Protein 5ZIH (pdb70)

Secondary structure (DSSP, 8-state):
--EEETTTTEEEEE-SS--B-GGGG-----HHHHHHHHHHHHHHHHHHHHHHHHH---TTHHHHHHHHHHHHHHHHHHHHTTSTTTSEEBTTS-EE-HHHHHHHHHHHHHHHHHHTT-SS---S--HHHHHHHHHHHHHHHHHHHHHH--THHHHHHHHHHHHHHHHHHHHHHHHHHHHHHTS-TTHHHHHHHHHHHHHHHHHHHHHHHHHHSTTTTS-S-HHHHHHHHHHHHHH--HHHHHHHHHHHHHHHHHHHH----EEEEEESSSSEEEEEE-/------EEETTTTEEEEE-SS--B-GGGG-----HHHHHHHHHHHHHHHHHHHHHHHHH-----TTHHHHHHHHHHHHHHHHHHHHTTSTTTSEEBTTS-EE-HHHHHHHHHHHHHHHHHHHT-SSSSS--HHHHHHHHHHHHHHHHHHHHHHH--HHHHHHHHHHHHHHHHHHHHHHHHHHHHHHTTS-TTHHHHHHHHHHHHHHHHHTHHHHHHHHSTTTTS-S-HHHHHHHHHHHHHH--HHHHHHHHHHHHHHHHHHHH----EEEEEESSSSEEEEEE-

Structure (mmCIF, N/CA/C/O backbone):
data_5ZIH
#
_entry.id   5ZIH
#
_cell.length_a   60.990
_cell.length_b   81.440
_cell.length_c   170.140
_cell.angle_alpha   90.000
_cell.angle_beta   90.000
_cell.angle_gamma   90.000
#
_symmetry.space_group_name_H-M   'P 21 21 21'
#
loop_
_entity.id
_entity.type
_entity.pdbx_description
1 polymer 'Sensory opsin A,Chrimson'
2 non-polymer '(2R)-2,3-dihydroxypropyl (9Z)-octadec-9-enoate'
3 water water
#
loop_
_atom_site.group_PDB
_atom_site.id
_atom_site.type_symbol
_atom_site.label_atom_id
_atom_site.label_alt_id
_atom_site.label_comp_id
_atom_site.label_asym_id
_atom_site.label_entity_id
_atom_site.label_seq_id
_atom_site.pdbx_PDB_ins_code
_atom_site.Cartn_x
_atom_site.Cartn_y
_atom_site.Cartn_z
_atom_site.occupancy
_atom_site.B_iso_or_equiv
_atom_site.auth_seq_id
_atom_site.auth_comp_id
_atom_site.auth_asym_id
_atom_site.auth_atom_id
_atom_site.pdbx_PDB_model_num
ATOM 1 N N . SER A 1 55 ? 21.985 -0.114 163.713 1.00 81.80 58 SER A N 1
ATOM 2 C CA . SER A 1 55 ? 22.064 1.107 162.921 1.00 66.42 58 SER A CA 1
ATOM 3 C C . SER A 1 55 ? 21.039 2.129 163.399 1.00 68.32 58 SER A C 1
ATOM 4 O O . SER A 1 55 ? 21.045 3.280 162.967 1.00 83.89 58 SER A O 1
ATOM 7 N N . TYR A 1 56 ? 20.162 1.696 164.299 1.00 73.75 59 TYR A N 1
ATOM 8 C CA . TYR A 1 56 ? 19.096 2.538 164.829 1.00 84.65 59 TYR A CA 1
ATOM 9 C C . TYR A 1 56 ? 18.728 2.022 166.217 1.00 90.61 59 TYR A C 1
ATOM 10 O O . TYR A 1 56 ? 19.457 1.221 166.811 1.00 81.33 59 TYR A O 1
ATOM 19 N N . THR A 1 57 ? 17.591 2.482 166.738 1.00 82.38 60 THR A N 1
ATOM 20 C CA . THR A 1 57 ? 17.152 2.083 168.069 1.00 91.59 60 THR A CA 1
ATOM 21 C C . THR A 1 57 ? 15.643 2.255 168.176 1.00 95.65 60 THR A C 1
ATOM 22 O O . THR A 1 57 ? 15.091 3.251 167.701 1.00 87.25 60 THR A O 1
ATOM 26 N N . LEU A 1 58 ? 14.988 1.278 168.798 1.00 101.35 61 LEU A N 1
ATOM 27 C CA . LEU A 1 58 ? 13.551 1.321 169.013 1.00 94.60 61 LEU A CA 1
ATOM 28 C C . LEU A 1 58 ? 13.208 2.204 170.210 1.00 103.19 61 LEU A C 1
ATOM 29 O O . LEU A 1 58 ? 14.052 2.508 171.057 1.00 111.58 61 LEU A O 1
ATOM 34 N N . GLU A 1 59 ? 11.941 2.611 170.275 1.00 99.96 62 GLU A N 1
ATOM 35 C CA . GLU A 1 59 ? 11.447 3.401 171.393 1.00 106.96 62 GLU A CA 1
ATOM 36 C C . GLU A 1 59 ? 9.983 3.060 171.629 1.00 115.89 62 GLU A C 1
ATOM 37 O O . GLU A 1 59 ? 9.316 2.472 170.773 1.00 121.91 62 GLU A O 1
ATOM 39 N N . ASN A 1 60 ? 9.491 3.449 172.808 1.00 113.70 63 ASN A N 1
ATOM 40 C CA . ASN A 1 60 ? 8.146 3.104 173.259 1.00 104.59 63 ASN A CA 1
ATOM 41 C C . ASN A 1 60 ? 7.939 1.596 173.207 1.00 105.45 63 ASN A C 1
ATOM 42 O O . ASN A 1 60 ? 8.693 0.838 173.825 1.00 117.63 63 ASN A O 1
ATOM 47 N N . ASN A 1 61 ? 6.925 1.152 172.473 1.00 102.00 64 ASN A N 1
ATOM 48 C CA . ASN A 1 61 ? 6.654 -0.264 172.268 1.00 101.96 64 ASN A CA 1
ATOM 49 C C . ASN A 1 61 ? 6.840 -0.634 170.802 1.00 105.22 64 ASN A C 1
ATOM 50 O O . ASN A 1 61 ? 6.084 -1.428 170.239 1.00 114.52 64 ASN A O 1
ATOM 52 N N . GLY A 1 62 ? 7.859 -0.055 170.170 1.00 92.14 65 GLY A N 1
ATOM 53 C CA . GLY A 1 62 ? 8.094 -0.241 168.755 1.00 89.35 65 GLY A CA 1
ATOM 54 C C . GLY A 1 62 ? 7.429 0.782 167.863 1.00 82.25 65 GLY A C 1
ATOM 55 O O . GLY A 1 62 ? 7.523 0.662 166.634 1.00 80.86 65 GLY A O 1
ATOM 56 N N . SER A 1 63 ? 6.763 1.781 168.437 1.00 83.42 66 SER A N 1
ATOM 57 C CA . SER A 1 63 ? 6.068 2.805 167.671 1.00 100.34 66 SER A CA 1
ATOM 58 C C . SER A 1 63 ? 6.940 4.013 167.356 1.00 90.00 66 SER A C 1
ATOM 59 O O . SER A 1 63 ? 6.539 4.852 166.542 1.00 80.33 66 SER A O 1
ATOM 62 N N . VAL A 1 64 ? 8.108 4.128 167.981 1.00 87.92 67 VAL A N 1
ATOM 63 C CA . VAL A 1 64 ? 9.031 5.231 167.744 1.00 84.92 67 VAL A CA 1
ATOM 64 C C . VAL A 1 64 ? 10.412 4.647 167.483 1.00 88.38 67 VAL A C 1
ATOM 65 O O . VAL A 1 64 ? 10.855 3.743 168.199 1.00 90.16 67 VAL A O 1
ATOM 69 N N . ILE A 1 65 ? 11.082 5.153 166.453 1.00 73.32 68 ILE A N 1
ATOM 70 C CA . ILE A 1 65 ? 12.431 4.732 166.103 1.00 74.84 68 ILE A CA 1
ATOM 71 C C . ILE A 1 65 ? 13.325 5.964 166.079 1.0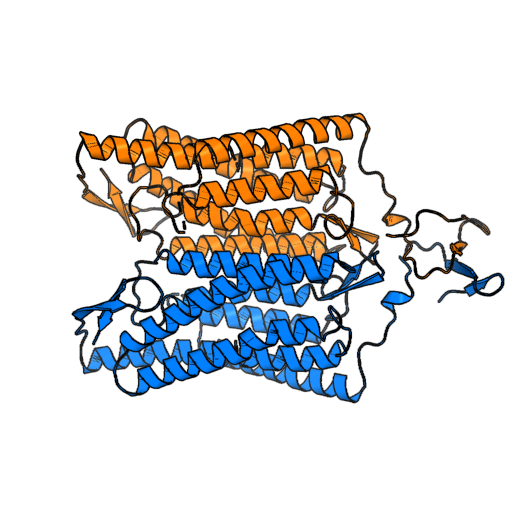0 81.43 68 ILE A C 1
ATOM 72 O O . ILE A 1 65 ? 12.938 7.014 165.553 1.00 61.21 68 ILE A O 1
ATOM 77 N N . CYS A 1 66 ? 14.512 5.840 166.668 1.00 88.90 69 CYS A N 1
ATOM 78 C CA . CYS A 1 66 ? 15.467 6.934 166.768 1.00 76.00 69 CYS A CA 1
ATOM 79 C C . CYS A 1 66 ? 16.726 6.596 165.982 1.00 79.46 69 CYS A C 1
ATOM 80 O O . CYS A 1 66 ? 17.191 5.450 165.993 1.00 83.38 69 CYS A O 1
ATOM 83 N N . ILE A 1 67 ? 17.274 7.603 165.311 1.00 70.03 70 ILE A N 1
ATOM 84 C CA . ILE A 1 67 ? 18.456 7.436 164.466 1.00 71.32 70 ILE A CA 1
ATOM 85 C C . ILE A 1 67 ? 19.393 8.608 164.687 1.00 71.67 70 ILE A C 1
ATOM 86 O O . ILE A 1 67 ? 18.972 9.692 165.121 1.00 65.21 70 ILE A O 1
ATOM 88 N N . PRO A 1 68 ? 20.686 8.423 164.414 1.00 66.59 71 PRO A N 1
ATOM 89 C CA . PRO A 1 68 ? 21.636 9.525 164.600 1.00 65.55 71 PRO A CA 1
ATOM 90 C C . PRO A 1 68 ? 21.391 10.653 163.609 1.00 65.42 71 PRO A C 1
ATOM 91 O O . PRO A 1 68 ? 21.036 10.422 162.451 1.00 85.93 71 PRO A O 1
ATOM 95 N N . ASN A 1 69 ? 21.583 11.884 164.083 1.00 69.60 72 ASN A N 1
ATOM 96 C CA . ASN A 1 69 ? 21.461 13.075 163.241 1.00 58.93 72 ASN A CA 1
ATOM 97 C C . ASN A 1 69 ? 22.809 13.351 162.574 1.00 48.02 72 ASN A C 1
ATOM 98 O O . ASN A 1 69 ? 23.538 14.285 162.913 1.00 66.72 72 ASN A O 1
ATOM 103 N N . ASN A 1 70 ? 23.135 12.500 161.603 1.00 53.90 73 ASN A N 1
ATOM 104 C CA . ASN A 1 70 ? 24.395 12.583 160.879 1.00 53.60 73 ASN A CA 1
ATOM 105 C C . ASN A 1 70 ? 24.223 13.016 159.431 1.00 55.03 73 ASN A C 1
ATOM 106 O O . ASN A 1 70 ? 25.218 13.105 158.703 1.00 62.06 73 ASN A O 1
ATOM 111 N N . GLY A 1 71 ? 22.997 13.282 158.991 1.00 44.13 74 GLY A N 1
ATOM 112 C CA . GLY A 1 71 ? 22.766 13.754 157.643 1.00 48.98 74 GLY A CA 1
ATOM 113 C C . GLY A 1 71 ? 22.575 12.681 156.597 1.00 53.99 74 GLY A C 1
ATOM 114 O O . GLY A 1 71 ? 22.584 12.999 155.402 1.00 56.03 74 GLY A O 1
ATOM 115 N N . GLN A 1 72 ? 22.405 11.425 156.996 1.00 51.43 75 GLN A N 1
ATOM 116 C CA . GLN A 1 72 ? 22.177 10.330 156.064 1.00 54.08 75 GLN A CA 1
ATOM 117 C C . GLN A 1 72 ? 20.706 9.943 156.091 1.00 47.45 75 GLN A C 1
ATOM 118 O O . GLN A 1 72 ? 20.115 9.821 157.169 1.00 43.11 75 GLN A O 1
ATOM 124 N N . CYS A 1 73 ? 20.120 9.764 154.909 1.00 50.75 76 CYS A N 1
ATOM 125 C CA . CYS A 1 73 ? 18.717 9.384 154.823 1.00 33.71 76 CYS A CA 1
ATOM 126 C C . CYS A 1 73 ? 18.511 7.972 155.361 1.00 43.22 76 CYS A C 1
ATOM 127 O O . CYS A 1 73 ? 19.378 7.104 155.237 1.00 36.52 76 CYS A O 1
ATOM 130 N N . PHE A 1 74 ? 17.344 7.739 155.960 1.00 37.34 77 PHE A N 1
ATOM 131 C CA . PHE A 1 74 ? 17.054 6.466 156.606 1.00 25.80 77 PHE A CA 1
ATOM 132 C C . PHE A 1 74 ? 15.734 5.893 156.113 1.00 40.98 77 PHE A C 1
ATOM 133 O O . PHE A 1 74 ? 14.735 6.609 156.013 1.00 45.66 77 PHE A O 1
ATOM 141 N N . CYS A 1 75 ? 15.737 4.591 155.819 1.00 39.04 78 CYS A N 1
ATOM 142 C CA . CYS A 1 75 ? 14.517 3.864 155.490 1.00 29.93 78 CYS A CA 1
ATOM 143 C C . CYS A 1 75 ? 14.751 2.363 155.599 1.00 42.37 78 CYS A C 1
ATOM 144 O O . CYS A 1 75 ? 15.617 1.814 154.911 1.00 37.05 78 CYS A O 1
ATOM 147 N N . LEU A 1 76 ? 13.976 1.688 156.451 1.00 48.72 79 LEU A N 1
ATOM 148 C CA . LEU A 1 76 ? 14.121 0.243 156.599 1.00 43.04 79 LEU A CA 1
ATOM 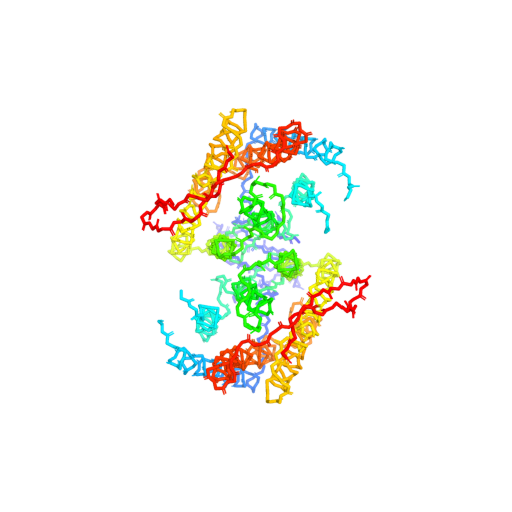149 C C . LEU A 1 76 ? 13.774 -0.493 155.312 1.00 44.51 79 LEU A C 1
ATOM 150 O O . LEU A 1 76 ? 14.346 -1.553 155.030 1.00 49.96 79 LEU A O 1
ATOM 155 N N . ALA A 1 77 ? 12.843 0.049 154.520 1.00 47.00 80 ALA A N 1
ATOM 156 C CA . ALA A 1 77 ? 12.439 -0.594 153.274 1.00 28.21 80 ALA A CA 1
ATOM 157 C C . ALA A 1 77 ? 13.585 -0.707 152.275 1.00 32.60 80 ALA A C 1
ATOM 158 O O . ALA A 1 77 ? 13.520 -1.547 151.370 1.00 41.52 80 ALA A O 1
ATOM 160 N N . TRP A 1 78 ? 14.630 0.112 152.415 1.00 31.66 81 TRP A N 1
ATOM 161 C CA . TRP A 1 78 ? 15.776 0.013 151.518 1.00 32.15 81 TRP A CA 1
ATOM 162 C C . TRP A 1 78 ? 16.680 -1.166 151.844 1.00 28.76 81 TRP A C 1
ATOM 163 O O . TRP A 1 78 ? 17.558 -1.492 151.037 1.00 33.66 81 TRP A O 1
ATOM 174 N N . LEU A 1 79 ? 16.495 -1.805 152.995 1.00 38.62 82 LEU A N 1
ATOM 175 C CA . LEU A 1 79 ? 17.431 -2.804 153.491 1.00 43.28 82 LEU A CA 1
ATOM 176 C C . LEU A 1 79 ? 17.035 -4.232 153.128 1.00 41.06 82 LEU A C 1
ATOM 177 O O . LEU A 1 79 ? 17.628 -5.176 153.662 1.00 38.82 82 LEU A O 1
ATOM 182 N N . HIS A 1 80 ? 16.067 -4.411 152.233 1.00 40.40 83 HIS A N 1
ATOM 183 C CA . HIS A 1 80 ? 15.621 -5.747 151.861 1.00 50.12 83 HIS A CA 1
ATOM 184 C C . HIS A 1 80 ? 16.739 -6.514 151.154 1.00 38.97 83 HIS A C 1
ATOM 185 O O . HIS A 1 80 ? 17.664 -5.933 150.580 1.00 34.46 83 HIS A O 1
ATOM 192 N N . SER A 1 81 ? 16.641 -7.840 151.206 1.00 45.23 84 SER A N 1
ATOM 193 C CA . SER A 1 81 ? 17.655 -8.710 150.630 1.00 46.24 84 SER A CA 1
ATOM 194 C C . SER A 1 81 ? 17.704 -8.566 149.112 1.00 32.09 84 SER A C 1
ATOM 195 O O . SER A 1 81 ? 16.729 -8.181 148.461 1.00 24.73 84 SER A O 1
ATOM 198 N N . ARG A 1 82 ? 18.865 -8.897 148.549 1.00 17.68 85 ARG A N 1
ATOM 199 C CA . ARG A 1 82 ? 19.096 -8.782 147.115 1.00 17.58 85 ARG A CA 1
ATOM 200 C C . ARG A 1 82 ? 18.905 -10.090 146.367 1.00 16.59 85 ARG A C 1
ATOM 201 O O . ARG A 1 82 ? 18.898 -10.080 145.132 1.00 14.51 85 ARG A O 1
ATOM 209 N N . GLY A 1 83 ? 18.743 -11.202 147.077 1.00 20.16 86 GLY A N 1
ATOM 210 C CA . GLY A 1 83 ?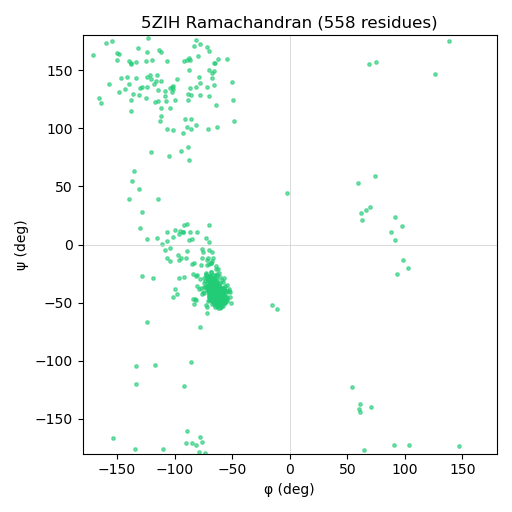 18.642 -12.506 146.457 1.00 21.73 86 GLY A CA 1
ATOM 211 C C . GLY A 1 83 ? 19.432 -13.545 147.224 1.00 42.42 86 GLY A C 1
ATOM 212 O O . GLY A 1 83 ? 20.129 -13.215 148.187 1.00 39.79 86 GLY A O 1
ATOM 213 N N . THR A 1 84 ? 19.338 -14.800 146.806 1.00 20.95 87 THR A N 1
ATOM 214 C CA . THR A 1 84 ? 20.000 -15.876 147.519 1.00 27.22 87 THR A CA 1
ATOM 215 C C . THR A 1 84 ? 21.436 -16.046 147.028 1.00 37.54 87 THR A C 1
ATOM 216 O O . THR A 1 84 ? 21.782 -15.607 145.927 1.00 34.84 87 THR A O 1
ATOM 220 N N . PRO A 1 85 ? 22.298 -16.667 147.844 1.00 32.38 88 PRO A N 1
ATOM 221 C CA . PRO A 1 85 ? 23.682 -16.923 147.401 1.00 39.49 88 PRO A CA 1
ATOM 222 C C . PRO A 1 85 ? 23.787 -17.645 146.065 1.00 29.93 88 PRO A C 1
ATOM 223 O O . PRO A 1 85 ? 24.655 -17.307 145.252 1.00 28.39 88 PRO A O 1
ATOM 227 N N . GLY A 1 86 ? 22.925 -18.629 145.813 1.00 21.91 89 GLY A N 1
ATOM 228 C CA . GLY A 1 86 ? 22.930 -19.276 144.512 1.00 27.76 89 GLY A CA 1
ATOM 229 C C . GLY A 1 86 ? 22.500 -18.341 143.397 1.00 28.94 89 GLY A C 1
ATOM 230 O O . GLY A 1 86 ? 23.060 -18.374 142.297 1.00 26.87 89 GLY A O 1
ATOM 231 N N . GLU A 1 87 ? 21.506 -17.487 143.666 1.00 23.73 90 GLU A N 1
ATOM 232 C CA . GLU A 1 87 ? 21.039 -16.546 142.650 1.00 15.06 90 GLU A CA 1
ATOM 233 C C . GLU A 1 87 ? 22.117 -15.528 142.305 1.00 20.84 90 GLU A C 1
ATOM 234 O O . GLU A 1 87 ? 22.247 -15.124 141.143 1.00 35.83 90 GLU A O 1
ATOM 240 N N . LYS A 1 88 ? 22.905 -15.109 143.298 1.00 21.20 91 LYS A N 1
ATOM 241 C CA . LYS A 1 88 ? 23.999 -14.183 143.028 1.00 14.31 91 LYS A CA 1
ATOM 242 C C . LYS A 1 88 ? 25.052 -14.820 142.134 1.00 23.57 91 LYS A C 1
ATOM 243 O O . LYS A 1 88 ? 25.550 -14.184 141.198 1.00 40.18 91 LYS A O 1
ATOM 249 N N . ILE A 1 89 ? 25.408 -16.076 142.415 1.00 27.64 92 ILE A N 1
ATOM 250 C CA . ILE A 1 89 ? 26.412 -16.768 141.613 1.00 24.84 92 ILE A CA 1
ATOM 251 C C . ILE A 1 89 ? 25.970 -16.847 140.160 1.00 23.49 92 ILE A C 1
ATOM 252 O O . ILE A 1 89 ? 26.761 -16.602 139.240 1.00 21.95 92 ILE A O 1
ATOM 257 N N . GLY A 1 90 ? 24.699 -17.181 139.928 1.00 14.33 93 GLY A N 1
ATOM 258 C CA . GLY A 1 90 ? 24.200 -17.240 138.565 1.00 19.45 93 GLY A CA 1
ATOM 259 C C . GLY A 1 90 ? 24.276 -15.900 137.857 1.00 24.60 93 GLY A C 1
ATOM 260 O O . GLY A 1 90 ? 24.596 -15.832 136.667 1.00 20.20 93 GLY A O 1
ATOM 261 N N . ALA A 1 91 ? 23.983 -14.813 138.576 1.00 19.82 94 ALA A N 1
ATOM 262 C CA . ALA A 1 91 ? 24.066 -13.490 137.967 1.00 20.49 94 ALA A CA 1
ATOM 263 C C . ALA A 1 91 ? 25.500 -13.160 137.575 1.00 19.05 94 ALA A C 1
ATOM 264 O O . ALA A 1 91 ? 25.747 -12.663 136.470 1.00 21.10 94 ALA A O 1
ATOM 266 N N . GLN A 1 92 ? 26.460 -13.450 138.456 1.00 22.07 95 GLN A N 1
ATOM 267 C CA . GLN A 1 92 ? 27.864 -13.226 138.124 1.00 22.03 95 GLN A CA 1
ATOM 268 C C . GLN A 1 92 ? 28.278 -14.014 136.885 1.00 21.60 95 GLN A C 1
ATOM 269 O O . GLN A 1 92 ? 28.975 -13.488 136.009 1.00 31.84 95 GLN A O 1
ATOM 275 N N . VAL A 1 93 ? 27.854 -15.276 136.792 1.00 26.14 96 VAL A N 1
ATOM 276 C CA . VAL A 1 93 ? 28.194 -16.100 135.633 1.00 19.77 96 VAL A CA 1
ATOM 277 C C . VAL A 1 93 ? 27.680 -15.458 134.349 1.00 26.71 96 VAL A C 1
ATOM 278 O O . VAL A 1 93 ? 28.422 -15.299 133.372 1.00 21.54 96 VAL A O 1
ATOM 282 N N . CYS A 1 94 ? 26.402 -15.069 134.338 1.00 16.97 97 CYS A N 1
ATOM 283 C CA . CYS A 1 94 ? 25.802 -14.515 133.127 1.00 11.54 97 CYS A CA 1
ATOM 284 C C . CYS A 1 94 ? 26.366 -13.137 132.794 1.00 14.28 97 CYS A C 1
ATOM 285 O O . CYS A 1 94 ? 26.504 -12.788 131.615 1.00 9.52 97 CYS A O 1
ATOM 288 N N . GLN A 1 95 ? 26.698 -12.342 133.813 1.00 14.49 98 GLN A N 1
ATOM 289 C CA . GLN A 1 95 ? 27.319 -11.042 133.567 1.00 21.94 98 GLN A CA 1
ATOM 290 C C . GLN A 1 95 ? 28.622 -11.193 132.795 1.00 21.14 98 GLN A C 1
ATOM 291 O O . GLN A 1 95 ? 28.826 -10.546 131.760 1.00 15.90 98 GLN A O 1
ATOM 297 N N . TRP A 1 96 ? 29.522 -12.045 133.290 1.00 22.08 99 TRP A N 1
ATOM 298 C CA . TRP A 1 96 ? 30.815 -12.218 132.644 1.00 29.45 99 TRP A CA 1
ATOM 299 C C . TRP A 1 96 ? 30.697 -12.855 131.268 1.00 21.80 99 TRP A C 1
ATOM 300 O O . TRP A 1 96 ? 31.569 -12.631 130.421 1.00 20.27 99 TRP A O 1
ATOM 311 N N . ILE A 1 97 ? 29.647 -13.639 131.026 1.00 14.62 100 ILE A N 1
ATOM 312 C CA . ILE A 1 97 ? 29.420 -14.155 129.682 1.00 17.97 100 ILE A CA 1
ATOM 313 C C . ILE A 1 97 ? 28.993 -13.029 128.753 1.00 18.73 100 ILE A C 1
ATOM 314 O O . ILE A 1 97 ? 29.503 -12.903 127.633 1.00 18.38 100 ILE A O 1
ATOM 319 N N . ALA A 1 98 ? 28.063 -12.185 129.210 1.00 23.66 101 ALA A N 1
ATOM 320 C CA . ALA A 1 98 ? 27.611 -11.057 128.400 1.00 31.78 101 ALA A CA 1
ATOM 321 C C . ALA A 1 98 ? 28.740 -10.063 128.156 1.00 17.31 101 ALA A C 1
ATOM 322 O O . ALA A 1 98 ? 28.851 -9.496 127.064 1.00 19.05 101 ALA A O 1
ATOM 324 N N . PHE A 1 99 ? 29.582 -9.833 129.160 1.00 18.26 102 PHE A N 1
ATOM 325 C CA . PHE A 1 99 ? 30.759 -8.999 128.951 1.00 15.77 102 PHE A CA 1
ATOM 326 C C . PHE A 1 99 ? 31.666 -9.598 127.884 1.00 19.78 102 PHE A C 1
ATOM 327 O O . PHE A 1 99 ? 32.002 -8.941 126.890 1.00 17.12 102 PHE A O 1
ATOM 335 N N . SER A 1 100 ? 32.056 -10.863 128.071 1.00 12.70 103 SER A N 1
ATOM 336 C CA . SER A 1 100 ? 33.066 -11.478 127.213 1.00 23.59 103 SER A CA 1
ATOM 337 C C . SER A 1 100 ? 32.594 -11.602 125.772 1.00 17.25 103 SER A C 1
ATOM 338 O O . SER A 1 100 ? 33.407 -11.510 124.845 1.00 22.36 103 SER A O 1
ATOM 341 N N . ILE A 1 101 ? 31.294 -11.815 125.562 1.00 18.26 104 ILE A N 1
ATOM 342 C CA . ILE A 1 101 ? 30.773 -11.917 124.203 1.00 29.52 104 ILE A CA 1
ATOM 343 C C . ILE A 1 101 ? 30.801 -10.558 123.517 1.00 26.07 104 ILE A C 1
ATOM 344 O O . ILE A 1 101 ? 31.080 -10.458 122.317 1.00 24.65 104 ILE A O 1
ATOM 349 N N . ALA A 1 102 ? 30.518 -9.491 124.266 1.00 33.89 105 ALA A N 1
ATOM 350 C CA . ALA A 1 102 ? 30.533 -8.153 123.683 1.00 29.97 105 ALA A CA 1
ATOM 351 C C . ALA A 1 102 ? 31.939 -7.764 123.237 1.00 15.31 105 ALA A C 1
ATOM 352 O O . ALA A 1 102 ? 32.134 -7.281 122.115 1.00 17.38 105 ALA A O 1
ATOM 354 N N . ILE A 1 103 ? 32.933 -7.976 124.106 1.00 24.70 106 ILE A N 1
ATOM 355 C CA . ILE A 1 103 ? 34.327 -7.702 123.749 1.00 20.46 106 ILE A CA 1
ATOM 356 C C . ILE A 1 103 ? 34.707 -8.441 122.474 1.00 19.12 106 ILE A C 1
ATOM 357 O O . ILE A 1 103 ? 35.339 -7.876 121.572 1.00 14.85 106 ILE A O 1
ATOM 362 N N . ALA A 1 104 ? 34.326 -9.717 122.379 1.00 25.23 107 ALA A N 1
ATOM 363 C CA . ALA A 1 104 ? 34.621 -10.497 121.183 1.00 18.06 107 ALA A CA 1
ATOM 364 C C . ALA A 1 104 ? 33.916 -9.921 119.962 1.00 13.38 107 ALA A C 1
ATOM 365 O O . ALA A 1 104 ? 34.524 -9.778 118.894 1.00 28.41 107 ALA A O 1
ATOM 367 N N . LEU A 1 105 ? 32.631 -9.581 120.102 1.00 18.48 108 LEU A N 1
ATOM 368 C CA . LEU A 1 105 ? 31.880 -9.045 118.971 1.00 21.23 108 LEU A CA 1
ATOM 369 C C . LEU A 1 105 ? 32.399 -7.673 118.557 1.00 16.82 108 LEU A C 1
ATOM 370 O O . LEU A 1 105 ? 32.468 -7.369 117.361 1.00 13.58 108 LEU A O 1
ATOM 375 N N . LEU A 1 106 ? 32.766 -6.830 119.523 1.00 12.78 109 LEU A N 1
ATOM 376 C CA . LEU A 1 106 ? 33.433 -5.578 119.177 1.00 28.83 109 LEU A CA 1
ATOM 377 C C . LEU A 1 106 ? 34.672 -5.844 118.334 1.00 26.04 109 LEU A C 1
ATOM 378 O O . LEU A 1 106 ? 34.875 -5.214 117.290 1.00 31.22 109 LEU A O 1
ATOM 383 N N . THR A 1 107 ? 35.499 -6.805 118.761 1.00 17.52 110 THR A N 1
ATOM 384 C CA . THR A 1 107 ? 36.709 -7.131 118.013 1.00 17.89 110 THR A CA 1
ATOM 385 C C . THR A 1 107 ? 36.375 -7.681 116.633 1.00 18.73 110 THR A C 1
ATOM 386 O O . THR A 1 107 ? 37.040 -7.348 115.646 1.00 26.85 110 THR A O 1
ATOM 390 N N . PHE A 1 108 ? 35.344 -8.519 116.542 1.00 17.83 111 PHE A N 1
ATOM 391 C CA . PHE A 1 108 ? 34.937 -9.053 115.247 1.00 19.88 111 PHE A CA 1
ATOM 392 C C . PHE A 1 108 ? 34.455 -7.943 114.317 1.00 26.08 111 PHE A C 1
ATOM 393 O O . PHE A 1 108 ? 34.874 -7.866 113.155 1.00 39.21 111 PHE A O 1
ATOM 401 N N . TYR A 1 109 ? 33.570 -7.073 114.810 1.00 21.36 112 TYR A N 1
ATOM 402 C CA . TYR A 1 109 ? 33.043 -5.993 113.979 1.00 29.99 112 TYR A CA 1
ATOM 403 C C . TYR A 1 109 ? 34.156 -5.066 113.506 1.00 23.82 112 TYR A C 1
ATOM 404 O O . TYR A 1 109 ? 34.268 -4.770 112.310 1.00 23.46 112 TYR A O 1
ATOM 413 N N . GLY A 1 110 ? 34.988 -4.602 114.429 1.00 27.16 113 GLY A N 1
ATOM 414 C CA . GLY A 1 110 ? 36.008 -3.629 114.106 1.00 24.12 113 GLY A CA 1
ATOM 415 C C . GLY A 1 110 ? 35.498 -2.215 114.275 1.00 35.65 113 GLY A C 1
ATOM 416 O O . GLY A 1 110 ? 34.398 -1.964 114.777 1.00 49.04 113 GLY A O 1
ATOM 417 N N . PHE A 1 111 ? 36.324 -1.270 113.842 1.00 42.76 114 PHE A N 1
ATOM 418 C CA . PHE A 1 111 ? 35.965 0.142 113.910 1.00 58.88 114 PHE A CA 1
ATOM 419 C C . PHE A 1 111 ? 36.321 0.861 112.611 1.00 56.20 114 PHE A C 1
ATOM 420 O O . PHE A 1 111 ? 35.556 0.837 111.645 1.00 51.18 114 PHE A O 1
ATOM 428 N N . THR A 1 117 ? 30.552 5.317 109.252 1.00 70.27 120 THR A N 1
ATOM 429 C CA . THR A 1 117 ? 30.888 3.992 108.743 1.00 69.95 120 THR A CA 1
ATOM 430 C C . THR A 1 117 ? 29.662 3.089 108.655 1.00 68.67 120 THR A C 1
ATOM 431 O O . THR A 1 117 ? 28.746 3.192 109.470 1.00 45.74 120 THR A O 1
ATOM 435 N N . CYS A 1 118 ? 29.649 2.210 107.656 1.00 64.22 121 CYS A N 1
ATOM 436 C CA . CYS A 1 118 ? 28.639 1.164 107.598 1.00 38.39 121 CYS A CA 1
ATOM 437 C C . CYS A 1 118 ? 28.908 0.150 108.701 1.00 50.49 121 CYS A C 1
ATOM 438 O O . CYS A 1 118 ? 30.025 -0.356 108.834 1.00 79.83 121 CYS A O 1
ATOM 441 N N . GLY A 1 119 ? 27.891 -0.141 109.497 1.00 36.55 122 GLY A N 1
ATOM 442 C CA . GLY A 1 119 ? 28.056 -1.004 110.641 1.00 33.09 122 GLY A CA 1
ATOM 443 C C . GLY A 1 119 ? 28.260 -0.290 111.955 1.00 23.64 122 GLY A C 1
ATOM 444 O O . GLY A 1 119 ? 28.703 -0.925 112.919 1.00 33.31 122 GLY A O 1
ATOM 445 N N . TRP A 1 120 ? 27.954 1.007 112.028 1.00 23.87 123 TRP A N 1
ATOM 446 C CA . TRP A 1 120 ? 28.070 1.714 113.298 1.00 25.09 123 TRP A CA 1
ATOM 447 C C . TRP A 1 120 ? 27.056 1.204 114.311 1.00 31.12 123 TRP A C 1
ATOM 448 O O . TRP A 1 120 ? 27.319 1.238 115.520 1.00 22.46 123 TRP A O 1
ATOM 459 N N . GLU A 1 121 ? 25.908 0.709 113.835 1.00 25.42 124 GLU A N 1
ATOM 460 C CA . GLU A 1 121 ? 24.848 0.261 114.735 1.00 16.71 124 GLU A CA 1
ATOM 461 C C . GLU A 1 121 ? 25.325 -0.864 115.646 1.00 27.30 124 GLU A C 1
ATOM 462 O O . GLU A 1 121 ? 25.211 -0.772 116.875 1.00 28.95 124 GLU A O 1
ATOM 468 N N . GLU A 1 122 ? 25.870 -1.936 115.057 1.00 20.67 125 GLU A N 1
ATOM 469 C CA . GLU A 1 122 ? 26.331 -3.071 115.855 1.00 16.99 125 GLU A CA 1
ATOM 470 C C . GLU A 1 122 ? 27.395 -2.646 116.857 1.00 24.97 125 GLU A C 1
ATOM 471 O O . GLU A 1 122 ? 27.363 -3.062 118.021 1.00 16.02 125 GLU A O 1
ATOM 477 N N . VAL A 1 123 ? 28.349 -1.818 116.417 1.00 22.00 126 VAL A N 1
ATOM 478 C CA . VAL A 1 123 ? 29.399 -1.326 117.307 1.00 19.51 126 VAL A CA 1
ATOM 479 C C . VAL A 1 123 ? 28.792 -0.562 118.477 1.00 18.29 126 VAL A C 1
ATOM 480 O O . VAL A 1 123 ? 29.105 -0.826 119.644 1.00 22.40 126 VAL A O 1
ATOM 484 N N . TYR A 1 124 ? 27.904 0.390 118.179 1.00 15.08 127 TYR A N 1
ATOM 485 C CA . TYR A 1 124 ? 27.300 1.209 119.228 1.00 16.11 127 TYR A CA 1
ATOM 486 C C . TYR A 1 124 ? 26.568 0.346 120.251 1.00 20.73 127 TYR A C 1
ATOM 487 O O . TYR A 1 124 ? 26.762 0.500 121.462 1.00 20.58 127 TYR A O 1
ATOM 496 N N . VAL A 1 125 ? 25.738 -0.585 119.774 1.00 14.16 128 VAL A N 1
ATOM 497 C CA . VAL A 1 125 ? 24.995 -1.475 120.667 1.00 10.44 128 VAL A CA 1
ATOM 498 C C . VAL A 1 125 ? 25.947 -2.270 121.556 1.00 21.48 128 VAL A C 1
ATOM 499 O O . VAL A 1 125 ? 25.729 -2.410 122.766 1.00 23.42 128 VAL A O 1
ATOM 503 N N . CYS A 1 126 ? 27.024 -2.797 120.973 1.00 9.61 129 CYS A N 1
ATOM 504 C CA . CYS A 1 126 ? 27.954 -3.604 121.758 1.00 21.99 129 CYS A CA 1
ATOM 505 C C . CYS A 1 126 ? 28.806 -2.744 122.686 1.00 14.71 129 CYS A C 1
ATOM 506 O O . CYS A 1 126 ? 29.114 -3.158 123.811 1.00 16.15 129 CYS A O 1
ATOM 509 N N . CYS A 1 127 ? 29.193 -1.547 122.239 1.00 25.19 130 CYS A N 1
ATOM 510 C CA . CYS A 1 127 ? 29.859 -0.610 123.139 1.00 12.26 130 CYS A CA 1
ATOM 511 C C . CYS A 1 127 ? 28.983 -0.302 124.345 1.00 24.16 130 CYS A C 1
ATOM 512 O O . CYS A 1 127 ? 29.470 -0.257 125.481 1.00 27.59 130 CYS A O 1
ATOM 515 N N . VAL A 1 128 ? 27.679 -0.106 124.118 1.00 19.09 131 VAL A N 1
ATOM 516 C CA . VAL A 1 128 ? 26.758 0.165 125.220 1.00 17.78 131 VAL A CA 1
ATOM 517 C C . VAL A 1 128 ? 26.655 -1.044 126.142 1.00 14.88 131 VAL A C 1
ATOM 518 O O . VAL A 1 128 ? 26.599 -0.903 127.370 1.00 25.51 131 VAL A O 1
ATOM 522 N N . GLU A 1 129 ? 26.647 -2.250 125.569 1.00 24.24 132 GLU A N 1
ATOM 523 C CA . GLU A 1 129 ? 26.579 -3.458 126.387 1.00 12.77 132 GLU A CA 1
ATOM 524 C C . GLU A 1 129 ? 27.815 -3.601 127.264 1.00 24.85 132 GLU A C 1
ATOM 525 O O . GLU A 1 129 ? 27.710 -3.980 128.438 1.00 18.15 132 GLU A O 1
ATOM 531 N N . VAL A 1 130 ? 28.996 -3.296 126.715 1.00 11.05 133 VAL A N 1
ATOM 532 C CA . VAL A 1 130 ? 30.222 -3.368 127.508 1.00 15.64 133 VAL A CA 1
ATOM 533 C C . VAL A 1 130 ? 30.158 -2.387 128.670 1.00 19.99 133 VAL A C 1
ATOM 534 O O . VAL A 1 130 ? 30.425 -2.744 129.823 1.00 23.79 133 VAL A O 1
ATOM 538 N N . LEU A 1 131 ? 29.798 -1.134 128.383 1.00 19.71 134 LEU A N 1
ATOM 539 C CA . LEU A 1 131 ? 29.706 -0.135 129.443 1.00 10.41 134 LEU A CA 1
ATOM 540 C C . LEU A 1 131 ? 28.693 -0.543 130.505 1.00 21.06 134 LEU A C 1
ATOM 541 O O . LEU A 1 131 ? 28.989 -0.503 131.705 1.00 32.77 134 LEU A O 1
ATOM 546 N N . PHE A 1 132 ? 27.491 -0.948 130.080 1.00 13.36 135 PHE A N 1
ATOM 547 C CA . PHE A 1 132 ? 26.446 -1.296 131.040 1.00 21.33 135 PHE A CA 1
ATOM 548 C C . PHE A 1 132 ? 26.851 -2.483 131.903 1.00 24.27 135 PHE A C 1
ATOM 549 O O . PHE A 1 132 ? 26.770 -2.427 133.136 1.00 30.05 135 PHE A O 1
ATOM 557 N N . VAL A 1 133 ? 27.266 -3.581 131.269 1.00 15.75 136 VAL A N 1
ATOM 558 C CA . VAL A 1 133 ? 27.544 -4.795 132.027 1.00 18.63 136 VAL A CA 1
ATOM 559 C C . VAL A 1 133 ? 28.730 -4.579 132.959 1.00 23.77 136 VAL A C 1
ATOM 560 O O . VAL A 1 133 ? 28.795 -5.175 134.043 1.00 24.70 136 VAL A O 1
ATOM 564 N N . THR A 1 134 ? 29.661 -3.698 132.581 1.00 12.31 137 THR A N 1
ATOM 565 C CA . THR A 1 134 ? 30.798 -3.405 133.447 1.00 13.20 137 THR A CA 1
ATOM 566 C C . THR A 1 134 ? 30.360 -2.651 134.694 1.00 30.93 137 THR A C 1
ATOM 567 O O . THR A 1 134 ? 30.804 -2.965 135.806 1.00 16.58 137 THR A O 1
ATOM 571 N N . LEU A 1 135 ? 29.494 -1.647 134.524 1.00 20.90 138 LEU A N 1
ATOM 572 C CA . LEU A 1 135 ? 28.989 -0.903 135.670 1.00 16.02 138 LEU A CA 1
ATOM 573 C C . LEU A 1 135 ? 28.117 -1.778 136.558 1.00 15.92 138 LEU A C 1
ATOM 574 O O . LEU A 1 135 ? 28.094 -1.592 137.781 1.00 18.23 138 LEU A O 1
ATOM 579 N N . GLU A 1 136 ? 27.403 -2.738 135.967 1.00 18.17 139 GLU A N 1
ATOM 580 C CA . GLU A 1 136 ? 26.578 -3.640 136.766 1.00 35.20 139 GLU A CA 1
ATOM 581 C C . GLU A 1 136 ? 27.434 -4.622 137.564 1.00 36.56 139 GLU A C 1
ATOM 582 O O . GLU A 1 136 ? 27.089 -4.978 138.697 1.00 36.31 139 GLU A O 1
ATOM 588 N N . ILE A 1 137 ? 28.555 -5.066 136.997 1.00 17.62 140 ILE A N 1
ATOM 589 C CA . ILE A 1 137 ? 29.413 -6.012 137.705 1.00 16.78 140 ILE A CA 1
ATOM 590 C C . ILE A 1 137 ? 30.030 -5.363 138.940 1.00 24.98 140 ILE A C 1
ATOM 591 O O . ILE A 1 137 ? 30.204 -6.015 139.976 1.00 27.50 140 ILE A O 1
ATOM 596 N N . PHE A 1 138 ? 30.343 -4.070 138.868 1.00 10.44 141 PHE A N 1
ATOM 597 C CA . PHE A 1 138 ? 31.070 -3.419 139.952 1.00 18.14 141 PHE A CA 1
ATOM 598 C C . PHE A 1 138 ? 30.183 -2.588 140.878 1.00 29.43 141 PHE A C 1
ATOM 599 O O . PHE A 1 138 ? 30.324 -2.677 142.101 1.00 36.54 141 PHE A O 1
ATOM 607 N N . LYS A 1 139 ? 29.270 -1.780 140.340 1.00 16.38 142 LYS A N 1
ATOM 608 C CA . LYS A 1 139 ? 28.505 -0.838 141.156 1.00 30.85 142 LYS A CA 1
ATOM 609 C C . LYS A 1 139 ? 27.012 -0.932 140.859 1.00 32.06 142 LYS A C 1
ATOM 610 O O . LYS A 1 139 ? 26.328 0.079 140.688 1.00 45.03 142 LYS A O 1
ATOM 616 N N . GLU A 1 140 ? 26.476 -2.155 140.824 1.00 22.80 143 GLU A N 1
ATOM 617 C CA . GLU A 1 140 ? 25.071 -2.341 140.459 1.00 18.94 143 GLU A CA 1
ATOM 618 C C . GLU A 1 140 ? 24.133 -1.721 141.487 1.00 19.60 143 GLU A C 1
ATOM 619 O O . GLU A 1 140 ? 23.219 -0.968 141.134 1.00 16.26 143 GLU A O 1
ATOM 625 N N . PHE A 1 141 ? 24.326 -2.044 142.761 1.00 28.26 144 PHE A N 1
ATOM 626 C CA . PHE A 1 141 ? 23.408 -1.624 143.808 1.00 14.70 144 PHE A CA 1
ATOM 627 C C . PHE A 1 141 ? 23.806 -0.304 144.446 1.00 18.49 144 PHE A C 1
ATOM 628 O O . PHE A 1 141 ? 23.315 0.018 145.533 1.00 28.56 144 PHE A O 1
ATOM 636 N N . SER A 1 142 ? 24.675 0.466 143.799 1.00 14.42 145 SER A N 1
ATOM 637 C CA . SER A 1 142 ? 25.070 1.781 144.282 1.00 23.92 145 SER A CA 1
ATOM 638 C C . SER A 1 142 ? 24.265 2.862 143.574 1.00 29.85 145 SER A C 1
ATOM 639 O O . SER A 1 142 ? 23.978 2.757 142.378 1.00 17.02 145 SER A O 1
ATOM 642 N N . SER A 1 143 ? 23.902 3.899 144.316 1.00 14.35 146 SER A N 1
ATOM 643 C CA . SER A 1 143 ? 23.253 5.039 143.693 1.00 23.61 146 SER A CA 1
ATOM 644 C C . SER A 1 143 ? 24.276 5.816 142.864 1.00 28.78 146 SER A C 1
ATOM 645 O O . SER A 1 143 ? 25.392 6.068 143.332 1.00 36.85 146 SER A O 1
ATOM 648 N N . PRO A 1 144 ? 23.922 6.235 141.638 1.00 19.78 147 PRO A N 1
ATOM 649 C CA . PRO A 1 144 ? 22.589 6.169 141.032 1.00 22.20 147 PRO A CA 1
ATOM 650 C C . PRO A 1 144 ? 22.300 4.971 140.116 1.00 34.83 147 PRO A C 1
ATOM 651 O O . PRO A 1 144 ? 21.257 5.008 139.461 1.00 17.96 147 PRO A O 1
ATOM 655 N N . ALA A 1 145 ? 23.175 3.961 140.044 1.00 20.04 148 ALA A N 1
ATOM 656 C CA . ALA A 1 145 ? 22.847 2.771 139.260 1.00 14.21 148 ALA A CA 1
ATOM 657 C C . ALA A 1 145 ? 21.536 2.161 139.738 1.00 17.04 148 ALA A C 1
ATOM 658 O O . ALA A 1 145 ? 20.631 1.892 138.939 1.00 8.01 148 ALA A O 1
ATOM 660 N N . THR A 1 146 ? 21.420 1.940 141.043 1.00 16.45 149 THR A N 1
ATOM 661 C CA . THR A 1 146 ? 20.154 1.633 141.686 1.00 10.21 149 THR A CA 1
ATOM 662 C C . THR A 1 146 ? 19.746 2.845 142.510 1.00 21.20 149 THR A C 1
ATOM 663 O O . THR A 1 146 ? 20.540 3.353 143.309 1.00 27.15 149 THR A O 1
ATOM 667 N N . VAL A 1 147 ? 18.522 3.312 142.303 1.00 19.67 150 VAL A N 1
ATOM 668 C CA . VAL A 1 147 ? 17.993 4.481 142.991 1.00 12.43 150 VAL A CA 1
ATOM 669 C C . VAL A 1 147 ? 17.072 4.005 144.104 1.00 22.95 150 VAL A C 1
ATOM 670 O O . VAL A 1 147 ? 16.244 3.111 143.892 1.00 24.90 150 VAL A O 1
ATOM 674 N N . TYR A 1 148 ? 17.225 4.586 145.293 1.00 21.61 151 TYR A N 1
ATOM 675 C CA . TYR A 1 148 ? 16.398 4.260 146.452 1.00 26.29 151 TYR A CA 1
ATOM 676 C C . TYR A 1 148 ? 15.542 5.478 146.781 1.00 25.87 151 TYR A C 1
ATOM 677 O O . TYR A 1 148 ? 16.048 6.476 147.306 1.00 28.00 151 TYR A O 1
ATOM 686 N N . LEU A 1 149 ? 14.252 5.393 146.475 1.00 18.19 152 LEU A N 1
ATOM 687 C CA . LEU A 1 149 ? 13.363 6.546 146.513 1.00 17.92 152 LEU A CA 1
ATOM 688 C C . LEU A 1 149 ? 12.766 6.756 147.902 1.00 26.41 152 LEU A C 1
ATOM 689 O O . LEU A 1 149 ? 12.723 5.849 148.737 1.00 29.98 152 LEU A O 1
ATOM 694 N N . SER A 1 150 ? 12.283 7.983 148.130 1.00 30.27 153 SER A N 1
ATOM 695 C CA . SER A 1 150 ? 11.665 8.333 149.403 1.00 31.07 153 SER A CA 1
ATOM 696 C C . SER A 1 150 ? 10.333 7.626 149.621 1.00 28.36 153 SER A C 1
ATOM 697 O O . SER A 1 150 ? 9.838 7.600 150.752 1.00 33.15 153 SER A O 1
ATOM 700 N N . THR A 1 151 ? 9.737 7.065 148.569 1.00 17.06 154 THR A N 1
ATOM 701 C CA . THR A 1 151 ? 8.511 6.297 148.733 1.00 28.20 154 THR A CA 1
ATOM 702 C C . THR A 1 151 ? 8.755 4.917 149.327 1.00 38.59 154 THR A C 1
ATOM 703 O O . THR A 1 151 ? 7.786 4.212 149.628 1.00 34.48 154 THR A O 1
ATOM 707 N N . GLY A 1 152 ? 10.017 4.517 149.504 1.00 38.00 155 GLY A N 1
ATOM 708 C CA . GLY A 1 152 ? 10.366 3.240 150.080 1.00 19.13 155 GLY A CA 1
ATOM 709 C C . GLY A 1 152 ? 10.799 2.192 149.076 1.00 25.36 155 GLY A C 1
ATOM 710 O O . GLY A 1 152 ? 11.458 1.220 149.461 1.00 31.84 155 GLY A O 1
ATOM 711 N N . ASN A 1 153 ? 10.448 2.365 147.806 1.00 22.96 156 ASN A N 1
ATOM 712 C CA . ASN A 1 153 ? 10.782 1.395 146.774 1.00 20.15 156 ASN A CA 1
ATOM 713 C C . ASN A 1 153 ? 12.189 1.665 146.246 1.00 19.23 156 ASN A C 1
ATOM 714 O O . ASN A 1 153 ? 12.944 2.479 146.783 1.00 18.52 156 ASN A O 1
ATOM 719 N N . HIS A 1 154 ? 12.555 0.977 145.172 1.00 19.44 157 HIS A N 1
ATOM 720 C CA . HIS A 1 154 ? 13.804 1.255 144.492 1.00 19.56 157 HIS A CA 1
ATOM 721 C C . HIS A 1 154 ? 13.643 0.915 143.021 1.00 19.37 157 HIS A C 1
ATOM 722 O O . HIS A 1 154 ? 12.755 0.150 142.633 1.00 29.71 157 HIS A O 1
ATOM 729 N N . ALA A 1 155 ? 14.509 1.506 142.202 1.00 16.06 158 ALA A N 1
ATOM 730 C CA . ALA A 1 155 ? 14.486 1.272 140.770 1.00 17.57 158 ALA A CA 1
ATOM 731 C C . ALA A 1 155 ? 15.913 1.127 140.274 1.00 24.32 158 ALA A C 1
ATOM 732 O O . ALA A 1 155 ? 16.861 1.627 140.883 1.00 24.31 158 ALA A O 1
ATOM 734 N N . TYR A 1 156 ? 16.049 0.431 139.151 1.00 31.73 159 TYR A N 1
ATOM 735 C CA . TYR A 1 156 ? 17.337 0.090 138.561 1.00 21.95 159 TYR A CA 1
ATOM 736 C C . TYR A 1 156 ? 17.545 0.990 137.345 1.00 15.14 159 TYR A C 1
ATOM 737 O O . TYR A 1 156 ? 17.403 0.567 136.195 1.00 17.78 159 TYR A O 1
ATOM 746 N N . CYS A 1 157 ? 17.891 2.253 137.612 1.00 22.38 160 CYS A N 1
ATOM 747 C CA . CYS A 1 157 ? 17.993 3.237 136.536 1.00 20.73 160 CYS A CA 1
ATOM 748 C C . CYS A 1 157 ? 19.104 2.901 135.551 1.00 19.47 160 CYS A C 1
ATOM 749 O O . CYS A 1 157 ? 19.010 3.261 134.370 1.00 29.15 160 CYS A O 1
ATOM 752 N N . LEU A 1 158 ? 20.162 2.223 136.010 1.00 9.83 161 LEU A N 1
ATOM 753 C CA . LEU A 1 158 ? 21.225 1.817 135.098 1.00 9.93 161 LEU A CA 1
ATOM 754 C C . LEU A 1 158 ? 20.675 1.018 133.925 1.00 16.66 161 LEU A C 1
ATOM 755 O O . LEU A 1 158 ? 21.167 1.149 132.799 1.00 14.23 161 LEU A O 1
ATOM 760 N N . ARG A 1 159 ? 19.631 0.218 134.160 1.00 17.07 162 ARG A N 1
ATOM 761 C CA . ARG A 1 159 ? 19.076 -0.612 133.096 1.00 15.08 162 ARG A CA 1
ATOM 762 C C . ARG A 1 159 ? 18.244 0.207 132.113 1.00 14.64 162 ARG A C 1
ATOM 763 O O . ARG A 1 159 ? 18.317 -0.018 130.898 1.00 16.93 162 ARG A O 1
ATOM 771 N N . TYR A 1 160 ? 17.442 1.153 132.614 1.00 12.75 163 TYR A N 1
ATOM 772 C CA . TYR A 1 160 ? 16.655 2.002 131.718 1.00 10.82 163 TYR A CA 1
ATOM 773 C C . TYR A 1 160 ? 17.554 2.855 130.834 1.00 13.22 163 TYR A C 1
ATOM 774 O O . TYR A 1 160 ? 17.255 3.067 129.653 1.00 10.98 163 TYR A O 1
ATOM 783 N N . PHE A 1 161 ? 18.661 3.356 131.393 1.00 16.12 164 PHE A N 1
ATOM 784 C CA . PHE A 1 161 ? 19.643 4.077 130.587 1.00 10.88 164 PHE A CA 1
ATOM 785 C C . PHE A 1 161 ? 20.179 3.197 129.465 1.00 16.04 164 PHE A C 1
ATOM 786 O O . PHE A 1 161 ? 20.272 3.633 128.311 1.00 11.94 164 PHE A O 1
ATOM 794 N N . GLU A 1 162 ? 20.533 1.948 129.791 1.00 15.88 165 GLU A N 1
ATOM 795 C CA . GLU A 1 162 ? 20.993 1.000 128.779 1.00 7.88 165 GLU A CA 1
ATOM 796 C C . GLU A 1 162 ? 19.987 0.870 127.643 1.00 10.24 165 GLU A C 1
ATOM 797 O O . GLU A 1 162 ? 20.348 0.944 126.462 1.00 19.29 165 GLU A O 1
ATOM 803 N N . TRP A 1 163 ? 18.711 0.677 127.987 1.00 10.04 166 TRP A N 1
ATOM 804 C CA . TRP A 1 163 ? 17.682 0.519 126.964 1.00 13.65 166 TRP A CA 1
ATOM 805 C C . TRP A 1 163 ? 17.578 1.759 126.082 1.00 16.91 166 TRP A C 1
ATOM 806 O O . TRP A 1 163 ? 17.447 1.651 124.857 1.00 14.62 166 TRP A O 1
ATOM 817 N N . LEU A 1 164 ? 17.646 2.947 126.686 1.00 15.26 167 LEU A N 1
ATOM 818 C CA . LEU A 1 164 ? 17.513 4.177 125.914 1.00 10.02 167 LEU A CA 1
ATOM 819 C C . LEU A 1 164 ? 18.666 4.369 124.937 1.00 14.82 167 LEU A C 1
ATOM 820 O O . LEU A 1 164 ? 18.477 4.948 123.862 1.00 30.57 167 LEU A O 1
ATOM 825 N N . LEU A 1 165 ? 19.863 3.891 125.281 1.00 11.05 168 LEU A N 1
ATOM 826 C CA . LEU A 1 165 ? 20.993 4.042 124.372 1.00 21.28 168 LEU A CA 1
ATOM 827 C C . LEU A 1 165 ? 20.954 3.016 123.243 1.00 17.95 168 LEU A C 1
ATOM 828 O O . LEU A 1 165 ? 21.279 3.342 122.097 1.00 23.72 168 LEU A O 1
ATOM 833 N N . SER A 1 166 ? 20.554 1.781 123.538 1.00 15.81 169 SER A N 1
ATOM 834 C CA . SER A 1 166 ? 20.699 0.677 122.594 1.00 26.07 169 SER A CA 1
ATOM 835 C C . SER A 1 166 ? 19.426 0.346 121.824 1.00 22.85 169 SER A C 1
ATOM 836 O O . SER A 1 166 ? 19.505 0.014 120.638 1.00 26.32 169 SER A O 1
ATOM 839 N N . CYS A 1 167 ? 18.254 0.416 122.457 1.00 23.93 170 CYS A N 1
ATOM 840 C CA . CYS A 1 167 ? 17.029 -0.001 121.778 1.00 13.63 170 CYS A CA 1
ATOM 841 C C . CYS A 1 167 ? 16.709 0.815 120.529 1.00 16.34 170 CYS A C 1
ATOM 842 O O . CYS A 1 167 ? 16.298 0.209 119.527 1.00 13.10 170 CYS A O 1
ATOM 845 N N . PRO A 1 168 ? 16.844 2.148 120.517 1.00 17.31 171 PRO A N 1
ATOM 846 C CA . PRO A 1 168 ? 16.638 2.866 119.248 1.00 16.15 171 PRO A CA 1
ATOM 847 C C . PRO A 1 168 ? 17.584 2.421 118.147 1.00 24.79 171 PRO A C 1
ATOM 848 O O . PRO A 1 168 ? 17.166 2.293 116.989 1.00 19.83 171 PRO A O 1
ATOM 852 N N . VAL A 1 169 ? 18.850 2.161 118.482 1.00 15.27 172 VAL A N 1
ATOM 853 C CA . VAL A 1 169 ? 19.833 1.798 117.464 1.00 15.36 172 VAL A CA 1
ATOM 854 C C . VAL A 1 169 ? 19.478 0.458 116.836 1.00 15.43 172 VAL A C 1
ATOM 855 O O . VAL A 1 169 ? 19.512 0.296 115.610 1.00 17.29 172 VAL A O 1
ATOM 859 N N . ILE A 1 170 ? 19.139 -0.525 117.674 1.00 18.07 173 ILE A N 1
ATOM 860 C CA . ILE A 1 170 ? 18.703 -1.827 117.174 1.00 25.79 173 ILE A CA 1
ATOM 861 C C . ILE A 1 170 ? 17.540 -1.660 116.206 1.00 20.06 173 ILE A C 1
ATOM 862 O O . ILE A 1 170 ? 17.471 -2.336 115.171 1.00 22.08 173 ILE A O 1
ATOM 867 N N . LEU A 1 171 ? 16.617 -0.743 116.516 1.00 13.91 174 LEU A N 1
ATOM 868 C CA . LEU A 1 171 ? 15.475 -0.523 115.635 1.00 14.15 174 LEU A CA 1
ATOM 869 C C . LEU A 1 171 ? 15.875 0.225 114.371 1.00 21.47 174 LEU A C 1
ATOM 870 O O . LEU A 1 171 ? 15.274 0.008 113.312 1.00 15.11 174 LEU A O 1
ATOM 875 N N . ILE A 1 172 ? 16.879 1.104 114.459 1.00 22.71 175 ILE A N 1
ATOM 876 C CA . ILE A 1 172 ? 17.404 1.754 113.261 1.00 12.52 175 ILE A CA 1
ATOM 877 C C . ILE A 1 172 ? 18.043 0.723 112.343 1.00 27.05 175 ILE A C 1
ATOM 878 O O . ILE A 1 172 ? 17.937 0.809 111.113 1.00 22.88 175 ILE A O 1
ATOM 883 N N . LYS A 1 173 ? 18.702 -0.278 112.927 1.00 26.00 176 LYS A N 1
ATOM 884 C CA . LYS A 1 173 ? 19.247 -1.369 112.128 1.00 27.29 176 LYS A CA 1
ATOM 885 C C . LYS A 1 173 ? 18.136 -2.198 111.491 1.00 23.96 176 LYS A C 1
ATOM 886 O O . LYS A 1 173 ? 18.263 -2.638 110.343 1.00 32.66 176 LYS A O 1
ATOM 892 N N . LEU A 1 174 ? 17.039 -2.415 112.221 1.00 17.95 177 LEU A N 1
ATOM 893 C CA . LEU A 1 174 ? 15.957 -3.254 111.713 1.00 16.22 177 LEU A CA 1
ATOM 894 C C . LEU A 1 174 ? 15.278 -2.620 110.505 1.00 27.87 177 LEU A C 1
ATOM 895 O O . LEU A 1 174 ? 14.936 -3.317 109.542 1.00 22.04 177 LEU A O 1
ATOM 900 N N . SER A 1 175 ? 15.077 -1.301 110.532 1.00 19.09 178 SER A N 1
ATOM 901 C CA . SER A 1 175 ? 14.396 -0.632 109.431 1.00 18.93 178 SER A CA 1
ATOM 902 C C . SER A 1 175 ? 15.192 -0.669 108.133 1.00 29.08 178 SER A C 1
ATOM 903 O O . SER A 1 175 ? 14.643 -0.329 107.081 1.00 34.44 178 SER A O 1
ATOM 906 N N . ASN A 1 176 ? 16.458 -1.072 108.179 1.00 48.84 179 ASN A N 1
ATOM 907 C CA . ASN A 1 176 ? 17.306 -1.151 106.994 1.00 46.72 179 ASN A CA 1
ATOM 908 C C . ASN A 1 176 ? 18.125 -2.440 107.023 1.00 39.50 179 ASN A C 1
ATOM 909 O O . ASN A 1 176 ? 19.351 -2.433 106.914 1.00 44.09 179 ASN A O 1
ATOM 914 N N . LEU A 1 177 ? 17.440 -3.576 107.165 1.00 45.77 180 LEU A N 1
ATOM 915 C CA . LEU A 1 177 ? 18.145 -4.853 107.223 1.00 55.03 180 LEU A CA 1
ATOM 916 C C . LEU A 1 177 ? 18.746 -5.223 105.872 1.00 60.15 180 LEU A C 1
ATOM 917 O O . LEU A 1 177 ? 19.906 -5.645 105.797 1.00 57.35 180 LEU A O 1
ATOM 922 N N . SER A 1 178 ? 17.980 -5.066 104.796 1.00 69.14 181 SER A N 1
ATOM 923 C CA . SER A 1 178 ? 18.386 -5.534 103.478 1.00 68.78 181 SER A CA 1
ATOM 924 C C . SER A 1 178 ? 19.402 -4.570 102.872 1.00 69.69 181 SER A C 1
ATOM 925 O O . SER A 1 178 ? 19.984 -3.724 103.558 1.00 60.19 181 SER A O 1
ATOM 928 N N . GLY A 1 179 ? 19.628 -4.704 101.565 1.00 84.76 182 GLY A N 1
ATOM 929 C CA . GLY A 1 179 ? 20.502 -3.811 100.830 1.00 92.70 182 GLY A CA 1
ATOM 930 C C . GLY A 1 179 ? 20.191 -2.356 101.103 1.00 81.98 182 GLY A C 1
ATOM 931 O O . GLY A 1 179 ? 19.051 -1.913 100.928 1.00 79.24 182 GLY A O 1
ATOM 932 N N . LEU A 1 180 ? 21.209 -1.614 101.539 1.00 79.78 183 LEU A N 1
ATOM 933 C CA . LEU A 1 180 ? 21.055 -0.274 102.094 1.00 84.63 183 LEU A CA 1
ATOM 934 C C . LEU A 1 180 ? 20.191 0.635 101.230 1.00 90.31 183 LEU A C 1
ATOM 935 O O . LEU A 1 180 ? 20.623 1.094 100.166 1.00 106.72 183 LEU A O 1
ATOM 940 N N . LYS A 1 181 ? 18.968 0.899 101.690 1.00 87.23 184 LYS A N 1
ATOM 941 C CA . LYS A 1 181 ? 18.065 1.857 101.055 1.00 90.43 184 LYS A CA 1
ATOM 942 C C . LYS A 1 181 ? 18.114 3.137 101.882 1.00 85.48 184 LYS A C 1
ATOM 943 O O . LYS A 1 181 ? 17.448 3.248 102.914 1.00 85.66 184 LYS A O 1
ATOM 945 N N . ASN A 1 182 ? 18.914 4.105 101.425 1.00 91.36 185 ASN A N 1
ATOM 946 C CA . ASN A 1 182 ? 19.165 5.302 102.223 1.00 97.77 185 ASN A CA 1
ATOM 947 C C . ASN A 1 182 ? 17.893 6.106 102.463 1.00 111.86 185 ASN A C 1
ATOM 948 O O . ASN A 1 182 ? 17.802 6.843 103.453 1.00 123.65 185 ASN A O 1
ATOM 953 N N . ASP A 1 183 ? 16.907 5.983 101.575 1.00 106.42 186 ASP A N 1
ATOM 954 C CA . ASP A 1 183 ? 15.618 6.628 101.790 1.00 111.82 186 ASP A CA 1
ATOM 955 C C . ASP A 1 183 ? 14.956 6.056 103.038 1.00 116.94 186 ASP A C 1
ATOM 956 O O . ASP A 1 183 ? 14.396 4.955 103.003 1.00 120.62 186 ASP A O 1
ATOM 958 N N . TYR A 1 184 ? 15.026 6.788 104.147 1.00 106.43 187 TYR A N 1
ATOM 959 C CA . TYR A 1 184 ? 14.480 6.322 105.415 1.00 99.02 187 TYR A CA 1
ATOM 960 C C . TYR A 1 184 ? 13.002 6.673 105.513 1.00 93.13 187 TYR A C 1
ATOM 961 O O . TYR A 1 184 ? 12.615 7.831 105.322 1.00 98.54 187 TYR A O 1
ATOM 970 N N . SER A 1 185 ? 12.187 5.669 105.823 1.00 97.80 188 SER A N 1
ATOM 971 C CA . SER A 1 185 ? 10.740 5.786 105.784 1.00 96.14 188 SER A CA 1
ATOM 972 C C . SER A 1 185 ? 10.211 6.518 107.016 1.00 70.49 188 SER A C 1
ATOM 973 O O . SER A 1 185 ? 10.944 6.840 107.956 1.00 51.27 188 SER A O 1
ATOM 976 N N . LYS A 1 186 ? 8.906 6.799 106.987 1.00 66.81 189 LYS A N 1
ATOM 977 C CA . LYS A 1 186 ? 8.200 7.232 108.183 1.00 62.86 189 LYS A CA 1
ATOM 978 C C . LYS A 1 186 ? 8.020 6.095 109.177 1.00 64.72 189 LYS A C 1
ATOM 979 O O . LYS A 1 186 ? 7.670 6.352 110.335 1.00 56.09 189 LYS A O 1
ATOM 981 N N . ARG A 1 187 ? 8.251 4.850 108.749 1.00 65.57 190 ARG A N 1
ATOM 982 C CA . ARG A 1 187 ? 8.212 3.724 109.675 1.00 47.67 190 ARG A CA 1
ATOM 983 C C . ARG A 1 187 ? 9.374 3.785 110.658 1.00 39.77 190 ARG A C 1
ATOM 984 O O . ARG A 1 187 ? 9.193 3.559 111.861 1.00 40.50 190 ARG A O 1
ATOM 992 N N . THR A 1 188 ? 10.572 4.107 110.163 1.00 30.90 191 THR A N 1
ATOM 993 C CA . THR A 1 188 ? 11.736 4.218 111.036 1.00 29.34 191 THR A CA 1
ATOM 994 C C . THR A 1 188 ? 11.483 5.193 112.181 1.00 35.67 191 THR A C 1
ATOM 995 O O . THR A 1 188 ? 11.871 4.931 113.325 1.00 30.41 191 THR A O 1
ATOM 999 N N . MET A 1 189 ? 10.825 6.319 111.895 1.00 30.47 192 MET A N 1
ATOM 1000 C CA . MET A 1 189 ? 10.510 7.271 112.955 1.00 18.23 192 MET A CA 1
ATOM 1001 C C . MET A 1 189 ? 9.492 6.693 113.925 1.00 24.84 192 MET A C 1
ATOM 1002 O O . MET A 1 189 ? 9.571 6.935 115.136 1.00 18.26 192 MET A O 1
ATOM 1007 N N . GLY A 1 190 ? 8.541 5.908 113.415 1.00 36.61 193 GLY A N 1
ATOM 1008 C CA . GLY A 1 190 ? 7.534 5.319 114.284 1.00 31.59 193 GLY A CA 1
ATOM 1009 C C . GLY A 1 190 ? 8.109 4.297 115.247 1.00 35.86 193 GLY A C 1
ATOM 1010 O O . GLY A 1 190 ? 7.654 4.182 116.388 1.00 30.41 193 GLY A O 1
ATOM 1011 N N . LEU A 1 191 ? 9.101 3.525 114.797 1.00 19.34 194 LEU A N 1
ATOM 1012 C CA . LEU A 1 191 ? 9.799 2.625 115.710 1.00 18.53 194 LEU A CA 1
ATOM 1013 C C . LEU A 1 191 ? 10.506 3.409 116.805 1.00 19.01 194 LEU A C 1
ATOM 1014 O O . LEU A 1 191 ? 10.356 3.111 117.997 1.00 23.07 194 LEU A O 1
ATOM 1019 N N . ILE A 1 192 ? 11.278 4.427 116.416 1.00 17.58 195 ILE A N 1
ATOM 1020 C CA . ILE A 1 192 ? 12.084 5.169 117.382 1.00 14.03 195 ILE A CA 1
ATOM 1021 C C . ILE A 1 192 ? 11.191 5.879 118.392 1.00 17.92 195 ILE A C 1
ATOM 1022 O O . ILE A 1 192 ? 11.400 5.775 119.606 1.00 21.17 195 ILE A O 1
ATOM 1027 N N . VAL A 1 193 ? 10.180 6.608 117.908 1.00 8.40 196 VAL A N 1
ATOM 1028 C CA . VAL A 1 193 ? 9.338 7.388 118.814 1.00 14.36 196 VAL A CA 1
ATOM 1029 C C . VAL A 1 193 ? 8.561 6.475 119.757 1.00 16.97 196 VAL A C 1
ATOM 1030 O O . VAL A 1 193 ? 8.418 6.772 120.950 1.00 19.09 196 VAL A O 1
ATOM 1034 N N . SER A 1 194 ? 8.048 5.353 119.246 1.00 16.69 197 SER A N 1
ATOM 1035 C CA . SER A 1 194 ? 7.281 4.445 120.097 1.00 27.07 197 SER A CA 1
ATOM 1036 C C . SER A 1 194 ? 8.179 3.725 121.096 1.00 12.74 197 SER A C 1
ATOM 1037 O O . SER A 1 194 ? 7.781 3.504 122.246 1.00 18.74 197 SER A O 1
ATOM 1040 N N . CYS A 1 195 ? 9.388 3.349 120.676 1.00 6.52 198 CYS A N 1
ATOM 1041 C CA . CYS A 1 195 ? 10.334 2.716 121.590 1.00 6.24 198 CYS A CA 1
ATOM 1042 C C . CYS A 1 195 ? 10.722 3.659 122.723 1.00 18.71 198 CYS A C 1
ATOM 1043 O O . CYS A 1 195 ? 10.762 3.259 123.894 1.00 20.62 198 CYS A O 1
ATOM 1046 N N . VAL A 1 196 ? 11.018 4.920 122.390 1.00 12.10 199 VAL A N 1
ATOM 1047 C CA . VAL A 1 196 ? 11.367 5.907 123.411 1.00 8.48 199 VAL A CA 1
ATOM 1048 C C . VAL A 1 196 ? 10.218 6.092 124.396 1.00 13.05 199 VAL A C 1
ATOM 1049 O O . VAL A 1 196 ? 10.408 6.019 125.616 1.00 16.20 199 VAL A O 1
ATOM 1053 N N . GLY A 1 197 ? 9.009 6.340 123.883 1.00 15.11 200 GLY A N 1
ATOM 1054 C CA . GLY A 1 197 ? 7.858 6.480 124.763 1.00 7.55 200 GLY A CA 1
ATOM 1055 C C . GLY A 1 197 ? 7.653 5.273 125.658 1.00 14.64 200 GLY A C 1
ATOM 1056 O O . GLY A 1 197 ? 7.338 5.413 126.844 1.00 13.67 200 GLY A O 1
ATOM 1057 N N . MET A 1 198 ? 7.851 4.071 125.106 1.00 13.74 201 MET A N 1
ATOM 1058 C CA . MET A 1 198 ? 7.703 2.841 125.881 1.00 9.85 201 MET A CA 1
ATOM 1059 C C . MET A 1 198 ? 8.643 2.818 127.079 1.00 14.32 201 MET A C 1
ATOM 1060 O O . MET A 1 198 ? 8.220 2.555 128.210 1.00 13.26 201 MET A O 1
ATOM 1065 N N . ILE A 1 199 ? 9.927 3.092 126.847 1.00 13.74 202 ILE A N 1
ATOM 1066 C CA . ILE A 1 199 ? 10.903 3.053 127.929 1.00 8.11 202 ILE A CA 1
ATOM 1067 C C . ILE A 1 199 ? 10.655 4.181 128.924 1.00 21.01 202 ILE A C 1
ATOM 1068 O O . ILE A 1 199 ? 10.819 3.999 130.137 1.00 32.33 202 ILE A O 1
ATOM 1073 N N . VAL A 1 200 ? 10.248 5.358 128.437 1.00 13.97 203 VAL A N 1
ATOM 1074 C CA . VAL A 1 200 ? 10.011 6.491 129.333 1.00 16.97 203 VAL A CA 1
ATOM 1075 C C . VAL A 1 200 ? 8.895 6.164 130.319 1.00 18.58 203 VAL A C 1
ATOM 1076 O O . VAL A 1 200 ? 9.034 6.365 131.531 1.00 18.78 203 VAL A O 1
ATOM 1080 N N . PHE A 1 201 ? 7.772 5.648 129.814 1.00 15.60 204 PHE A N 1
ATOM 1081 C CA . PHE A 1 201 ? 6.681 5.285 130.712 1.00 13.60 204 PHE A CA 1
ATOM 1082 C C . PHE A 1 201 ? 6.998 4.030 131.513 1.00 16.35 204 PHE A C 1
ATOM 1083 O O . PHE A 1 201 ? 6.466 3.853 132.617 1.00 19.70 204 PHE A O 1
ATOM 1091 N N . GLY A 1 202 ? 7.862 3.157 130.994 1.00 11.23 205 GLY A N 1
ATOM 1092 C CA . GLY A 1 202 ? 8.335 2.051 131.808 1.00 5.94 205 GLY A CA 1
ATOM 1093 C C . GLY A 1 202 ? 9.172 2.529 132.982 1.00 20.75 205 GLY A C 1
ATOM 1094 O O . GLY A 1 202 ? 8.981 2.094 134.122 1.00 14.26 205 GLY A O 1
ATOM 1095 N N . MET A 1 203 ? 10.113 3.439 132.713 1.00 24.03 206 MET A N 1
ATOM 1096 C CA . MET A 1 203 ? 10.959 3.976 133.775 1.00 13.26 206 MET A CA 1
ATOM 1097 C C . MET A 1 203 ? 10.139 4.735 134.814 1.00 18.51 206 MET A C 1
ATOM 1098 O O . MET A 1 203 ? 10.399 4.633 136.020 1.00 17.94 206 MET A O 1
ATOM 1103 N N . ALA A 1 204 ? 9.143 5.502 134.368 1.00 18.34 207 ALA A N 1
ATOM 1104 C CA . ALA A 1 204 ? 8.285 6.204 135.316 1.00 19.03 207 ALA A CA 1
ATOM 1105 C C . ALA A 1 204 ? 7.498 5.221 136.177 1.00 17.55 207 ALA A C 1
ATOM 1106 O O . ALA A 1 204 ? 7.334 5.433 137.383 1.00 19.42 207 ALA A O 1
ATOM 1108 N N . ALA A 1 205 ? 7.014 4.133 135.575 1.00 13.89 208 ALA A N 1
ATOM 1109 C CA . ALA A 1 205 ? 6.317 3.110 136.347 1.00 15.04 208 ALA A CA 1
ATOM 1110 C C . ALA A 1 205 ? 7.241 2.431 137.349 1.00 17.02 208 ALA A C 1
ATOM 1111 O O . ALA A 1 205 ? 6.787 2.008 138.420 1.00 19.44 208 ALA A O 1
ATOM 1113 N N . GLY A 1 206 ? 8.531 2.307 137.018 1.00 17.03 209 GLY A N 1
ATOM 1114 C CA . GLY A 1 206 ? 9.476 1.730 137.962 1.00 8.67 209 GLY A CA 1
ATOM 1115 C C . GLY A 1 206 ? 9.725 2.625 139.162 1.00 16.63 209 GLY A C 1
ATOM 1116 O O . GLY A 1 206 ? 9.908 2.142 140.283 1.00 22.45 209 GLY A O 1
ATOM 1117 N N . LEU A 1 207 ? 9.727 3.942 138.948 1.00 18.94 210 LEU A N 1
ATOM 1118 C CA . LEU A 1 207 ? 9.850 4.881 140.057 1.00 24.73 210 LEU A CA 1
ATOM 1119 C C . LEU A 1 207 ? 8.537 5.048 140.817 1.00 28.83 210 LEU A C 1
ATOM 1120 O O . LEU A 1 207 ? 8.554 5.307 142.026 1.00 20.32 210 LEU A O 1
ATOM 1125 N N . ALA A 1 208 ? 7.400 4.891 140.140 1.00 16.71 211 ALA A N 1
ATOM 1126 C CA . ALA A 1 208 ? 6.103 5.156 140.745 1.00 17.31 211 ALA A CA 1
ATOM 1127 C C . ALA A 1 208 ? 5.723 4.052 141.732 1.00 22.96 211 ALA A C 1
ATOM 1128 O O . ALA A 1 208 ? 6.447 3.073 141.936 1.00 28.24 211 ALA A O 1
ATOM 1130 N N . THR A 1 209 ? 4.541 4.209 142.327 1.00 35.49 212 THR A N 1
ATOM 1131 C CA . THR A 1 209 ? 4.123 3.415 143.473 1.00 32.65 212 THR A CA 1
ATOM 1132 C C . THR A 1 209 ? 2.616 3.190 143.420 1.00 36.42 212 THR A C 1
ATOM 1133 O O . THR A 1 209 ? 1.864 4.070 142.988 1.00 33.06 212 THR A O 1
ATOM 1137 N N . ASP A 1 210 ? 2.193 2.000 143.834 1.00 30.59 213 ASP A N 1
ATOM 1138 C CA . ASP A 1 210 ? 0.776 1.622 144.002 1.00 26.17 213 ASP A CA 1
ATOM 1139 C C . ASP A 1 210 ? 0.076 1.743 142.643 1.00 23.79 213 ASP A C 1
ATOM 1140 O O . ASP A 1 210 ? 0.642 1.327 141.622 1.00 17.42 213 ASP A O 1
ATOM 1145 N N . TRP A 1 211 ? -1.138 2.301 142.597 1.00 15.21 214 TRP A N 1
ATOM 1146 C CA . TRP A 1 211 ? -1.921 2.299 141.364 1.00 19.20 214 TRP A CA 1
ATOM 1147 C C . TRP A 1 211 ? -1.224 3.063 140.247 1.00 23.85 214 TRP A C 1
ATOM 1148 O O . TRP A 1 211 ? -1.335 2.683 139.075 1.00 20.53 214 TRP A O 1
ATOM 1159 N N . LEU A 1 212 ? -0.514 4.144 140.587 1.00 35.71 215 LEU A N 1
ATOM 1160 C CA . LEU A 1 212 ? 0.174 4.932 139.569 1.00 20.37 215 LEU A CA 1
ATOM 1161 C C . LEU A 1 212 ? 1.164 4.079 138.787 1.00 19.36 215 LEU A C 1
ATOM 1162 O O . LEU A 1 212 ? 1.302 4.233 137.567 1.00 14.88 215 LEU A O 1
ATOM 1167 N N . LYS A 1 213 ? 1.847 3.161 139.474 1.00 16.76 216 LYS A N 1
ATOM 1168 C CA . LYS A 1 213 ? 2.802 2.275 138.815 1.00 27.87 216 LYS A CA 1
ATOM 1169 C C . LYS A 1 213 ? 2.152 1.517 137.664 1.00 15.57 216 LYS A C 1
ATOM 1170 O O . LYS A 1 213 ? 2.688 1.468 136.551 1.00 13.96 216 LYS A O 1
ATOM 1176 N N . TRP A 1 214 ? 0.980 0.934 137.909 1.00 11.92 217 TRP A N 1
ATOM 1177 C CA . TRP A 1 214 ? 0.377 0.066 136.906 1.00 12.41 217 TRP A CA 1
ATOM 1178 C C . TRP A 1 214 ? -0.336 0.854 135.819 1.00 20.66 217 TRP A C 1
ATOM 1179 O O . TRP A 1 214 ? -0.453 0.372 134.686 1.00 14.66 217 TRP A O 1
ATOM 1190 N N . LEU A 1 215 ? -0.797 2.065 136.138 1.00 11.55 218 LEU A N 1
ATOM 1191 C CA . LEU A 1 215 ? -1.305 2.963 135.107 1.00 16.14 218 LEU A CA 1
ATOM 1192 C C . LEU A 1 215 ? -0.206 3.312 134.107 1.00 16.46 218 LEU A C 1
ATOM 1193 O O . LEU A 1 215 ? -0.393 3.188 132.892 1.00 20.71 218 LEU A O 1
ATOM 1198 N N . LEU A 1 216 ? 0.957 3.735 134.606 1.00 17.42 219 LEU A N 1
ATOM 1199 C CA . LEU A 1 216 ? 2.077 4.033 133.720 1.00 14.43 219 LEU A CA 1
ATOM 1200 C C . LEU A 1 216 ? 2.547 2.782 132.987 1.00 20.61 219 LEU A C 1
ATOM 1201 O O . LEU A 1 216 ? 2.891 2.840 131.799 1.00 16.27 219 LEU A O 1
ATOM 1206 N N . TYR A 1 217 ? 2.563 1.639 133.681 1.00 16.00 220 TYR A N 1
ATOM 1207 C CA . TYR A 1 217 ? 2.933 0.379 133.043 1.00 20.38 220 TYR A CA 1
ATOM 1208 C C . TYR A 1 217 ? 2.055 0.095 131.829 1.00 18.44 220 TYR A C 1
ATOM 1209 O O . TYR A 1 217 ? 2.558 -0.298 130.769 1.00 21.80 220 TYR A O 1
ATOM 1218 N N . ILE A 1 218 ? 0.740 0.296 131.965 1.00 14.49 221 ILE A N 1
ATOM 1219 C CA . ILE A 1 218 ? -0.171 0.040 130.851 1.00 7.57 221 ILE A CA 1
ATOM 1220 C C . ILE A 1 218 ? 0.102 1.002 129.701 1.00 15.74 221 ILE A C 1
ATOM 1221 O O . ILE A 1 218 ? 0.092 0.608 128.529 1.00 24.16 221 ILE A O 1
ATOM 1226 N N . VAL A 1 219 ? 0.347 2.278 130.012 1.00 21.99 222 VAL A N 1
ATOM 1227 C CA . VAL A 1 219 ? 0.703 3.237 128.967 1.00 28.79 222 VAL A CA 1
ATOM 1228 C C . VAL A 1 219 ? 1.955 2.778 128.230 1.00 22.54 222 VAL A C 1
ATOM 1229 O O . VAL A 1 219 ? 2.058 2.908 127.003 1.00 24.19 222 VAL A O 1
ATOM 1233 N N . SER A 1 220 ? 2.919 2.220 128.965 1.00 24.83 223 SER A N 1
ATOM 1234 C CA . SER A 1 220 ? 4.128 1.698 128.336 1.00 20.47 223 SER A CA 1
ATOM 1235 C C . SER A 1 220 ? 3.810 0.546 127.385 1.00 27.23 223 SER A C 1
ATOM 1236 O O . SER A 1 220 ? 4.419 0.429 126.314 1.00 17.27 223 SER A O 1
ATOM 1239 N N . CYS A 1 221 ? 2.855 -0.315 127.756 1.00 12.39 224 CYS A N 1
ATOM 1240 C CA . CYS A 1 221 ? 2.479 -1.421 126.878 1.00 14.21 224 CYS A CA 1
ATOM 1241 C C . CYS A 1 221 ? 1.799 -0.930 125.606 1.00 18.11 224 CYS A C 1
ATOM 1242 O O . CYS A 1 221 ? 1.908 -1.578 124.559 1.00 17.88 224 CYS A O 1
ATOM 1245 N N . ILE A 1 222 ? 1.091 0.201 125.674 1.00 18.85 225 ILE A N 1
ATOM 1246 C CA . ILE A 1 222 ? 0.488 0.775 124.474 1.00 26.35 225 ILE A CA 1
ATOM 1247 C C . ILE A 1 222 ? 1.570 1.231 123.506 1.00 21.09 225 ILE A C 1
ATOM 1248 O O . ILE A 1 222 ? 1.528 0.921 122.309 1.00 21.59 225 ILE A O 1
ATOM 1253 N N . TYR A 1 223 ? 2.549 1.987 124.009 1.00 22.71 226 TYR A N 1
ATOM 1254 C CA . TYR A 1 223 ? 3.709 2.340 123.197 1.00 15.64 226 TYR A CA 1
ATOM 1255 C C . TYR A 1 223 ? 4.377 1.093 122.632 1.00 17.46 226 TYR A C 1
ATOM 1256 O O . TYR A 1 223 ? 4.680 1.024 121.434 1.00 17.15 226 TYR A O 1
ATOM 1265 N N . GLY A 1 224 ? 4.600 0.088 123.484 1.00 9.31 227 GLY A N 1
ATOM 1266 C CA . GLY A 1 224 ? 5.268 -1.122 123.031 1.00 10.83 227 GLY A CA 1
ATOM 1267 C C . GLY A 1 224 ? 4.511 -1.837 121.928 1.00 34.11 227 GLY A C 1
ATOM 1268 O O . GLY A 1 224 ? 5.116 -2.380 120.998 1.00 26.21 227 GLY A O 1
ATOM 1269 N N . GLY A 1 225 ? 3.177 -1.835 122.012 1.00 27.93 228 GLY A N 1
ATOM 1270 C CA . GLY A 1 225 ? 2.375 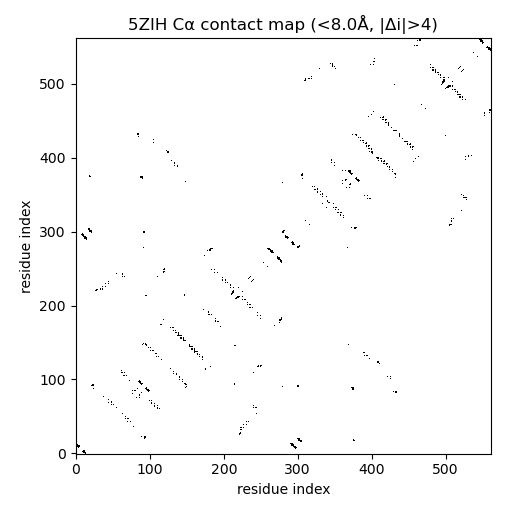-2.481 120.983 1.00 17.44 228 GLY A CA 1
ATOM 1271 C C . GLY A 1 225 ? 2.599 -1.889 119.606 1.00 18.08 228 GLY A C 1
ATOM 1272 O O . GLY A 1 225 ? 2.821 -2.614 118.632 1.00 23.38 228 GLY A O 1
ATOM 1273 N N . TYR A 1 226 ? 2.539 -0.558 119.505 1.00 19.72 229 TYR A N 1
ATOM 1274 C CA . TYR A 1 226 ? 2.820 0.099 118.231 1.00 25.34 229 TYR A CA 1
ATOM 1275 C C . TYR A 1 226 ? 4.228 -0.219 117.742 1.00 27.04 229 TYR A C 1
ATOM 1276 O O . TYR A 1 226 ? 4.449 -0.411 116.541 1.00 30.98 229 TYR A O 1
ATOM 1285 N N . MET A 1 227 ? 5.194 -0.277 118.660 1.00 21.01 230 MET A N 1
ATOM 1286 C CA . MET A 1 227 ? 6.559 -0.613 118.275 1.00 14.01 230 MET A CA 1
ATOM 1287 C C . MET A 1 227 ? 6.650 -2.052 117.784 1.00 28.49 230 MET A C 1
ATOM 1288 O O . MET A 1 227 ? 7.228 -2.322 116.724 1.00 37.82 230 MET A O 1
ATOM 1293 N N . TYR A 1 228 ? 6.097 -2.995 118.553 1.00 18.96 231 TYR A N 1
ATOM 1294 C CA . TYR A 1 228 ? 6.061 -4.385 118.107 1.00 15.37 231 TYR A CA 1
ATOM 1295 C C . TYR A 1 228 ? 5.351 -4.513 116.764 1.00 18.14 231 TYR A C 1
ATOM 1296 O O . TYR A 1 228 ? 5.788 -5.272 115.890 1.00 20.73 231 TYR A O 1
ATOM 1305 N N . PHE A 1 229 ? 4.259 -3.769 116.580 1.00 23.74 232 PHE A N 1
ATOM 1306 C CA . PHE A 1 229 ? 3.549 -3.790 115.305 1.00 28.47 232 PHE A CA 1
ATOM 1307 C C . PHE A 1 229 ? 4.454 -3.339 114.165 1.00 23.95 232 PHE A C 1
ATOM 1308 O O . PHE A 1 229 ? 4.600 -4.039 113.157 1.00 33.61 232 PHE A O 1
ATOM 1316 N N . GLN A 1 230 ? 5.081 -2.170 114.315 1.00 27.24 233 GLN A N 1
ATOM 1317 C CA . GLN A 1 230 ? 5.955 -1.658 113.264 1.00 27.52 233 GLN A CA 1
ATOM 1318 C C . GLN A 1 230 ? 7.175 -2.554 113.068 1.00 30.78 233 GLN A C 1
ATOM 1319 O O . GLN A 1 230 ? 7.630 -2.757 111.935 1.00 18.61 233 GLN A O 1
ATOM 1325 N N . ALA A 1 231 ? 7.721 -3.099 114.160 1.00 18.18 234 ALA A N 1
ATOM 1326 C CA . ALA A 1 231 ? 8.876 -3.985 114.037 1.00 21.90 234 ALA A CA 1
ATOM 1327 C C . ALA A 1 231 ? 8.519 -5.250 113.269 1.00 32.93 234 ALA A C 1
ATOM 1328 O O . ALA A 1 231 ? 9.300 -5.719 112.431 1.00 15.13 234 ALA A O 1
ATOM 1330 N N . ALA A 1 232 ? 7.337 -5.811 113.535 1.00 24.83 235 ALA A N 1
ATOM 1331 C CA . ALA A 1 232 ? 6.914 -7.021 112.841 1.00 15.50 235 ALA A CA 1
ATOM 1332 C C . ALA A 1 232 ? 6.717 -6.770 111.351 1.00 13.30 235 ALA A C 1
ATOM 1333 O O . ALA A 1 232 ? 7.012 -7.643 110.528 1.00 21.85 235 ALA A O 1
ATOM 1335 N N . LYS A 1 233 ? 6.228 -5.582 110.984 1.00 23.35 236 LYS A N 1
ATOM 1336 C CA . LYS A 1 233 ? 6.073 -5.253 109.569 1.00 26.21 236 LYS A CA 1
ATOM 1337 C C . LYS A 1 233 ? 7.421 -5.100 108.876 1.00 32.87 236 LYS A C 1
ATOM 1338 O O . LYS A 1 233 ? 7.536 -5.402 107.683 1.00 44.54 236 LYS A O 1
ATOM 1344 N N . CYS A 1 234 ? 8.440 -4.623 109.596 1.00 19.35 237 CYS A N 1
ATOM 1345 C CA . CYS A 1 234 ? 9.793 -4.607 109.047 1.00 18.46 237 CYS A CA 1
ATOM 1346 C C . CYS A 1 234 ? 10.247 -6.012 108.674 1.00 10.34 237 CYS A C 1
ATOM 1347 O O . CYS A 1 234 ? 10.744 -6.244 107.567 1.00 31.30 237 CYS A O 1
ATOM 1350 N N . TYR A 1 235 ? 10.064 -6.969 109.585 1.00 19.09 238 TYR A N 1
ATOM 1351 C CA . TYR A 1 235 ? 10.547 -8.324 109.344 1.00 26.60 238 TYR A CA 1
ATOM 1352 C C . TYR A 1 235 ? 9.850 -8.976 108.154 1.00 20.69 238 TYR A C 1
ATOM 1353 O O . TYR A 1 235 ? 10.472 -9.750 107.418 1.00 28.30 238 TYR A O 1
ATOM 1362 N N . VAL A 1 236 ? 8.571 -8.671 107.939 1.00 32.57 239 VAL A N 1
ATOM 1363 C CA . VAL A 1 236 ? 7.889 -9.176 106.751 1.00 33.46 239 VAL A CA 1
ATOM 1364 C C . VAL A 1 236 ? 8.459 -8.524 105.495 1.00 45.10 239 VAL A C 1
ATOM 1365 O O . VAL A 1 236 ? 8.779 -9.205 104.513 1.00 42.64 239 VAL A O 1
ATOM 1369 N N . GLU A 1 237 ? 8.602 -7.194 105.509 1.00 34.95 240 GLU A N 1
ATOM 1370 C CA . GLU A 1 237 ? 9.180 -6.506 104.358 1.00 39.31 240 GLU A CA 1
ATOM 1371 C C . GLU A 1 237 ? 10.637 -6.902 104.148 1.00 45.82 240 GLU A C 1
ATOM 1372 O O . GLU A 1 237 ? 11.099 -7.011 103.005 1.00 44.77 240 GLU A O 1
ATOM 1378 N N . ALA A 1 238 ? 11.376 -7.121 105.240 1.00 41.36 241 ALA A N 1
ATOM 1379 C CA . ALA A 1 238 ? 12.769 -7.540 105.115 1.00 40.55 241 ALA A CA 1
ATOM 1380 C C . ALA A 1 238 ? 12.881 -8.913 104.470 1.00 44.68 241 ALA A C 1
ATOM 1381 O O . ALA A 1 238 ? 13.822 -9.166 103.710 1.00 41.05 241 ALA A O 1
ATOM 1383 N N . ASN A 1 239 ? 11.929 -9.804 104.753 1.00 46.75 242 ASN A N 1
ATOM 1384 C CA . ASN A 1 239 ? 11.976 -11.151 104.193 1.00 50.40 242 ASN A CA 1
ATOM 1385 C C . ASN A 1 239 ? 11.862 -11.122 102.674 1.00 45.53 242 ASN A C 1
ATOM 1386 O O . ASN A 1 239 ? 12.702 -11.688 101.966 1.00 54.40 242 ASN A O 1
ATOM 1391 N N . HIS A 1 240 ? 10.832 -10.453 102.151 1.00 46.17 243 HIS A N 1
ATOM 1392 C CA . HIS A 1 240 ? 10.649 -10.362 100.708 1.00 49.82 243 HIS A CA 1
ATOM 1393 C C . HIS A 1 240 ? 11.735 -9.544 100.020 1.00 55.01 243 HIS A C 1
ATOM 1394 O O . HIS A 1 240 ? 11.759 -9.500 98.786 1.00 71.72 243 HIS A O 1
ATOM 1401 N N . SER A 1 241 ? 12.632 -8.912 100.775 1.00 47.46 244 SER A N 1
ATOM 1402 C CA . SER A 1 241 ? 13.627 -8.008 100.217 1.00 48.86 244 SER A CA 1
ATOM 1403 C C . SER A 1 241 ? 15.033 -8.592 100.208 1.00 47.57 244 SER A C 1
ATOM 1404 O O . SER A 1 241 ? 15.972 -7.898 99.804 1.00 54.44 244 SER A O 1
ATOM 1407 N N . VAL A 1 242 ? 15.206 -9.838 100.630 1.00 33.85 245 VAL A N 1
ATOM 1408 C CA . VAL A 1 242 ? 16.526 -10.462 100.698 1.00 52.18 245 VAL A CA 1
ATOM 1409 C C . VAL A 1 242 ? 16.514 -11.690 99.793 1.00 56.35 245 VAL A C 1
ATOM 1410 O O . VAL A 1 242 ? 15.442 -12.224 99.460 1.00 47.77 245 VAL A O 1
ATOM 1414 N N . PRO A 1 243 ? 17.705 -12.160 99.357 1.00 46.44 246 PRO A N 1
ATOM 1415 C CA . PRO A 1 243 ? 17.765 -13.332 98.468 1.00 47.71 246 PRO A CA 1
ATOM 1416 C C . PRO A 1 243 ? 17.039 -14.559 99.003 1.00 59.75 246 PRO A C 1
ATOM 1417 O O . PRO A 1 243 ? 16.826 -14.690 100.213 1.00 56.44 246 PRO A O 1
ATOM 1421 N N . LYS A 1 244 ? 16.696 -15.480 98.094 1.00 67.42 247 LYS A N 1
ATOM 1422 C CA . LYS A 1 244 ? 15.715 -16.524 98.389 1.00 49.18 247 LYS A CA 1
ATOM 1423 C C . LYS A 1 244 ? 16.232 -17.543 99.401 1.00 37.68 247 LYS A C 1
ATOM 1424 O O . LYS A 1 244 ? 15.461 -18.056 100.222 1.00 56.75 247 LYS A O 1
ATOM 1430 N N . GLY A 1 245 ? 17.524 -17.849 99.367 1.00 32.60 248 GLY A N 1
ATOM 1431 C CA . GLY A 1 245 ? 18.031 -18.977 100.129 1.00 61.43 248 GLY A CA 1
ATOM 1432 C C . GLY A 1 245 ? 18.403 -18.727 101.579 1.00 49.32 248 GLY A C 1
ATOM 1433 O O . GLY A 1 245 ? 17.536 -18.676 102.457 1.00 42.82 248 GLY A O 1
ATOM 1434 N N . HIS A 1 246 ? 19.706 -18.582 101.837 1.00 35.15 249 HIS A N 1
ATOM 1435 C CA . HIS A 1 246 ? 20.208 -18.508 103.206 1.00 35.94 249 HIS A CA 1
ATOM 1436 C C . HIS A 1 246 ? 19.799 -17.211 103.900 1.00 39.26 249 HIS A C 1
ATOM 1437 O O . HIS A 1 246 ? 19.661 -17.183 105.129 1.00 28.85 249 HIS A O 1
ATOM 1444 N N . CYS A 1 247 ? 19.574 -16.141 103.133 1.00 33.94 250 CYS A N 1
ATOM 1445 C CA . CYS A 1 247 ? 19.274 -14.845 103.734 1.00 29.99 250 CYS A CA 1
ATOM 1446 C C . CYS A 1 247 ? 17.877 -14.812 104.342 1.00 32.03 250 CYS A C 1
ATOM 1447 O O . CYS A 1 247 ? 17.668 -14.182 105.386 1.00 32.34 250 CYS A O 1
ATOM 1450 N N . ARG A 1 248 ? 16.907 -15.476 103.707 1.00 34.32 251 ARG A N 1
ATOM 1451 C CA . ARG A 1 248 ? 15.555 -15.510 104.259 1.00 38.65 251 ARG A CA 1
ATOM 1452 C C . ARG A 1 248 ? 15.525 -16.198 105.618 1.00 43.79 251 ARG A C 1
ATOM 1453 O O . ARG A 1 248 ? 14.717 -15.837 106.482 1.00 38.20 251 ARG A O 1
ATOM 1461 N N . MET A 1 249 ? 16.391 -17.193 105.821 1.00 29.91 252 MET A N 1
ATOM 1462 C CA . MET A 1 249 ? 16.426 -17.901 107.095 1.00 29.12 252 MET A CA 1
ATOM 1463 C C . MET A 1 249 ? 16.973 -17.016 108.207 1.00 37.42 252 MET A C 1
ATOM 1464 O O . MET A 1 249 ? 16.433 -17.004 109.321 1.00 16.22 252 MET A O 1
ATOM 1469 N N . VAL A 1 250 ? 18.046 -16.270 107.922 1.00 30.62 253 VAL A N 1
ATOM 1470 C CA . VAL A 1 250 ? 18.646 -15.393 108.925 1.00 22.29 253 VAL A CA 1
ATOM 1471 C C . VAL A 1 250 ? 17.646 -14.337 109.375 1.00 22.13 253 VAL A C 1
ATOM 1472 O O . VAL A 1 250 ? 17.534 -14.035 110.570 1.00 27.16 253 VAL A O 1
ATOM 1476 N N . VAL A 1 251 ? 16.902 -13.761 108.428 1.00 25.66 254 VAL A N 1
ATOM 1477 C CA . VAL A 1 251 ? 15.879 -12.775 108.774 1.00 18.11 254 VAL A CA 1
ATOM 1478 C C . VAL A 1 251 ? 14.830 -13.395 109.688 1.00 23.00 254 VAL A C 1
ATOM 1479 O O . VAL A 1 251 ? 14.407 -12.784 110.678 1.00 22.14 254 VAL A O 1
ATOM 1483 N N . LYS A 1 252 ? 14.406 -14.624 109.380 1.00 26.61 255 LYS A N 1
ATOM 1484 C CA . LYS A 1 252 ? 13.427 -15.299 110.225 1.00 19.38 255 LYS A CA 1
ATOM 1485 C C . LYS A 1 252 ? 14.004 -15.614 111.600 1.00 25.57 255 LYS A C 1
ATOM 1486 O O . LYS A 1 252 ? 13.315 -15.466 112.616 1.00 28.74 255 LYS A O 1
ATOM 1492 N N . LEU A 1 253 ? 15.266 -16.045 111.652 1.00 31.11 256 LEU A N 1
ATOM 1493 C CA . LEU A 1 253 ? 15.915 -16.290 112.936 1.00 29.58 256 LEU A CA 1
ATOM 1494 C C . LEU A 1 253 ? 16.076 -14.998 113.733 1.00 45.18 256 LEU A C 1
ATOM 1495 O O . LEU A 1 253 ? 15.899 -14.993 114.958 1.00 40.95 256 LEU A O 1
ATOM 1500 N N . MET A 1 254 ? 16.418 -13.895 113.058 1.00 25.16 257 MET A N 1
ATOM 1501 C CA . MET A 1 254 ? 16.496 -12.606 113.741 1.00 20.38 257 MET A CA 1
ATOM 1502 C C . MET A 1 254 ? 15.142 -12.204 114.309 1.00 22.76 257 MET A C 1
ATOM 1503 O O . MET A 1 254 ? 15.062 -11.663 115.420 1.00 19.05 257 MET A O 1
ATOM 1508 N N . ALA A 1 255 ? 14.066 -12.460 113.559 1.00 20.12 258 ALA A N 1
ATOM 1509 C CA . ALA A 1 255 ? 12.732 -12.124 114.044 1.00 14.53 258 ALA A CA 1
ATOM 1510 C C . ALA A 1 255 ? 12.375 -12.942 115.277 1.00 30.23 258 ALA A C 1
ATOM 1511 O O . ALA A 1 255 ? 11.850 -12.402 116.260 1.00 21.78 258 ALA A O 1
ATOM 1513 N N . TYR A 1 256 ? 12.657 -14.247 115.248 1.00 20.46 259 TYR A N 1
ATOM 1514 C CA . TYR A 1 256 ? 12.365 -15.086 116.405 1.00 13.84 259 TYR A CA 1
ATOM 1515 C C . TYR A 1 256 ? 13.182 -14.656 117.615 1.00 20.16 259 TYR A C 1
ATOM 1516 O O . TYR A 1 256 ? 12.666 -14.614 118.739 1.00 17.83 259 TYR A O 1
ATOM 1525 N N . ALA A 1 257 ? 14.453 -14.310 117.402 1.00 18.56 260 ALA A N 1
ATOM 1526 C CA . ALA A 1 257 ? 15.282 -13.842 118.506 1.00 15.32 260 ALA A CA 1
ATOM 1527 C C . ALA A 1 257 ? 14.802 -12.493 119.025 1.00 19.99 260 ALA A C 1
ATOM 1528 O O . ALA A 1 257 ? 14.815 -12.247 120.236 1.00 24.56 260 ALA A O 1
ATOM 1530 N N . TYR A 1 258 ? 14.364 -11.613 118.123 1.00 20.53 261 TYR A N 1
ATOM 1531 C CA . TYR A 1 258 ? 13.937 -10.272 118.520 1.00 27.78 261 TYR A CA 1
ATOM 1532 C C . TYR A 1 258 ? 12.683 -10.314 119.394 1.00 25.95 261 TYR A C 1
ATOM 1533 O O . TYR A 1 258 ? 12.601 -9.616 120.410 1.00 18.18 261 TYR A O 1
ATOM 1542 N N . PHE A 1 259 ? 11.691 -11.126 119.015 1.00 18.51 262 PHE A N 1
ATOM 1543 C CA . PHE A 1 259 ? 10.432 -11.145 119.760 1.00 26.39 262 PHE A CA 1
ATOM 1544 C C . PHE A 1 259 ? 10.545 -11.931 121.063 1.00 23.29 262 PHE A C 1
ATOM 1545 O O . PHE A 1 259 ? 9.945 -11.547 122.074 1.00 19.80 262 PHE A O 1
ATOM 1553 N N . ALA A 1 260 ? 11.297 -13.032 121.059 1.00 20.94 263 ALA A N 1
ATOM 1554 C CA . ALA A 1 260 ? 11.505 -13.787 122.290 1.00 16.44 263 ALA A CA 1
ATOM 1555 C C . ALA A 1 260 ? 12.210 -12.939 123.339 1.00 21.22 263 ALA A C 1
ATOM 1556 O O . ALA A 1 260 ? 11.801 -12.905 124.504 1.00 28.48 263 ALA A O 1
ATOM 1558 N N . SER A 1 261 ? 13.275 -12.241 122.941 1.00 16.39 264 SER A N 1
ATOM 1559 C CA . SER A 1 261 ? 14.015 -11.419 123.894 1.00 24.72 264 SER A CA 1
ATOM 1560 C C . SER A 1 261 ? 13.232 -10.163 124.271 1.00 16.50 264 SER A C 1
ATOM 1561 O O . SER A 1 261 ? 13.029 -9.881 125.457 1.00 15.97 264 SER A O 1
ATOM 1564 N N . TRP A 1 262 ? 12.779 -9.396 123.273 1.00 15.38 265 TRP A N 1
ATOM 1565 C CA . TRP A 1 262 ? 12.052 -8.160 123.557 1.00 21.55 265 TRP A CA 1
ATOM 1566 C C . TRP A 1 262 ? 10.688 -8.420 124.176 1.00 26.47 265 TRP A C 1
ATOM 1567 O O . TRP A 1 262 ? 10.140 -7.530 124.835 1.00 20.49 265 TRP A O 1
ATOM 1578 N N . GLY A 1 263 ? 10.116 -9.606 123.957 1.00 18.52 266 GLY A N 1
ATOM 1579 C CA . GLY A 1 263 ? 8.858 -9.936 124.596 1.00 9.84 266 GLY A CA 1
ATOM 1580 C C . GLY A 1 263 ? 8.997 -10.307 126.057 1.00 15.32 266 GLY A C 1
ATOM 1581 O O . GLY A 1 263 ? 8.005 -10.267 126.794 1.00 19.46 266 GLY A O 1
ATOM 1582 N N . SER A 1 264 ? 10.212 -10.640 126.496 1.00 11.12 267 SER A N 1
ATOM 1583 C CA . SER A 1 264 ? 10.412 -11.114 127.860 1.00 17.46 267 SER A CA 1
ATOM 1584 C C . SER A 1 264 ? 10.549 -9.976 128.864 1.00 17.91 267 SER A C 1
ATOM 1585 O O . SER A 1 264 ? 10.259 -10.170 130.050 1.00 14.26 267 SER A O 1
ATOM 1588 N N . TYR A 1 265 ? 10.994 -8.798 128.423 1.00 14.46 268 TYR A N 1
ATOM 1589 C CA . TYR A 1 265 ? 11.223 -7.703 129.365 1.00 15.42 268 TYR A CA 1
ATOM 1590 C C . TYR A 1 265 ? 9.955 -7.289 130.101 1.00 13.75 268 TYR A C 1
ATOM 1591 O O . TYR A 1 265 ? 10.003 -7.166 131.337 1.00 29.19 268 TYR A O 1
ATOM 1600 N N . PRO A 1 266 ? 8.811 -7.052 129.439 1.00 13.30 269 PRO A N 1
ATOM 1601 C CA . PRO A 1 266 ? 7.587 -6.762 130.211 1.00 9.99 269 PRO A CA 1
ATOM 1602 C C . PRO A 1 266 ? 7.219 -7.852 131.203 1.00 14.97 269 PRO A C 1
ATOM 1603 O O . PRO A 1 266 ? 6.763 -7.545 132.313 1.00 15.81 269 PRO A O 1
ATOM 1607 N N . ILE A 1 267 ? 7.408 -9.122 130.837 1.00 12.50 270 ILE A N 1
ATOM 1608 C CA . ILE A 1 267 ? 7.131 -10.214 131.769 1.00 13.63 270 ILE A CA 1
ATOM 1609 C C . ILE A 1 267 ? 8.058 -10.131 132.976 1.00 17.44 270 ILE A C 1
ATOM 1610 O O . ILE A 1 267 ? 7.609 -10.131 134.129 1.00 16.75 270 ILE A O 1
ATOM 1615 N N . LEU A 1 268 ? 9.371 -10.064 132.722 1.00 14.70 271 LEU A N 1
ATOM 1616 C CA . LEU A 1 268 ? 10.345 -9.942 133.803 1.00 15.94 271 LEU A CA 1
ATOM 1617 C C . LEU A 1 268 ? 10.082 -8.707 134.655 1.00 18.45 271 LEU A C 1
ATOM 1618 O O . LEU A 1 268 ? 10.258 -8.738 135.879 1.00 14.12 271 LEU A O 1
ATOM 1623 N N . TRP A 1 269 ? 9.669 -7.609 134.022 1.00 16.18 272 TRP A N 1
ATOM 1624 C CA . TRP A 1 269 ? 9.355 -6.398 134.770 1.00 14.58 272 TRP A CA 1
ATOM 1625 C C . TRP A 1 269 ? 8.236 -6.646 135.771 1.00 17.74 272 TRP A C 1
ATOM 1626 O O . TRP A 1 269 ? 8.355 -6.294 136.952 1.00 18.63 272 TRP A O 1
ATOM 1637 N N . ALA A 1 270 ? 7.143 -7.271 135.318 1.00 11.36 273 ALA A N 1
ATOM 1638 C CA . ALA A 1 270 ? 5.935 -7.352 136.136 1.00 20.09 273 ALA A CA 1
ATOM 1639 C C . ALA A 1 270 ? 6.117 -8.252 137.351 1.00 15.58 273 ALA A C 1
ATOM 1640 O O . ALA A 1 270 ? 5.443 -8.056 138.368 1.00 18.65 273 ALA A O 1
ATOM 1642 N N . VAL A 1 271 ? 7.011 -9.239 137.277 1.00 13.76 274 VAL A N 1
ATOM 1643 C CA . VAL A 1 271 ? 7.240 -10.133 138.405 1.00 17.31 274 VAL A CA 1
ATOM 1644 C C . VAL A 1 271 ? 8.527 -9.818 139.146 1.00 19.98 274 VAL A C 1
ATOM 1645 O O . VAL A 1 271 ? 8.813 -10.453 140.170 1.00 20.68 274 VAL A O 1
ATOM 1649 N N . GLY A 1 272 ? 9.308 -8.851 138.668 1.00 20.73 275 GLY A N 1
ATOM 1650 C CA . GLY A 1 272 ? 10.574 -8.517 139.275 1.00 9.99 275 GLY A CA 1
ATOM 1651 C C . GLY A 1 272 ? 10.423 -7.607 140.477 1.00 33.89 275 GLY A C 1
ATOM 1652 O O . GLY A 1 272 ? 9.311 -7.326 140.944 1.00 25.74 275 GLY A O 1
ATOM 1653 N N . PRO A 1 273 ? 11.553 -7.119 141.001 1.00 23.76 276 PRO A N 1
ATOM 1654 C CA . PRO A 1 273 ? 11.506 -6.268 142.202 1.00 28.98 276 PRO A CA 1
ATOM 1655 C C . PRO A 1 273 ? 10.905 -4.892 141.964 1.00 28.44 276 PRO A C 1
ATOM 1656 O O . PRO A 1 273 ? 10.745 -4.132 142.928 1.00 30.30 276 PRO A O 1
ATOM 1660 N N . GLU A 1 274 ? 10.570 -4.542 140.725 1.00 30.22 277 GLU A N 1
ATOM 1661 C CA . GLU A 1 274 ? 9.875 -3.298 140.432 1.00 18.90 277 GLU A CA 1
ATOM 1662 C C . GLU A 1 274 ? 8.416 -3.531 140.057 1.00 29.83 277 GLU A C 1
ATOM 1663 O O . GLU A 1 274 ? 7.748 -2.605 139.589 1.00 20.42 277 GLU A O 1
ATOM 1669 N N . GLY A 1 275 ? 7.912 -4.750 140.257 1.00 34.21 278 GLY A N 1
ATOM 1670 C CA . GLY A 1 275 ? 6.521 -5.077 140.005 1.00 18.39 278 GLY A CA 1
ATOM 1671 C C . GLY A 1 275 ? 5.893 -5.871 141.134 1.00 19.40 278 GLY A C 1
ATOM 1672 O O . GLY A 1 275 ? 5.594 -5.315 142.194 1.00 14.68 278 GLY A O 1
ATOM 1673 N N . LEU A 1 276 ? 5.701 -7.175 140.930 1.00 18.94 279 LEU A N 1
ATOM 1674 C CA . LEU A 1 276 ? 5.055 -8.033 141.916 1.00 27.44 279 LEU A CA 1
ATOM 1675 C C . LEU A 1 276 ? 6.027 -8.617 142.936 1.00 35.36 279 LEU A C 1
ATOM 1676 O O . LEU A 1 276 ? 5.606 -9.421 143.776 1.00 28.99 279 LEU A O 1
ATOM 1681 N N . LEU A 1 277 ? 7.305 -8.240 142.881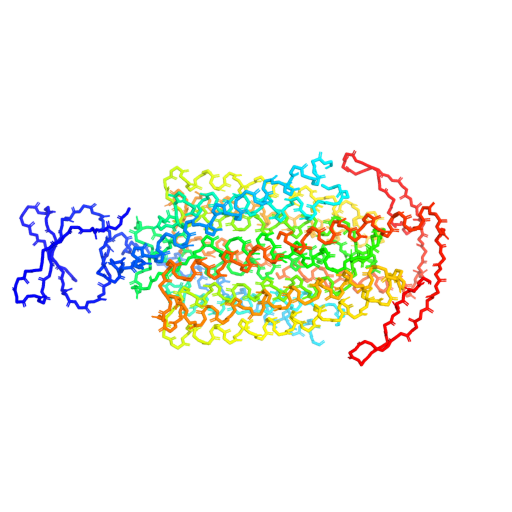 1.00 25.37 280 LEU A N 1
ATOM 1682 C CA . LEU A 1 277 ? 8.304 -8.612 143.882 1.00 13.16 280 LEU A CA 1
ATOM 1683 C C . LEU A 1 277 ? 8.537 -10.117 143.958 1.00 17.95 280 LEU A C 1
ATOM 1684 O O . LEU A 1 277 ? 9.020 -10.621 144.976 1.00 24.50 280 LEU A O 1
ATOM 1689 N N . LYS A 1 278 ? 8.199 -10.859 142.904 1.00 17.37 281 LYS A N 1
ATOM 1690 C CA . LYS A 1 278 ? 8.463 -12.294 142.909 1.00 20.82 281 LYS A CA 1
ATOM 1691 C C . LYS A 1 278 ? 9.955 -12.570 142.770 1.00 33.59 281 LYS A C 1
ATOM 1692 O O . LYS A 1 278 ? 10.570 -13.195 143.642 1.00 22.07 281 LYS A O 1
ATOM 1698 N N . LEU A 1 279 ? 10.555 -12.102 141.677 1.00 24.84 282 LEU A N 1
ATOM 1699 C CA . LEU A 1 279 ? 11.971 -12.320 141.430 1.00 15.47 282 LEU A CA 1
ATOM 1700 C C . LEU A 1 279 ? 12.816 -11.319 142.204 1.00 23.47 282 LEU A C 1
ATOM 1701 O O . LEU A 1 279 ? 12.519 -10.121 142.236 1.00 29.72 282 LEU A O 1
ATOM 1706 N N . SER A 1 280 ? 13.874 -11.822 142.832 1.00 25.48 283 SER A N 1
ATOM 1707 C CA . SER A 1 280 ? 14.831 -10.981 143.520 1.00 16.83 283 SER A CA 1
ATOM 1708 C C . SER A 1 280 ? 15.629 -10.183 142.495 1.00 20.35 283 SER A C 1
ATOM 1709 O O . SER A 1 280 ? 15.586 -10.475 141.298 1.00 27.53 283 SER A O 1
ATOM 1712 N N . PRO A 1 281 ? 16.364 -9.155 142.934 1.00 19.16 284 PRO A N 1
ATOM 1713 C CA . PRO A 1 281 ? 17.273 -8.470 141.997 1.00 21.17 284 PRO A CA 1
ATOM 1714 C C . PRO A 1 281 ? 18.292 -9.397 141.350 1.00 13.59 284 PRO A C 1
ATOM 1715 O O . PRO A 1 281 ? 18.520 -9.300 140.137 1.00 25.96 284 PRO A O 1
ATOM 1719 N N . TYR A 1 282 ? 18.912 -10.295 142.119 1.00 9.90 285 TYR A N 1
ATOM 1720 C CA . TYR A 1 282 ? 19.875 -11.224 141.530 1.00 21.07 285 TYR A CA 1
ATOM 1721 C C . TYR A 1 282 ? 19.211 -12.127 140.499 1.00 21.65 285 TYR A C 1
ATOM 1722 O O . TYR A 1 282 ? 19.760 -12.347 139.412 1.00 30.79 285 TYR A O 1
ATOM 1731 N N . ALA A 1 283 ? 18.027 -12.656 140.817 1.00 10.84 286 ALA A N 1
ATOM 1732 C CA . ALA A 1 283 ? 17.317 -13.504 139.864 1.00 21.39 286 ALA A CA 1
ATOM 1733 C C . ALA A 1 283 ? 16.936 -12.723 138.613 1.00 23.66 286 ALA A C 1
ATOM 1734 O O . ALA A 1 283 ? 17.166 -13.178 137.487 1.00 21.11 286 ALA A O 1
ATOM 1736 N N . ASN A 1 284 ? 16.355 -11.537 138.794 1.00 20.28 287 ASN A N 1
ATOM 1737 C CA . ASN A 1 284 ? 15.989 -10.713 137.650 1.00 21.48 287 ASN A CA 1
ATOM 1738 C C . ASN A 1 284 ? 17.212 -10.341 136.815 1.00 28.28 287 ASN A C 1
ATOM 1739 O O . ASN A 1 284 ? 17.098 -10.134 135.601 1.00 26.57 287 ASN A O 1
ATOM 1744 N N . SER A 1 285 ? 18.392 -10.272 137.443 1.00 29.64 288 SER A N 1
ATOM 1745 C CA . SER A 1 285 ? 19.614 -9.974 136.701 1.00 21.14 288 SER A CA 1
ATOM 1746 C C . SER A 1 285 ? 19.986 -11.109 135.754 1.00 26.99 288 SER A C 1
ATOM 1747 O O . SER A 1 285 ? 20.430 -10.861 134.627 1.00 16.93 288 SER A O 1
ATOM 1750 N N . ILE A 1 286 ? 19.834 -12.360 136.200 1.00 22.96 289 ILE A N 1
ATOM 1751 C CA . ILE A 1 286 ? 20.078 -13.500 135.319 1.00 14.39 289 ILE A CA 1
ATOM 1752 C C . ILE A 1 286 ? 19.173 -13.421 134.096 1.00 22.40 289 ILE A C 1
ATOM 1753 O O . ILE A 1 286 ? 19.622 -13.589 132.954 1.00 24.50 289 ILE A O 1
ATOM 1758 N N . GLY A 1 287 ? 17.886 -13.141 134.318 1.00 15.68 290 GLY A N 1
ATOM 1759 C CA . GLY A 1 287 ? 16.941 -13.106 133.214 1.00 16.92 290 GLY A CA 1
ATOM 1760 C C . GLY A 1 287 ? 17.205 -11.977 132.235 1.00 19.01 290 GLY A C 1
ATOM 1761 O O . GLY A 1 287 ? 17.024 -12.139 131.025 1.00 15.30 290 GLY A O 1
ATOM 1762 N N . HIS A 1 288 ? 17.640 -10.819 132.739 1.00 18.98 291 HIS A N 1
ATOM 1763 C CA . HIS A 1 288 ? 17.965 -9.715 131.842 1.00 10.99 291 HIS A CA 1
ATOM 1764 C C . HIS A 1 288 ? 19.290 -9.937 131.113 1.00 18.20 291 HIS A C 1
ATOM 1765 O O . HIS A 1 288 ? 19.435 -9.513 129.960 1.00 14.64 291 HIS A O 1
ATOM 1772 N N . SER A 1 289 ? 20.259 -10.600 131.753 1.00 6.67 292 SER A N 1
ATOM 1773 C CA . SER A 1 289 ? 21.515 -10.904 131.070 1.00 21.62 292 SER A CA 1
ATOM 1774 C C . SER A 1 289 ? 21.285 -11.804 129.863 1.00 25.26 292 SER A C 1
ATOM 1775 O O . SER A 1 289 ? 21.908 -11.615 128.812 1.00 21.43 292 SER A O 1
ATOM 1778 N N . ILE A 1 290 ? 20.394 -12.789 129.997 1.00 18.94 293 ILE A N 1
ATOM 1779 C CA . ILE A 1 290 ? 20.146 -13.732 128.912 1.00 7.96 293 ILE A CA 1
ATOM 1780 C C . ILE A 1 290 ? 19.400 -13.055 127.771 1.00 22.53 293 ILE A C 1
ATOM 1781 O O . ILE A 1 290 ? 19.688 -13.300 126.592 1.00 25.54 293 ILE A O 1
ATOM 1786 N N . CYS A 1 291 ? 18.429 -12.197 128.097 1.00 19.64 294 CYS A N 1
ATOM 1787 C CA . CYS A 1 291 ? 17.742 -11.439 127.056 1.00 20.01 294 CYS A CA 1
ATOM 1788 C C . CYS A 1 291 ? 18.701 -10.503 126.332 1.00 17.17 294 CYS A C 1
ATOM 1789 O O . CYS A 1 291 ? 18.623 -10.346 125.107 1.00 15.64 294 CYS A O 1
ATOM 1792 N N . ASP A 1 292 ? 19.618 -9.876 127.072 1.00 7.63 295 ASP A N 1
ATOM 1793 C CA . ASP A 1 292 ? 20.577 -8.981 126.435 1.00 20.40 295 ASP A CA 1
ATOM 1794 C C . ASP A 1 292 ? 21.513 -9.746 125.510 1.00 28.13 295 ASP A C 1
ATOM 1795 O O . ASP A 1 292 ? 21.868 -9.255 124.433 1.00 32.09 295 ASP A O 1
ATOM 1800 N N . ILE A 1 293 ? 21.915 -10.956 125.908 1.00 15.55 296 ILE A N 1
ATOM 1801 C CA . ILE A 1 293 ? 22.765 -11.774 125.048 1.00 15.06 296 ILE A CA 1
ATOM 1802 C C . ILE A 1 293 ? 22.077 -12.037 123.715 1.00 23.05 296 ILE A C 1
ATOM 1803 O O . ILE A 1 293 ? 22.715 -12.033 122.653 1.00 16.27 296 ILE A O 1
ATOM 1808 N N . ILE A 1 294 ? 20.762 -12.235 123.744 1.00 21.56 297 ILE A N 1
ATOM 1809 C CA . ILE A 1 294 ? 20.023 -12.536 122.526 1.00 16.37 297 ILE A CA 1
ATOM 1810 C C . ILE A 1 294 ? 19.702 -11.261 121.757 1.00 21.72 297 ILE A C 1
ATOM 1811 O O . ILE A 1 294 ? 19.904 -11.187 120.540 1.00 21.21 297 ILE A O 1
ATOM 1816 N N . ALA A 1 295 ? 19.210 -10.236 122.449 1.00 17.31 298 ALA A N 1
ATOM 1817 C CA . ALA A 1 295 ? 18.808 -8.994 121.789 1.00 22.70 298 ALA A CA 1
ATOM 1818 C C . ALA A 1 295 ? 19.990 -8.142 121.309 1.00 27.22 298 ALA A C 1
ATOM 1819 O O . ALA A 1 295 ? 19.912 -7.510 120.253 1.00 18.99 298 ALA A O 1
ATOM 1850 N N . GLU A 1 297 ? 23.639 -9.118 121.403 1.00 20.53 300 GLU A N 1
ATOM 1851 C CA . GLU A 1 297 ? 24.838 -9.749 120.875 1.00 21.72 300 GLU A CA 1
ATOM 1852 C C . GLU A 1 297 ? 24.546 -10.729 119.748 1.00 19.55 300 GLU A C 1
ATOM 1853 O O . GLU A 1 297 ? 25.130 -10.637 118.668 1.00 26.00 300 GLU A O 1
ATOM 1859 N N . PHE A 1 298 ? 23.629 -11.663 120.002 1.00 13.33 301 PHE A N 1
ATOM 1860 C CA . PHE A 1 298 ? 23.246 -12.618 118.969 1.00 13.61 301 PHE A CA 1
ATOM 1861 C C . PHE A 1 298 ? 22.567 -11.921 117.795 1.00 16.22 301 PHE A C 1
ATOM 1862 O O . PHE A 1 298 ? 22.856 -12.225 116.631 1.00 17.56 301 PHE A O 1
ATOM 1870 N N . TRP A 1 299 ? 21.681 -10.963 118.082 1.00 15.44 302 TRP A N 1
ATOM 1871 C CA . TRP A 1 299 ? 20.928 -10.291 117.026 1.00 13.00 302 TRP A CA 1
ATOM 1872 C C . TRP A 1 299 ? 21.825 -9.400 116.168 1.00 16.47 302 TRP A C 1
ATOM 1873 O O . TRP A 1 299 ? 21.709 -9.402 114.937 1.00 21.31 302 TRP A O 1
ATOM 1884 N N . THR A 1 300 ? 22.718 -8.623 116.790 1.00 12.48 303 THR A N 1
ATOM 1885 C CA . THR A 1 300 ? 23.606 -7.768 116.005 1.00 23.58 303 THR A CA 1
ATOM 1886 C C . THR A 1 300 ? 24.578 -8.588 115.168 1.00 20.10 303 THR A C 1
ATOM 1887 O O . THR A 1 300 ? 24.925 -8.185 114.051 1.00 19.41 303 THR A O 1
ATOM 1891 N N . PHE A 1 301 ? 25.035 -9.727 115.692 1.00 15.54 304 PHE A N 1
ATOM 1892 C CA . PHE A 1 301 ? 25.883 -10.615 114.904 1.00 17.91 304 PHE A CA 1
ATOM 1893 C C . PHE A 1 301 ? 25.159 -11.076 113.646 1.00 26.74 304 PHE A C 1
ATOM 1894 O O . PHE A 1 301 ? 25.724 -11.062 112.546 1.00 18.86 304 PHE A O 1
ATOM 1902 N N . LEU A 1 302 ? 23.896 -11.486 113.795 1.00 22.49 305 LEU A N 1
ATOM 1903 C CA . LEU A 1 302 ? 23.112 -11.896 112.637 1.00 13.96 305 LEU A CA 1
ATOM 1904 C C . LEU A 1 302 ? 22.886 -10.734 111.681 1.00 13.09 305 LEU A C 1
ATOM 1905 O O . LEU A 1 302 ? 22.873 -10.921 110.459 1.00 26.85 305 LEU A O 1
ATOM 1910 N N . ALA A 1 303 ? 22.707 -9.525 112.215 1.00 15.76 306 ALA A N 1
ATOM 1911 C CA . ALA A 1 303 ? 22.569 -8.349 111.360 1.00 29.36 306 ALA A CA 1
ATOM 1912 C C . ALA A 1 303 ? 23.866 -8.056 110.614 1.00 26.31 306 ALA A C 1
ATOM 1913 O O . ALA A 1 303 ? 23.856 -7.802 109.404 1.00 30.43 306 ALA A O 1
ATOM 1915 N N . HIS A 1 304 ? 24.995 -8.079 111.324 1.00 20.16 307 HIS A N 1
ATOM 1916 C CA . HIS A 1 304 ? 26.280 -7.912 110.655 1.00 32.21 307 HIS A CA 1
ATOM 1917 C C . HIS A 1 304 ? 26.499 -9.005 109.617 1.00 27.51 307 HIS A C 1
ATOM 1918 O O . HIS A 1 304 ? 26.949 -8.730 108.499 1.00 29.12 307 HIS A O 1
ATOM 1925 N N . HIS A 1 305 ? 26.171 -10.252 109.969 1.00 33.70 308 HIS A N 1
ATOM 1926 C CA . HIS A 1 305 ? 26.316 -11.361 109.030 1.00 18.63 308 HIS A CA 1
ATOM 1927 C C . HIS A 1 305 ? 25.424 -11.179 107.811 1.00 33.60 308 HIS A C 1
ATOM 1928 O O . HIS A 1 305 ? 25.849 -11.435 106.677 1.00 31.91 308 HIS A O 1
ATOM 1935 N N . LEU A 1 306 ? 24.177 -10.744 108.026 1.00 33.07 309 LEU A N 1
ATOM 1936 C CA . LEU A 1 306 ? 23.239 -10.589 106.918 1.00 20.75 309 LEU A CA 1
ATOM 1937 C C . LEU A 1 306 ? 23.752 -9.593 105.886 1.00 33.68 309 LEU A C 1
ATOM 1938 O O . LEU A 1 306 ? 23.576 -9.796 104.679 1.00 45.01 309 LEU A O 1
ATOM 1943 N N . ARG A 1 307 ? 24.398 -8.516 106.338 1.00 23.38 310 ARG A N 1
ATOM 1944 C CA . ARG A 1 307 ? 24.902 -7.515 105.405 1.00 26.81 310 ARG A CA 1
ATOM 1945 C C . ARG A 1 307 ? 25.929 -8.111 104.452 1.00 41.48 310 ARG A C 1
ATOM 1946 O O . ARG A 1 307 ? 25.827 -7.946 103.231 1.00 54.22 310 ARG A O 1
ATOM 1954 N N . ILE A 1 308 ? 26.933 -8.808 104.992 1.00 40.28 311 ILE A N 1
ATOM 1955 C CA . ILE A 1 308 ? 28.014 -9.296 104.142 1.00 38.75 311 ILE A CA 1
ATOM 1956 C C . ILE A 1 308 ? 27.530 -10.424 103.238 1.00 55.84 311 ILE A C 1
ATOM 1957 O O . ILE A 1 308 ? 28.024 -10.581 102.115 1.00 72.12 311 ILE A O 1
ATOM 1962 N N . LYS A 1 309 ? 26.552 -11.216 103.690 1.00 44.32 312 LYS A N 1
ATOM 1963 C CA . LYS A 1 309 ? 25.993 -12.243 102.817 1.00 39.94 312 LYS A CA 1
ATOM 1964 C C . LYS A 1 309 ? 25.199 -11.635 101.669 1.00 45.75 312 LYS A C 1
ATOM 1965 O O . LYS A 1 309 ? 25.174 -12.198 100.569 1.00 54.05 312 LYS A O 1
ATOM 1971 N N . ILE A 1 310 ? 24.549 -10.493 101.900 1.00 49.20 313 ILE A N 1
ATOM 1972 C CA . ILE A 1 310 ? 23.859 -9.801 100.816 1.00 47.92 313 ILE A CA 1
ATOM 1973 C C . ILE A 1 310 ? 24.866 -9.179 99.858 1.00 53.14 313 ILE A C 1
ATOM 1974 O O . ILE A 1 310 ? 24.679 -9.200 98.635 1.00 51.14 313 ILE A O 1
ATOM 1979 N N . HIS A 1 311 ? 25.954 -8.622 100.396 1.00 57.83 314 HIS A N 1
ATOM 1980 C CA . HIS A 1 311 ? 26.994 -8.051 99.546 1.00 52.48 314 HIS A CA 1
ATOM 1981 C C . HIS A 1 311 ? 27.668 -9.127 98.704 1.00 57.08 314 HIS A C 1
ATOM 1982 O O . HIS A 1 311 ? 27.906 -8.932 97.506 1.00 67.95 314 HIS A O 1
ATOM 1989 N N . GLU A 1 312 ? 27.983 -10.272 99.316 1.00 61.11 315 GLU A N 1
ATOM 1990 C CA . GLU A 1 312 ? 28.618 -11.360 98.578 1.00 76.23 315 GLU A CA 1
ATOM 1991 C C . GLU A 1 312 ? 27.694 -11.914 97.500 1.00 71.98 315 GLU A C 1
ATOM 1992 O O . GLU A 1 312 ? 28.151 -12.260 96.404 1.00 84.90 315 GLU A O 1
ATOM 1998 N N . HIS A 1 313 ? 26.395 -12.012 97.793 1.00 62.51 316 HIS A N 1
ATOM 1999 C CA . HIS A 1 313 ? 25.451 -12.512 96.799 1.00 58.23 316 HIS A CA 1
ATOM 2000 C C . HIS A 1 313 ? 25.357 -11.573 95.604 1.00 64.42 316 HIS A C 1
ATOM 2001 O O . HIS A 1 313 ? 25.178 -12.018 94.464 1.00 59.80 316 HIS A O 1
ATOM 2008 N N . ILE A 1 314 ? 25.473 -10.268 95.844 1.00 71.14 317 ILE A N 1
ATOM 2009 C CA . ILE A 1 314 ? 25.298 -9.304 94.764 1.00 68.20 317 ILE A CA 1
ATOM 2010 C C . ILE A 1 314 ? 26.510 -9.299 93.839 1.00 70.16 317 ILE A C 1
ATOM 2011 O O . ILE A 1 314 ? 26.370 -9.155 92.619 1.00 79.23 317 ILE A O 1
ATOM 2016 N N . LEU A 1 315 ? 27.714 -9.475 94.391 1.00 79.41 318 LEU A N 1
ATOM 2017 C CA . LEU A 1 315 ? 28.909 -9.453 93.553 1.00 79.19 318 LEU A CA 1
ATOM 2018 C C . LEU A 1 315 ? 29.025 -10.695 92.676 1.00 81.74 318 LEU A C 1
ATOM 2019 O O . LEU A 1 315 ? 29.771 -10.673 91.691 1.00 86.84 318 LEU A O 1
ATOM 2024 N N . ILE A 1 316 ? 28.302 -11.768 92.999 1.00 68.74 319 ILE A N 1
ATOM 2025 C CA . ILE A 1 316 ? 28.321 -12.987 92.195 1.00 75.01 319 ILE A CA 1
ATOM 2026 C C . ILE A 1 316 ? 27.028 -13.204 91.430 1.00 68.37 319 ILE A C 1
ATOM 2027 O O . ILE A 1 316 ? 26.944 -14.156 90.638 1.00 75.64 319 ILE A O 1
ATOM 2032 N N . HIS A 1 317 ? 26.016 -12.360 91.634 1.00 74.04 320 HIS A N 1
ATOM 2033 C CA . HIS A 1 317 ? 24.753 -12.488 90.912 1.00 74.08 320 HIS A CA 1
ATOM 2034 C C . HIS A 1 317 ? 24.327 -11.181 90.257 1.00 71.97 320 HIS A C 1
ATOM 2035 O O . HIS A 1 317 ? 23.606 -11.192 89.254 1.00 78.80 320 HIS A O 1
ATOM 2042 N N . GLY A 1 318 ? 24.755 -10.060 90.816 1.00 70.17 321 GLY A N 1
ATOM 2043 C CA . GLY A 1 318 ? 24.317 -8.760 90.357 1.00 67.26 321 GLY A CA 1
ATOM 2044 C C . GLY A 1 318 ? 23.288 -8.154 91.288 1.00 85.83 321 GLY A C 1
ATOM 2045 O O . GLY A 1 318 ? 22.988 -8.664 92.373 1.00 95.79 321 GLY A O 1
ATOM 2046 N N . ASP A 1 319 ? 22.733 -7.033 90.838 1.00 99.05 322 ASP A N 1
ATOM 2047 C CA . ASP A 1 319 ? 21.713 -6.290 91.574 1.00 102.96 322 ASP A CA 1
ATOM 2048 C C . ASP A 1 319 ? 20.466 -6.232 90.697 1.00 108.07 322 ASP A C 1
ATOM 2049 O O . ASP A 1 319 ? 20.199 -5.228 90.031 1.00 118.32 322 ASP A O 1
ATOM 2054 N N . ILE A 1 320 ? 19.706 -7.323 90.689 1.00 99.69 323 ILE A N 1
ATOM 2055 C CA . ILE A 1 320 ? 18.462 -7.409 89.932 1.00 102.95 323 ILE A CA 1
ATOM 2056 C C . ILE A 1 320 ? 17.302 -7.270 90.910 1.00 106.17 323 ILE A C 1
ATOM 2057 O O . ILE A 1 320 ? 17.134 -8.096 91.816 1.00 105.86 323 ILE A O 1
ATOM 2062 N N . ARG A 1 321 ? 16.508 -6.216 90.739 1.00 112.18 324 ARG A N 1
ATOM 2063 C CA . ARG A 1 321 ? 15.433 -5.889 91.667 1.00 106.90 324 ARG A CA 1
ATOM 2064 C C . ARG A 1 321 ? 14.237 -5.356 90.894 1.00 113.30 324 ARG A C 1
ATOM 2065 O O . ARG A 1 321 ? 14.396 -4.505 90.014 1.00 110.32 324 ARG A O 1
ATOM 2073 N N . LYS A 1 322 ? 13.049 -5.853 91.227 1.00 116.98 325 LYS A N 1
ATOM 2074 C CA . LYS A 1 322 ? 11.802 -5.343 90.679 1.00 114.74 325 LYS A CA 1
ATOM 2075 C C . LYS A 1 322 ? 10.968 -4.723 91.794 1.00 116.68 325 LYS A C 1
ATOM 2076 O O . LYS A 1 322 ? 11.003 -5.174 92.943 1.00 120.00 325 LYS A O 1
ATOM 2082 N N . THR A 1 323 ? 10.236 -3.665 91.451 1.00 114.96 326 THR A N 1
ATOM 2083 C CA . THR A 1 323 ? 9.371 -2.975 92.405 1.00 104.01 326 THR A CA 1
ATOM 2084 C C . THR A 1 323 ? 8.028 -3.694 92.428 1.00 112.46 326 THR A C 1
ATOM 2085 O O . THR A 1 323 ? 7.183 -3.487 91.554 1.00 115.37 326 THR A O 1
ATOM 2087 N N . THR A 1 324 ? 7.833 -4.551 93.428 1.00 110.62 327 THR A N 1
ATOM 2088 C CA . THR A 1 324 ? 6.617 -5.342 93.572 1.00 105.29 327 THR A CA 1
ATOM 2089 C C . THR A 1 324 ? 5.797 -4.802 94.736 1.00 107.10 327 THR A C 1
ATOM 2090 O O . THR A 1 324 ? 6.335 -4.565 95.823 1.00 112.45 327 THR A O 1
ATOM 2092 N N . LYS A 1 325 ? 4.501 -4.608 94.506 1.00 104.69 328 LYS A N 1
ATOM 2093 C CA . LYS A 1 325 ? 3.601 -4.049 95.505 1.00 101.68 328 LYS A CA 1
ATOM 2094 C C . LYS A 1 325 ? 2.779 -5.156 96.154 1.00 98.15 328 LYS A C 1
ATOM 2095 O O . LYS A 1 325 ? 2.272 -6.052 95.473 1.00 90.95 328 LYS A O 1
ATOM 2097 N N . MET A 1 326 ? 2.651 -5.083 97.477 1.00 98.31 329 MET A N 1
ATOM 2098 C CA . MET A 1 326 ? 1.891 -6.062 98.241 1.00 101.79 329 MET A CA 1
ATOM 2099 C C . MET A 1 326 ? 1.399 -5.414 99.527 1.00 98.62 329 MET A C 1
ATOM 2100 O O . MET A 1 326 ? 1.725 -4.265 99.834 1.00 92.61 329 MET A O 1
ATOM 2105 N N . GLU A 1 327 ? 0.603 -6.169 100.280 1.00 82.03 330 GLU A N 1
ATOM 2106 C CA . GLU A 1 327 ? 0.027 -5.709 101.535 1.00 85.61 330 GLU A CA 1
ATOM 2107 C C . GLU A 1 327 ? 0.644 -6.481 102.694 1.00 80.32 330 GLU A C 1
ATOM 2108 O O . GLU A 1 327 ? 0.879 -7.689 102.591 1.00 70.91 330 GLU A O 1
ATOM 2110 N N . ILE A 1 328 ? 0.912 -5.778 103.793 1.00 72.80 331 ILE A N 1
ATOM 2111 C CA . ILE A 1 328 ? 1.546 -6.390 104.956 1.00 77.63 331 ILE A CA 1
ATOM 2112 C C . ILE A 1 328 ? 0.664 -6.180 106.180 1.00 80.81 331 ILE A C 1
ATOM 2113 O O . ILE A 1 328 ? 0.121 -7.138 106.742 1.00 63.36 331 ILE A O 1
ATOM 2118 N N . GLY A 1 329 ? 0.518 -4.927 106.600 1.00 81.82 332 GLY A N 1
ATOM 2119 C CA . GLY A 1 329 ? -0.359 -4.603 107.706 1.00 78.74 332 GLY A CA 1
ATOM 2120 C C . GLY A 1 329 ? -1.756 -4.263 107.235 1.00 86.95 332 GLY A C 1
ATOM 2121 O O . GLY A 1 329 ? -2.416 -5.076 106.579 1.00 72.94 332 GLY A O 1
ATOM 2122 N N . GLY A 1 330 ? -2.221 -3.064 107.563 1.00 91.45 333 GLY A N 1
ATOM 2123 C CA . GLY A 1 330 ? -3.484 -2.567 107.066 1.00 96.04 333 GLY A CA 1
ATOM 2124 C C . GLY A 1 330 ? -3.374 -1.743 105.805 1.00 94.14 333 GLY A C 1
ATOM 2125 O O . GLY A 1 330 ? -4.354 -1.108 105.403 1.00 78.59 333 GLY A O 1
ATOM 2126 N N . GLU A 1 331 ? -2.209 -1.739 105.163 1.00 99.48 334 GLU A N 1
ATOM 2127 C CA . GLU A 1 331 ? -1.948 -0.916 103.992 1.00 101.89 334 GLU A CA 1
ATOM 2128 C C . GLU A 1 331 ? -1.253 -1.752 102.924 1.00 94.23 334 GLU A C 1
ATOM 2129 O O . GLU A 1 331 ? -1.048 -2.960 103.077 1.00 86.92 334 GLU A O 1
ATOM 2131 N N . GLU A 1 332 ? -0.888 -1.090 101.828 1.00 104.63 335 GLU A N 1
ATOM 2132 C CA . GLU A 1 332 ? -0.162 -1.708 100.728 1.00 95.35 335 GLU A CA 1
ATOM 2133 C C . GLU A 1 332 ? 1.190 -1.024 100.575 1.00 107.04 335 GLU A C 1
ATOM 2134 O O . GLU A 1 332 ? 1.287 0.205 100.665 1.00 99.26 335 GLU A O 1
ATOM 2136 N N . VAL A 1 333 ? 2.232 -1.826 100.351 1.00 104.91 336 VAL A N 1
ATOM 2137 C CA . VAL A 1 333 ? 3.606 -1.343 100.265 1.00 92.35 336 VAL A CA 1
ATOM 2138 C C . VAL A 1 333 ? 4.272 -1.971 99.049 1.00 98.43 336 VAL A C 1
ATOM 2139 O O . VAL A 1 333 ? 4.023 -3.138 98.725 1.00 102.95 336 VAL A O 1
ATOM 2143 N N . GLU A 1 334 ? 5.115 -1.195 98.374 1.00 97.37 337 GLU A N 1
ATOM 2144 C CA . GLU A 1 334 ? 5.963 -1.703 97.304 1.00 95.82 337 GLU A CA 1
ATOM 2145 C C . GLU A 1 334 ? 7.361 -1.936 97.858 1.00 105.04 337 GLU A C 1
ATOM 2146 O O . GLU A 1 334 ? 7.970 -1.020 98.422 1.00 106.35 337 GLU A O 1
ATOM 2148 N N . VAL A 1 335 ? 7.863 -3.164 97.709 1.00 115.22 338 VAL A N 1
ATOM 2149 C CA . VAL A 1 335 ? 9.132 -3.561 98.304 1.00 115.22 338 VAL A CA 1
ATOM 2150 C C . VAL A 1 335 ? 10.067 -4.090 97.226 1.00 115.95 338 VAL A C 1
ATOM 2151 O O . VAL A 1 335 ? 9.658 -4.405 96.105 1.00 110.06 338 VAL A O 1
ATOM 2155 N N . GLU A 1 336 ? 11.340 -4.198 97.594 1.00 116.15 339 GLU A N 1
ATOM 2156 C CA . GLU A 1 336 ? 12.361 -4.703 96.690 1.00 110.20 339 GLU A CA 1
ATOM 2157 C C . GLU A 1 336 ? 12.281 -6.220 96.600 1.00 104.87 339 GLU A C 1
ATOM 2158 O O . GLU A 1 336 ? 12.078 -6.906 97.606 1.00 110.19 339 GLU A O 1
ATOM 2164 N N . GLU A 1 337 ? 12.441 -6.745 95.388 1.00 99.11 340 GLU A N 1
ATOM 2165 C CA . GLU A 1 337 ? 12.328 -8.180 95.149 1.00 104.69 340 GLU A CA 1
ATOM 2166 C C . GLU A 1 337 ? 13.433 -8.611 94.198 1.00 106.30 340 GLU A C 1
ATOM 2167 O O . GLU A 1 337 ? 13.551 -8.067 93.096 1.00 124.56 340 GLU A O 1
ATOM 2169 N N . PHE A 1 338 ? 14.235 -9.583 94.622 1.00 87.26 341 PHE A N 1
ATOM 2170 C CA . PHE A 1 338 ? 15.332 -10.091 93.804 1.00 91.34 341 PHE A CA 1
ATOM 2171 C C . PHE A 1 338 ? 14.834 -11.053 92.729 1.00 86.20 341 PHE A C 1
ATOM 2172 O O . PHE A 1 338 ? 14.270 -12.103 93.034 1.00 95.43 341 PHE A O 1
ATOM 2180 N N . LEU B 1 51 ? 4.999 9.070 150.588 1.00 67.68 54 LEU B N 1
ATOM 2181 C CA . LEU B 1 51 ? 5.634 10.342 150.913 1.00 74.76 54 LEU B CA 1
ATOM 2182 C C . LEU B 1 51 ? 6.645 10.168 152.043 1.00 79.30 54 LEU B C 1
ATOM 2183 O O . LEU B 1 51 ? 6.555 9.220 152.822 1.00 76.51 54 LEU B O 1
ATOM 2185 N N . PHE B 1 52 ? 7.607 11.085 152.129 1.00 58.21 55 PHE B N 1
ATOM 2186 C CA . PHE B 1 52 ? 8.612 11.021 153.177 1.00 59.64 55 PHE B CA 1
ATOM 2187 C C . PHE B 1 52 ? 8.043 11.540 154.497 1.00 82.40 55 PHE B C 1
ATOM 2188 O O . PHE B 1 52 ? 6.869 11.908 154.604 1.00 99.19 55 PHE B O 1
ATOM 2196 N N . GLN B 1 53 ? 8.891 11.559 155.523 1.00 82.38 56 GLN B N 1
ATOM 2197 C CA . GLN B 1 53 ? 8.502 12.024 156.848 1.00 76.95 56 GLN B CA 1
ATOM 2198 C C . GLN B 1 53 ? 8.725 13.528 156.948 1.00 80.72 56 GLN B C 1
ATOM 2199 O O . GLN B 1 53 ? 9.835 14.015 156.707 1.00 76.89 56 GLN B O 1
ATOM 2205 N N . THR B 1 54 ? 7.668 14.260 157.300 1.00 81.95 57 THR B N 1
ATOM 2206 C CA . THR B 1 54 ? 7.770 15.684 157.575 1.00 85.93 57 THR B CA 1
ATOM 2207 C C . THR B 1 54 ? 7.672 16.002 159.061 1.00 88.75 57 THR B C 1
ATOM 2208 O O . THR B 1 54 ? 7.970 17.134 159.459 1.00 87.74 57 THR B O 1
ATOM 2212 N N . SER B 1 55 ? 7.279 15.037 159.887 1.00 83.87 58 SER B N 1
ATOM 2213 C CA . SER B 1 55 ? 7.201 15.214 161.330 1.00 81.51 58 SER B CA 1
ATOM 2214 C C . SER B 1 55 ? 8.403 14.548 161.986 1.00 70.01 58 SER B C 1
ATOM 2215 O O . SER B 1 55 ? 8.725 13.395 161.680 1.00 75.17 58 SER B O 1
ATOM 2218 N N . TYR B 1 56 ? 9.061 15.276 162.884 1.00 61.88 59 TYR B N 1
ATOM 2219 C CA . TYR B 1 56 ? 10.208 14.751 163.612 1.00 67.98 59 TYR B CA 1
ATOM 2220 C C . TYR B 1 56 ? 10.397 15.585 164.870 1.00 78.17 59 TYR B C 1
ATOM 2221 O O . TYR B 1 56 ? 9.725 16.599 165.073 1.00 85.03 59 TYR B O 1
ATOM 2230 N N . THR B 1 57 ? 11.321 15.139 165.720 1.00 82.64 60 THR B N 1
ATOM 2231 C CA . THR B 1 57 ? 11.665 15.857 166.943 1.00 90.57 60 THR B CA 1
ATOM 2232 C C . THR B 1 57 ? 13.174 15.830 167.126 1.00 91.09 60 THR B C 1
ATOM 2233 O O . THR B 1 57 ? 13.758 14.760 167.323 1.00 90.69 60 THR B O 1
ATOM 2237 N N . LEU B 1 58 ? 13.799 17.003 167.061 1.00 94.93 61 LEU B N 1
ATOM 2238 C CA . LEU B 1 58 ? 15.221 17.145 167.362 1.00 95.06 61 LEU B CA 1
ATOM 2239 C C . LEU B 1 58 ? 15.416 16.954 168.860 1.00 96.62 61 LEU B C 1
ATOM 2240 O O . LEU B 1 58 ? 15.184 17.869 169.651 1.00 112.78 61 LEU B O 1
ATOM 2245 N N . GLU B 1 59 ? 15.835 15.759 169.258 1.00 92.54 62 GLU B N 1
ATOM 2246 C CA . GLU B 1 59 ? 15.964 15.404 170.661 1.00 98.85 62 GLU B CA 1
ATOM 2247 C C . GLU B 1 59 ? 17.437 15.275 171.037 1.00 106.27 62 GLU B C 1
ATOM 2248 O O . GLU B 1 59 ? 18.336 15.533 170.230 1.00 102.64 62 GLU B O 1
ATOM 2254 N N . ASN B 1 60 ? 17.670 14.877 172.283 1.00 121.89 63 ASN B N 1
ATOM 2255 C CA . ASN B 1 60 ? 19.018 14.730 172.861 1.00 116.33 63 ASN B CA 1
ATOM 2256 C C . ASN B 1 60 ? 19.686 16.108 172.798 1.00 125.41 63 ASN B C 1
ATOM 2257 O O . ASN B 1 60 ? 19.017 17.128 173.022 1.00 131.64 63 ASN B O 1
ATOM 2262 N N . ASN B 1 61 ? 20.982 16.186 172.508 1.00 117.70 64 ASN B N 1
ATOM 2263 C CA . ASN B 1 61 ? 21.647 17.465 172.297 1.00 121.30 64 ASN B CA 1
ATOM 2264 C C . ASN B 1 61 ? 21.414 18.020 170.898 1.00 122.42 64 ASN B C 1
ATOM 2265 O O . ASN B 1 61 ? 22.064 18.998 170.513 1.00 121.30 64 ASN B O 1
ATOM 2270 N N . GLY B 1 62 ? 20.496 17.422 170.140 1.00 118.28 65 GLY B N 1
ATOM 2271 C CA . GLY B 1 62 ? 20.307 17.723 168.743 1.00 102.04 65 GLY B CA 1
ATOM 2272 C C . GLY B 1 62 ? 20.976 16.741 167.805 1.00 94.70 65 GLY B C 1
ATOM 2273 O O . GLY B 1 62 ? 20.667 16.740 166.608 1.00 91.89 65 GLY B O 1
ATOM 2274 N N . SER B 1 63 ? 21.873 15.899 168.320 1.00 97.08 66 SER B N 1
ATOM 2275 C CA . SER B 1 63 ? 22.622 14.955 167.502 1.00 87.43 66 SER B CA 1
ATOM 2276 C C . SER B 1 63 ? 21.920 13.615 167.330 1.00 77.89 66 SER B C 1
ATOM 2277 O O . SER B 1 63 ? 22.414 12.772 166.574 1.00 88.41 66 SER B O 1
ATOM 2280 N N . VAL B 1 64 ? 20.798 13.392 168.009 1.00 73.68 67 VAL B N 1
ATOM 2281 C CA . VAL B 1 64 ? 20.000 12.183 167.845 1.00 70.19 67 VAL B CA 1
ATOM 2282 C C . VAL B 1 64 ? 18.550 12.595 167.638 1.00 84.73 67 VAL B C 1
ATOM 2283 O O . VAL B 1 64 ? 18.000 13.369 168.429 1.00 97.82 67 VAL B O 1
ATOM 2287 N N . ILE B 1 65 ? 17.934 12.076 166.580 1.00 79.83 68 ILE B N 1
ATOM 2288 C CA . ILE B 1 65 ? 16.587 12.461 166.177 1.00 80.90 68 ILE B CA 1
ATOM 2289 C C . ILE B 1 65 ? 15.704 11.221 166.170 1.00 87.08 68 ILE B C 1
ATOM 2290 O O . ILE B 1 65 ? 16.170 10.116 165.866 1.00 85.16 68 ILE B O 1
ATOM 2295 N N . CYS B 1 66 ? 14.431 11.403 166.515 1.00 82.60 69 CYS B N 1
ATOM 2296 C CA . CYS B 1 66 ? 13.468 10.315 166.602 1.00 78.27 69 CYS B CA 1
ATOM 2297 C C . CYS B 1 66 ? 12.267 10.605 165.713 1.00 66.19 69 CYS B C 1
ATOM 2298 O O . CYS B 1 66 ? 11.843 11.757 165.579 1.00 55.50 69 CYS B O 1
ATOM 2301 N N . ILE B 1 67 ? 11.726 9.550 165.108 1.00 71.65 70 ILE B N 1
ATOM 2302 C CA . ILE B 1 67 ? 10.583 9.649 164.201 1.00 63.95 70 ILE B CA 1
ATOM 2303 C C . ILE B 1 67 ? 9.641 8.484 164.472 1.00 67.12 70 ILE B C 1
ATOM 2304 O O . ILE B 1 67 ? 10.043 7.456 165.027 1.00 73.97 70 ILE B O 1
ATOM 2309 N N . PRO B 1 68 ? 8.370 8.627 164.087 1.00 55.19 71 PRO B N 1
ATOM 2310 C CA . PRO B 1 68 ? 7.440 7.499 164.227 1.00 59.95 71 PRO B CA 1
ATOM 2311 C C . PRO B 1 68 ? 7.835 6.348 163.315 1.00 62.09 71 PRO B C 1
ATOM 2312 O O . PRO B 1 68 ? 8.210 6.548 162.157 1.00 64.79 71 PRO B O 1
ATOM 2316 N N . ASN B 1 69 ? 7.755 5.131 163.853 1.00 68.59 72 ASN B N 1
ATOM 2317 C CA . ASN B 1 69 ? 8.146 3.927 163.118 1.00 56.09 72 ASN B CA 1
ATOM 2318 C C . ASN B 1 69 ? 6.938 3.421 162.332 1.00 55.23 72 ASN B C 1
ATOM 2319 O O . ASN B 1 69 ? 6.206 2.520 162.748 1.00 64.29 72 ASN B O 1
ATOM 2324 N N . ASN B 1 70 ? 6.744 4.016 161.153 1.00 54.54 73 ASN B N 1
ATOM 2325 C CA . ASN B 1 70 ? 5.600 3.711 160.302 1.00 43.67 73 ASN B CA 1
ATOM 2326 C C . ASN B 1 70 ? 6.034 3.367 158.882 1.00 52.73 73 ASN B C 1
ATOM 2327 O O . ASN B 1 70 ? 5.276 3.576 157.932 1.00 54.94 73 ASN B O 1
ATOM 2332 N N . GLY B 1 71 ? 7.242 2.831 158.721 1.00 44.64 74 GLY B N 1
ATOM 2333 C CA . GLY B 1 71 ? 7.732 2.470 157.399 1.00 55.84 74 GLY B CA 1
ATOM 2334 C C . GLY B 1 71 ? 7.864 3.642 156.454 1.00 46.86 74 GLY B C 1
ATOM 2335 O O . GLY B 1 71 ? 7.772 3.465 155.235 1.00 49.44 74 GLY B O 1
ATOM 2336 N N . GLN B 1 72 ? 8.082 4.839 156.989 1.00 52.93 75 GLN B N 1
ATOM 2337 C CA . GLN B 1 72 ? 8.136 6.072 156.217 1.00 56.67 75 GLN B CA 1
ATOM 2338 C C . GLN B 1 72 ? 9.583 6.539 156.156 1.00 41.17 75 GLN B C 1
ATOM 2339 O O . GLN B 1 72 ? 10.220 6.720 157.199 1.00 47.73 75 GLN B O 1
ATOM 2345 N N . CYS B 1 73 ? 10.103 6.723 154.943 1.00 43.43 76 CYS B N 1
ATOM 2346 C CA . CYS B 1 73 ? 11.467 7.210 154.797 1.00 42.05 76 CYS B CA 1
ATOM 2347 C C . CYS B 1 73 ? 11.575 8.638 155.317 1.00 50.15 76 CYS B C 1
ATOM 2348 O O . CYS B 1 73 ? 10.624 9.421 155.249 1.00 61.21 76 CYS B O 1
ATOM 2351 N N . PHE B 1 74 ? 12.750 8.974 155.836 1.00 28.92 77 PHE B N 1
ATOM 2352 C CA . PHE B 1 74 ? 12.972 10.272 156.451 1.00 40.87 77 PHE B CA 1
ATOM 2353 C C . PHE B 1 74 ? 14.340 10.806 156.066 1.00 41.70 77 PHE B C 1
ATOM 2354 O O . PHE B 1 74 ? 15.329 10.064 156.068 1.00 38.41 77 PHE B O 1
ATOM 2362 N N . CYS B 1 75 ? 14.388 12.106 155.762 1.00 49.00 78 CYS B N 1
ATOM 2363 C CA . CYS B 1 75 ? 15.644 12.784 155.469 1.00 42.60 78 CYS B CA 1
ATOM 2364 C C . CYS B 1 75 ? 15.417 14.285 155.509 1.00 36.36 78 CYS B C 1
ATOM 2365 O O . CYS B 1 75 ? 14.524 14.794 154.824 1.00 40.62 78 CYS B O 1
ATOM 2368 N N . LEU B 1 76 ? 16.223 14.984 156.315 1.00 48.99 79 LEU B N 1
ATOM 2369 C CA . LEU B 1 76 ? 16.111 16.435 156.387 1.00 35.68 79 LEU B CA 1
ATOM 2370 C C . LEU B 1 76 ? 16.492 17.089 155.067 1.00 33.72 79 LEU B C 1
ATOM 2371 O O . LEU B 1 76 ? 15.960 18.152 154.726 1.00 37.38 79 LEU B O 1
ATOM 2376 N N . ALA B 1 77 ? 17.394 16.465 154.307 1.00 39.77 80 ALA B N 1
ATOM 2377 C CA . ALA B 1 77 ? 17.825 17.037 153.036 1.00 34.01 80 ALA B CA 1
ATOM 2378 C C . ALA B 1 77 ? 16.690 17.128 152.023 1.00 35.03 80 ALA B C 1
ATOM 2379 O O . ALA B 1 77 ? 16.797 17.883 151.050 1.00 46.48 80 ALA B O 1
ATOM 2381 N N . TRP B 1 78 ? 15.605 16.380 152.228 1.00 40.63 81 TRP B N 1
ATOM 2382 C CA . TRP B 1 78 ? 14.458 16.449 151.333 1.00 44.99 81 TRP B CA 1
ATOM 2383 C C . TRP B 1 78 ? 13.517 17.599 151.662 1.00 48.77 81 TRP B C 1
ATOM 2384 O O . TRP B 1 78 ? 12.676 17.949 150.827 1.00 37.35 81 TRP B O 1
ATOM 2395 N N . LEU B 1 79 ? 13.629 18.186 152.855 1.00 37.19 82 LEU B N 1
ATOM 2396 C CA . LEU B 1 79 ? 12.722 19.233 153.303 1.00 37.43 82 LEU B CA 1
ATOM 2397 C C . LEU B 1 79 ? 13.198 20.629 152.919 1.00 31.96 82 LEU B C 1
ATOM 2398 O O . LEU B 1 79 ? 12.737 21.614 153.507 1.00 38.52 82 LEU B O 1
ATOM 2403 N N . HIS B 1 80 ? 14.111 20.733 151.956 1.00 41.11 83 HIS B N 1
ATOM 2404 C CA . HIS B 1 80 ? 14.618 22.024 151.519 1.00 34.38 83 HIS B CA 1
ATOM 2405 C C . HIS B 1 80 ? 13.493 22.876 150.935 1.00 45.52 83 HIS B C 1
ATOM 2406 O O . HIS B 1 80 ? 12.443 22.376 150.523 1.00 54.81 83 HIS B O 1
ATOM 2413 N N . SER B 1 81 ? 13.731 24.184 150.898 1.00 56.23 84 SER B N 1
ATOM 2414 C CA . SER B 1 81 ? 12.757 25.108 150.338 1.00 28.79 84 SER B CA 1
ATOM 2415 C C . SER B 1 81 ? 12.666 24.952 148.824 1.00 25.86 84 SER B C 1
ATOM 2416 O O . SER B 1 81 ? 13.636 24.591 148.152 1.00 43.86 84 SER B O 1
ATOM 2419 N N . ARG B 1 82 ? 11.481 25.234 148.288 1.00 32.05 85 ARG B N 1
ATOM 2420 C CA . ARG B 1 82 ? 11.259 25.178 146.850 1.00 31.09 85 ARG B CA 1
ATOM 2421 C C . ARG B 1 82 ? 11.434 26.527 146.171 1.00 30.15 85 ARG B C 1
ATOM 2422 O O . ARG B 1 82 ? 11.493 26.578 144.936 1.00 35.21 85 ARG B O 1
ATOM 2430 N N . GLY B 1 83 ? 11.516 27.602 146.937 1.00 26.98 86 GLY B N 1
ATOM 2431 C CA . GLY B 1 83 ? 11.700 28.925 146.383 1.00 29.35 86 GLY B CA 1
ATOM 2432 C C . GLY B 1 83 ? 10.996 29.960 147.238 1.00 40.80 86 GLY B C 1
ATOM 2433 O O . GLY B 1 83 ? 10.474 29.661 148.309 1.00 38.54 86 GLY B O 1
ATOM 2434 N N . THR B 1 84 ? 10.993 31.180 146.737 1.00 30.30 87 THR B N 1
ATOM 2435 C CA . THR B 1 84 ? 10.324 32.279 147.412 1.00 31.65 87 THR B CA 1
ATOM 2436 C C . THR B 1 84 ? 8.893 32.423 146.910 1.00 39.20 87 THR B C 1
ATOM 2437 O O . THR B 1 84 ? 8.553 31.948 145.820 1.00 30.84 87 THR B O 1
ATOM 2441 N N . PRO B 1 85 ? 8.018 33.051 147.704 1.00 34.34 88 PRO B N 1
ATOM 2442 C CA . PRO B 1 85 ? 6.660 33.346 147.211 1.00 25.08 88 PRO B CA 1
ATOM 2443 C C . PRO B 1 85 ? 6.639 34.079 145.879 1.00 24.65 88 PRO B C 1
ATOM 2444 O O . PRO B 1 85 ? 5.786 33.788 145.031 1.00 39.16 88 PRO B O 1
ATOM 2448 N N . GLY B 1 86 ? 7.561 35.017 145.665 1.00 19.94 89 GLY B N 1
ATOM 2449 C CA . GLY B 1 86 ? 7.627 35.685 144.375 1.00 26.89 89 GLY B CA 1
ATOM 2450 C C . GLY B 1 86 ? 7.967 34.733 143.244 1.00 30.30 89 GLY B C 1
ATOM 2451 O O . GLY B 1 86 ? 7.327 34.746 142.188 1.00 24.76 89 GLY B O 1
ATOM 2452 N N . GLU B 1 87 ? 8.984 33.892 143.449 1.00 35.19 90 GLU B N 1
ATOM 2453 C CA . GLU B 1 87 ? 9.349 32.913 142.430 1.00 20.84 90 GLU B CA 1
ATOM 2454 C C . GLU B 1 87 ? 8.223 31.915 142.198 1.00 21.36 90 GLU B C 1
ATOM 2455 O O . GLU B 1 87 ? 7.982 31.488 141.061 1.00 20.73 90 GLU B O 1
ATOM 2461 N N . LYS B 1 88 ? 7.518 31.535 143.265 1.00 22.58 91 LYS B N 1
ATOM 2462 C CA . LYS B 1 88 ? 6.370 30.645 143.122 1.00 24.06 91 LYS B CA 1
ATOM 2463 C C . LYS B 1 88 ? 5.327 31.233 142.179 1.00 23.13 91 LYS B C 1
ATOM 2464 O O . LYS B 1 88 ? 4.781 30.526 141.325 1.00 23.55 91 LYS B O 1
ATOM 2470 N N . ILE B 1 89 ? 5.042 32.530 142.318 1.00 26.02 92 ILE B N 1
ATOM 2471 C CA . ILE B 1 89 ? 4.079 33.186 141.439 1.00 22.59 92 ILE B CA 1
ATOM 2472 C C . ILE B 1 89 ? 4.619 33.259 140.017 1.00 29.48 92 ILE B C 1
ATOM 2473 O O . ILE B 1 89 ? 3.920 32.925 139.051 1.00 18.41 92 ILE B O 1
ATOM 2478 N N . GLY B 1 90 ? 5.869 33.710 139.866 1.00 17.53 93 GLY B N 1
ATOM 2479 C CA . GLY B 1 90 ? 6.464 33.797 138.544 1.00 14.19 93 GLY B CA 1
ATOM 2480 C C . GLY B 1 90 ? 6.521 32.461 137.830 1.00 26.28 93 GLY B C 1
ATOM 2481 O O . GLY B 1 90 ? 6.449 32.406 136.599 1.00 21.89 93 GLY B O 1
ATOM 2482 N N . ALA B 1 91 ? 6.655 31.369 138.586 1.00 36.17 94 ALA B N 1
ATOM 2483 C CA . ALA B 1 91 ? 6.594 30.045 137.978 1.00 26.85 94 ALA B CA 1
ATOM 2484 C C . ALA B 1 91 ? 5.188 29.738 137.487 1.00 14.91 94 ALA B C 1
ATOM 2485 O O . ALA B 1 91 ? 5.012 29.221 136.378 1.00 22.42 94 ALA B O 1
ATOM 2487 N N . GLN B 1 92 ? 4.172 30.066 138.292 1.00 24.28 95 GLN B N 1
ATOM 2488 C CA . GLN B 1 92 ? 2.795 29.743 137.920 1.00 28.47 95 GLN B CA 1
ATOM 2489 C C . GLN B 1 92 ? 2.339 30.539 136.707 1.00 15.96 95 GLN B C 1
ATOM 2490 O O . GLN B 1 92 ? 1.577 30.027 135.879 1.00 20.74 95 GLN B O 1
ATOM 2496 N N . VAL B 1 93 ? 2.795 31.785 136.584 1.00 17.44 96 VAL B N 1
ATOM 2497 C CA . VAL B 1 93 ? 2.476 32.583 135.403 1.00 21.23 96 VAL B CA 1
ATOM 2498 C C . VAL B 1 93 ? 3.019 31.914 134.149 1.00 16.30 96 VAL B C 1
ATOM 2499 O O . VAL B 1 93 ? 2.311 31.759 133.147 1.00 23.07 96 VAL B O 1
ATOM 2503 N N . CYS B 1 94 ? 4.281 31.491 134.190 1.00 12.36 97 CYS B N 1
ATOM 2504 C CA . CYS B 1 94 ? 4.892 30.912 132.999 1.00 24.98 97 CYS B CA 1
ATOM 2505 C C . CYS B 1 94 ? 4.310 29.545 132.660 1.00 22.91 97 CYS B C 1
ATOM 2506 O O . CYS B 1 94 ? 4.284 29.160 131.486 1.00 28.38 97 CYS B O 1
ATOM 2509 N N . GLN B 1 95 ? 3.821 28.808 133.660 1.00 36.24 98 GLN B N 1
ATOM 2510 C CA . GLN B 1 95 ? 3.205 27.509 133.397 1.00 25.44 98 GLN B CA 1
ATOM 2511 C C . GLN B 1 95 ? 1.906 27.664 132.618 1.00 26.81 98 GLN B C 1
ATOM 2512 O O . GLN B 1 95 ? 1.702 27.004 131.591 1.00 27.09 98 GLN B O 1
ATOM 2518 N N . TRP B 1 96 ? 1.007 28.526 133.096 1.00 23.36 99 TRP B N 1
ATOM 2519 C CA . TRP B 1 96 ? -0.279 28.681 132.427 1.00 36.78 99 TRP B CA 1
ATOM 2520 C C . TRP B 1 96 ? -0.141 29.325 131.054 1.00 18.98 99 TRP B C 1
ATOM 2521 O O . TRP B 1 96 ? -1.015 29.129 130.201 1.00 22.44 99 TRP B O 1
ATOM 2532 N N . ILE B 1 97 ? 0.936 30.073 130.817 1.00 15.90 100 ILE B N 1
ATOM 2533 C CA . ILE B 1 97 ? 1.192 30.587 129.475 1.00 24.49 100 ILE B CA 1
ATOM 2534 C C . ILE B 1 97 ? 1.554 29.446 128.534 1.00 15.88 100 ILE B C 1
ATOM 2535 O O . ILE B 1 97 ? 1.028 29.351 127.420 1.00 23.30 100 ILE B O 1
ATOM 2540 N N . ALA B 1 98 ? 2.459 28.563 128.970 1.00 10.12 101 ALA B N 1
ATOM 2541 C CA . ALA B 1 98 ? 2.824 27.403 128.160 1.00 21.21 101 ALA B CA 1
ATOM 2542 C C . ALA B 1 98 ? 1.634 26.471 127.959 1.00 25.66 101 ALA B C 1
ATOM 2543 O O . ALA B 1 98 ? 1.437 25.924 126.867 1.00 16.04 101 ALA B O 1
ATOM 2545 N N . PHE B 1 99 ? 0.832 26.279 129.005 1.00 13.41 102 PHE B N 1
ATOM 2546 C CA . PHE B 1 99 ? -0.373 25.469 128.880 1.00 25.78 102 PHE B CA 1
ATOM 2547 C C . PHE B 1 99 ? -1.301 26.018 127.801 1.00 22.99 102 PHE B C 1
ATOM 2548 O O . PHE B 1 99 ? -1.769 25.278 126.927 1.00 16.83 102 PHE B O 1
ATOM 2556 N N . SER B 1 100 ? -1.574 27.322 127.849 1.00 23.04 103 SER B N 1
ATOM 2557 C CA . SER B 1 100 ? -2.551 27.913 126.939 1.00 16.76 103 SER B CA 1
ATOM 2558 C C . SER B 1 100 ? -2.040 27.940 125.500 1.00 24.00 103 SER B C 1
ATOM 2559 O O . SER B 1 100 ? -2.792 27.640 124.566 1.00 20.63 103 SER B O 1
ATOM 2562 N N . ILE B 1 101 ? -0.771 28.304 125.297 1.00 17.52 104 ILE B N 1
ATOM 2563 C CA . ILE B 1 101 ? -0.227 28.346 123.941 1.00 19.29 104 ILE B CA 1
ATOM 2564 C C . ILE B 1 101 ? -0.215 26.951 123.324 1.00 22.85 104 ILE B C 1
ATOM 2565 O O . ILE B 1 101 ? -0.504 26.780 122.132 1.00 25.55 104 ILE B O 1
ATOM 2570 N N . ALA B 1 102 ? 0.117 25.934 124.123 1.00 13.35 105 ALA B N 1
ATOM 2571 C CA . ALA B 1 102 ? 0.148 24.569 123.605 1.00 18.39 105 ALA B CA 1
ATOM 2572 C C . ALA B 1 102 ? -1.229 24.124 123.119 1.00 27.06 105 ALA B C 1
ATOM 2573 O O . ALA B 1 102 ? -1.345 23.480 122.070 1.00 30.72 105 ALA B O 1
ATOM 2575 N N . ILE B 1 103 ? -2.285 24.463 123.863 1.00 14.43 106 ILE B N 1
ATOM 2576 C CA . ILE B 1 103 ? -3.633 24.071 123.458 1.00 20.78 106 ILE B CA 1
ATOM 2577 C C . ILE B 1 103 ? -4.064 24.835 122.211 1.00 26.47 106 ILE B C 1
ATOM 2578 O O . ILE B 1 103 ? -4.711 24.276 121.314 1.00 23.24 106 ILE B O 1
ATOM 2583 N N . ALA B 1 104 ? -3.714 26.121 122.132 1.00 19.03 107 ALA B N 1
ATOM 2584 C CA . ALA B 1 104 ? -4.051 26.903 120.948 1.00 10.42 107 ALA B CA 1
ATOM 2585 C C . ALA B 1 104 ? -3.342 26.367 119.714 1.00 19.83 107 ALA B C 1
ATOM 2586 O O . ALA B 1 104 ? -3.944 26.275 118.638 1.00 24.48 107 ALA B O 1
ATOM 2588 N N . LEU B 1 105 ? -2.063 26.012 119.846 1.00 23.66 108 LEU B N 1
ATOM 2589 C CA . LEU B 1 105 ? -1.337 25.432 118.720 1.00 25.81 108 LEU B CA 1
ATOM 2590 C C . LEU B 1 105 ? -1.936 24.090 118.311 1.00 25.83 108 LEU B C 1
ATOM 2591 O O . LEU B 1 105 ? -2.126 23.820 117.118 1.00 29.60 108 LEU B O 1
ATOM 2596 N N . LEU B 1 106 ? -2.250 23.239 119.290 1.00 10.77 109 LEU B N 1
ATOM 2597 C CA . LEU B 1 106 ? -2.909 21.975 118.982 1.00 27.32 109 LEU B CA 1
ATOM 2598 C C . LEU B 1 106 ? -4.223 22.212 118.253 1.00 26.86 109 LEU B C 1
ATOM 2599 O O . LEU B 1 106 ? -4.523 21.537 117.261 1.00 24.38 109 LEU B O 1
ATOM 2604 N N . THR B 1 107 ? -5.017 23.176 118.725 1.00 25.87 110 THR B N 1
ATOM 2605 C CA . THR B 1 107 ? -6.247 23.516 118.022 1.00 24.81 110 THR B CA 1
ATOM 2606 C C . THR B 1 107 ? -5.954 24.120 116.657 1.00 25.25 110 THR B C 1
ATOM 2607 O O . THR B 1 107 ? -6.721 23.909 115.709 1.00 28.05 110 THR B O 1
ATOM 2611 N N . PHE B 1 108 ? -4.846 24.859 116.536 1.00 16.18 111 PHE B N 1
ATOM 2612 C CA . PHE B 1 108 ? -4.507 25.499 115.269 1.00 17.61 111 PHE B CA 1
ATOM 2613 C C . PHE B 1 108 ? -4.047 24.475 114.239 1.00 16.30 111 PHE B C 1
ATOM 2614 O O . PHE B 1 108 ? -4.576 24.423 113.122 1.00 13.68 111 PHE B O 1
ATOM 2622 N N . TYR B 1 109 ? -3.050 23.661 114.592 1.00 19.26 112 TYR B N 1
ATOM 2623 C CA . TYR B 1 109 ? -2.637 22.578 113.704 1.00 27.06 112 TYR B CA 1
ATOM 2624 C C . TYR B 1 109 ? -3.815 21.673 113.376 1.00 27.15 112 TYR B C 1
ATOM 2625 O O . TYR B 1 109 ? -3.928 21.167 112.254 1.00 43.16 112 TYR B O 1
ATOM 2634 N N . GLY B 1 110 ? -4.704 21.463 114.343 1.00 24.73 113 GLY B N 1
ATOM 2635 C CA . GLY B 1 110 ? -5.795 20.529 114.180 1.00 31.38 113 GLY B CA 1
ATOM 2636 C C . GLY B 1 110 ? -5.303 19.100 114.130 1.00 44.63 113 GLY B C 1
ATOM 2637 O O . GLY B 1 110 ? -4.146 18.833 113.787 1.00 70.94 113 GLY B O 1
ATOM 2638 N N . PHE B 1 111 ? -6.171 18.165 114.490 1.00 47.28 114 PHE B N 1
ATOM 2639 C CA . PHE B 1 111 ? -5.827 16.747 114.440 1.00 64.76 114 PHE B CA 1
ATOM 2640 C C . PHE B 1 111 ? -6.269 16.206 113.088 1.00 69.72 114 PHE B C 1
ATOM 2641 O O . PHE B 1 111 ? -7.442 15.877 112.883 1.00 83.76 114 PHE B O 1
ATOM 2649 N N . SER B 1 112 ? -5.329 16.163 112.153 1.00 75.73 115 SER B N 1
ATOM 2650 C CA . SER B 1 112 ? -5.529 15.495 110.883 1.00 69.50 115 SER B CA 1
ATOM 2651 C C . SER B 1 112 ? -4.558 14.324 110.814 1.00 86.23 115 SER B C 1
ATOM 2652 O O . SER B 1 112 ? -3.927 13.987 111.821 1.00 89.94 115 SER B O 1
ATOM 2655 N N . ALA B 1 116 ? 0.459 9.286 112.319 1.00 47.83 119 ALA B N 1
ATOM 2656 C CA . ALA B 1 116 ? 1.230 8.981 111.117 1.00 68.10 119 ALA B CA 1
ATOM 2657 C C . ALA B 1 116 ? 0.698 9.766 109.928 1.00 72.18 119 ALA B C 1
ATOM 2658 O O . ALA B 1 116 ? 0.536 9.229 108.828 1.00 68.30 119 ALA B O 1
ATOM 2660 N N . THR B 1 117 ? 0.425 11.042 110.175 1.00 75.86 120 THR B N 1
ATOM 2661 C CA . THR B 1 117 ? -0.094 11.979 109.193 1.00 70.86 120 THR B CA 1
ATOM 2662 C C . THR B 1 117 ? 0.943 13.057 108.911 1.00 72.48 120 THR B C 1
ATOM 2663 O O . THR B 1 117 ? 1.942 13.197 109.621 1.00 74.55 120 THR B O 1
ATOM 2667 N N . CYS B 1 118 ? 0.706 13.819 107.847 1.00 76.94 121 CYS B N 1
ATOM 2668 C CA . CYS B 1 118 ? 1.539 14.980 107.565 1.00 60.89 121 CYS B CA 1
ATOM 2669 C C . CYS B 1 118 ? 1.373 16.007 108.680 1.00 67.55 121 CYS B C 1
ATOM 2670 O O . CYS B 1 118 ? 0.264 16.493 108.929 1.00 67.70 121 CYS B O 1
ATOM 2673 N N . GLY B 1 119 ? 2.471 16.332 109.354 1.00 51.88 122 GLY B N 1
ATOM 2674 C CA . GLY B 1 119 ? 2.423 17.226 110.492 1.00 33.12 122 GLY B CA 1
ATOM 2675 C C . GLY B 1 119 ? 2.247 16.556 111.833 1.00 33.89 122 GLY B C 1
ATOM 2676 O O . GLY B 1 119 ? 1.760 17.199 112.770 1.00 25.34 122 GLY B O 1
ATOM 2677 N N . TRP B 1 120 ? 2.621 15.281 111.962 1.00 27.95 123 TRP B N 1
ATOM 2678 C CA . TRP B 1 120 ? 2.471 14.603 113.245 1.00 16.90 123 TRP B CA 1
ATOM 2679 C C . TRP B 1 120 ? 3.443 15.144 114.289 1.00 19.50 123 TRP B C 1
ATOM 2680 O O . TRP B 1 120 ? 3.143 15.108 115.489 1.00 24.39 123 TRP B O 1
ATOM 2691 N N . GLU B 1 121 ? 4.592 15.670 113.855 1.00 23.25 124 GLU B N 1
ATOM 2692 C CA . GLU B 1 121 ? 5.620 16.116 114.794 1.00 19.42 124 GLU B CA 1
ATOM 2693 C C . GLU B 1 121 ? 5.128 17.264 115.671 1.00 27.22 124 GLU B C 1
ATOM 2694 O O . GLU B 1 121 ? 5.300 17.237 116.894 1.00 35.23 124 GLU B O 1
ATOM 2700 N N . GLU B 1 122 ? 4.531 18.293 115.061 1.00 27.96 125 GLU B N 1
ATOM 2701 C CA . GLU B 1 122 ? 4.044 19.430 115.839 1.00 26.27 125 GLU B CA 1
ATOM 2702 C C . GLU B 1 122 ? 3.019 18.989 116.876 1.00 29.97 125 GLU B C 1
ATOM 2703 O O . GLU B 1 122 ? 3.046 19.448 118.026 1.00 16.83 125 GLU B O 1
ATOM 2709 N N . VAL B 1 123 ? 2.107 18.095 116.487 1.00 28.06 126 VAL B N 1
ATOM 2710 C CA . VAL B 1 123 ? 1.073 17.633 117.408 1.00 25.19 126 VAL B CA 1
ATOM 2711 C C . VAL B 1 123 ? 1.699 16.875 118.571 1.00 23.47 126 VAL B C 1
ATOM 2712 O O . VAL B 1 123 ? 1.389 17.131 119.741 1.00 20.68 126 VAL B O 1
ATOM 2716 N N . TYR B 1 124 ? 2.600 15.939 118.266 1.00 15.68 127 TYR B N 1
ATOM 2717 C CA . TYR B 1 124 ? 3.240 15.156 119.318 1.00 20.55 127 TYR B CA 1
ATOM 2718 C C . TYR B 1 124 ? 3.993 16.056 120.293 1.00 26.64 127 TYR B C 1
ATOM 2719 O O . TYR B 1 124 ? 3.845 15.927 121.514 1.00 22.70 127 TYR B O 1
ATOM 2728 N N . VAL B 1 125 ? 4.791 16.990 119.768 1.00 21.84 128 VAL B N 1
ATOM 2729 C CA . VAL B 1 125 ? 5.548 17.902 120.623 1.00 18.37 128 VAL B CA 1
ATOM 2730 C C . VAL B 1 125 ? 4.611 18.691 121.531 1.00 22.57 128 VAL B C 1
ATOM 2731 O O . VAL B 1 125 ? 4.778 18.716 122.757 1.00 19.76 128 VAL B O 1
ATOM 2735 N N . CYS B 1 126 ? 3.604 19.343 120.946 1.00 18.90 129 CYS B N 1
ATOM 2736 C CA . CYS B 1 126 ? 2.673 20.118 121.758 1.00 17.35 129 CYS B CA 1
ATOM 2737 C C . CYS B 1 126 ? 1.850 19.228 122.683 1.00 19.35 129 CYS B C 1
ATOM 2738 O O . CYS B 1 126 ? 1.476 19.662 123.778 1.00 23.87 129 CYS B O 1
ATOM 2741 N N . CYS B 1 127 ? 1.564 17.985 122.275 1.00 25.90 130 CYS B N 1
ATOM 2742 C CA . CYS B 1 127 ? 0.896 17.055 123.185 1.00 13.71 130 CYS B CA 1
ATOM 2743 C C . CYS B 1 127 ? 1.772 16.751 124.393 1.00 13.81 130 CYS B C 1
ATOM 2744 O O . CYS B 1 127 ? 1.287 16.727 125.530 1.00 17.51 130 CYS B O 1
ATOM 2747 N N . VAL B 1 128 ? 3.067 16.517 124.166 1.00 27.43 131 VAL B N 1
ATOM 2748 C CA . VAL B 1 128 ? 3.995 16.327 125.279 1.00 26.67 131 VAL B CA 1
ATOM 2749 C C . VAL B 1 128 ? 4.005 17.560 126.173 1.00 20.02 131 VAL B C 1
ATOM 2750 O O . VAL B 1 128 ? 4.080 17.454 127.404 1.00 29.76 131 VAL B O 1
ATOM 2754 N N . GLU B 1 129 ? 3.919 18.747 125.570 1.00 23.13 132 GLU B N 1
ATOM 2755 C CA . GLU B 1 129 ? 3.848 19.976 126.354 1.00 25.82 132 GLU B CA 1
ATOM 2756 C C . GLU B 1 129 ? 2.598 20.003 127.220 1.00 15.76 132 GLU B C 1
ATOM 2757 O O . GLU B 1 129 ? 2.671 20.259 128.429 1.00 16.71 132 GLU B O 1
ATOM 2763 N N . VAL B 1 130 ? 1.438 19.733 126.617 1.00 12.14 133 VAL B N 1
ATOM 2764 C CA . VAL B 1 130 ? 0.187 19.749 127.372 1.00 7.41 133 VAL B CA 1
ATOM 2765 C C . VAL B 1 130 ? 0.249 18.767 128.534 1.00 14.61 133 VAL B C 1
ATOM 2766 O O . VAL B 1 130 ? -0.172 19.085 129.654 1.00 12.79 133 VAL B O 1
ATOM 2770 N N . LEU B 1 131 ? 0.803 17.572 128.300 1.00 23.24 134 LEU B N 1
ATOM 2771 C CA . LEU B 1 131 ? 0.890 16.584 129.372 1.00 11.56 134 LEU B CA 1
ATOM 2772 C C . LEU B 1 131 ? 1.898 17.002 130.434 1.00 14.40 134 LEU B C 1
ATOM 2773 O O . LEU B 1 131 ? 1.641 16.844 131.634 1.00 26.22 134 LEU B O 1
ATOM 2778 N N . PHE B 1 132 ? 3.049 17.536 130.020 1.00 15.21 135 PHE B N 1
ATOM 2779 C CA . PHE B 1 132 ? 4.073 17.897 130.997 1.00 9.80 135 PHE B CA 1
ATOM 2780 C C . PHE B 1 132 ? 3.612 19.048 131.882 1.00 21.16 135 PHE B C 1
ATOM 2781 O O . PHE B 1 132 ? 3.728 18.983 133.112 1.00 17.28 135 PHE B O 1
ATOM 2789 N N . VAL B 1 133 ? 3.096 20.118 131.271 1.00 15.56 136 VAL B N 1
ATOM 2790 C CA . VAL B 1 133 ? 2.746 21.305 132.046 1.00 17.74 136 VAL B CA 1
ATOM 2791 C C . VAL B 1 133 ? 1.624 20.989 133.024 1.00 24.04 136 VAL B C 1
ATOM 2792 O O . VAL B 1 133 ? 1.646 21.432 134.180 1.00 19.48 136 VAL B O 1
ATOM 2796 N N . THR B 1 134 ? 0.634 20.208 132.583 1.00 22.04 137 THR B N 1
ATOM 2797 C CA . THR B 1 134 ? -0.455 19.818 133.474 1.00 13.60 137 THR B CA 1
ATOM 2798 C C . THR B 1 134 ? 0.074 19.054 134.680 1.00 19.22 137 THR B C 1
ATOM 2799 O O . THR B 1 134 ? -0.266 19.368 135.827 1.00 25.69 137 THR B O 1
ATOM 2803 N N . LEU B 1 135 ? 0.920 18.048 134.439 1.00 24.39 138 LEU B N 1
ATOM 2804 C CA . LEU B 1 135 ? 1.499 17.290 135.542 1.00 22.74 138 LEU B CA 1
ATOM 2805 C C . LEU B 1 135 ? 2.393 18.161 136.415 1.00 17.22 138 LEU B C 1
ATOM 2806 O O . LEU B 1 135 ? 2.464 17.955 137.632 1.00 34.97 138 LEU B O 1
ATOM 2811 N N . GLU B 1 136 ? 3.080 19.137 135.822 1.00 13.41 139 GLU B N 1
ATOM 2812 C CA . GLU B 1 136 ? 3.922 20.021 136.623 1.00 29.76 139 GLU B CA 1
ATOM 2813 C C . GLU B 1 136 ? 3.083 20.985 137.458 1.00 28.43 139 GLU B C 1
ATOM 2814 O O . GLU B 1 136 ? 3.419 21.268 138.613 1.00 41.21 139 GLU B O 1
ATOM 2820 N N . ILE B 1 137 ? 1.989 21.503 136.897 1.00 17.84 140 ILE B N 1
ATOM 2821 C CA . ILE B 1 137 ? 1.141 22.416 137.658 1.00 16.88 140 ILE B CA 1
ATOM 2822 C C . ILE B 1 137 ? 0.591 21.723 138.900 1.00 22.73 140 ILE B C 1
ATOM 2823 O O . ILE B 1 137 ? 0.606 22.283 140.003 1.00 27.38 140 ILE B O 1
ATOM 2828 N N . PHE B 1 138 ? 0.125 20.485 138.751 1.00 22.12 141 PHE B N 1
ATOM 2829 C CA . PHE B 1 138 ? -0.569 19.840 139.858 1.00 29.04 141 PHE B CA 1
ATOM 2830 C C . PHE B 1 138 ? 0.317 18.932 140.705 1.00 20.45 141 PHE B C 1
ATOM 2831 O O . PHE B 1 138 ? 0.051 18.775 141.901 1.00 37.22 141 PHE B O 1
ATOM 2839 N N . LYS B 1 139 ? 1.366 18.332 140.143 1.00 18.82 142 LYS B N 1
ATOM 2840 C CA . LYS B 1 139 ? 2.112 17.314 140.883 1.00 34.99 142 LYS B CA 1
ATOM 2841 C C . LYS B 1 139 ? 3.613 17.441 140.655 1.00 21.03 142 LYS B C 1
ATOM 2842 O O . LYS B 1 139 ? 4.326 16.437 140.572 1.00 30.34 142 LYS B O 1
ATOM 2848 N N . GLU B 1 140 ? 4.123 18.673 140.589 1.00 32.33 143 GLU B N 1
ATOM 2849 C CA . GLU B 1 140 ? 5.539 18.875 140.275 1.00 26.18 143 GLU B CA 1
ATOM 2850 C C . GLU B 1 140 ? 6.450 18.228 141.312 1.00 32.75 143 GLU B C 1
ATOM 2851 O O . GLU B 1 140 ? 7.452 17.593 140.960 1.00 21.52 143 GLU B O 1
ATOM 2857 N N . PHE B 1 141 ? 6.128 18.383 142.592 1.00 33.77 144 PHE B N 1
ATOM 2858 C CA . PHE B 1 141 ? 7.027 17.991 143.665 1.00 30.42 144 PHE B CA 1
ATOM 2859 C C . PHE B 1 141 ? 6.653 16.662 144.304 1.00 34.84 144 PHE B C 1
ATOM 2860 O O . PHE B 1 141 ? 7.276 16.270 145.296 1.00 36.78 144 PHE B O 1
ATOM 2868 N N . SER B 1 142 ? 5.669 15.957 143.756 1.00 39.74 145 SER B N 1
ATOM 2869 C CA . SER B 1 142 ? 5.365 14.605 144.198 1.00 26.96 145 SER B CA 1
ATOM 2870 C C . SER B 1 142 ? 6.209 13.597 143.425 1.00 24.22 145 SER B C 1
ATOM 2871 O O . SER B 1 142 ? 6.595 13.828 142.276 1.00 21.94 145 SER B O 1
ATOM 2874 N N . SER B 1 143 ? 6.505 12.483 144.074 1.00 29.76 146 SER B N 1
ATOM 2875 C CA . SER B 1 143 ? 7.209 11.408 143.392 1.00 19.42 146 SER B CA 1
ATOM 2876 C C . SER B 1 143 ? 6.229 10.628 142.515 1.00 18.59 146 SER B C 1
ATOM 2877 O O . SER B 1 143 ? 5.071 10.442 142.897 1.00 33.37 146 SER B O 1
ATOM 2880 N N . PRO B 1 144 ? 6.661 10.148 141.338 1.00 33.75 147 PRO B N 1
ATOM 2881 C CA . PRO B 1 144 ? 8.016 10.231 140.779 1.00 36.11 147 PRO B CA 1
ATOM 2882 C C . PRO B 1 144 ? 8.291 11.432 139.867 1.00 28.12 147 PRO B C 1
ATOM 2883 O O . PRO B 1 144 ? 9.335 11.430 139.213 1.00 28.18 147 PRO B O 1
ATOM 2887 N N . ALA B 1 145 ? 7.387 12.415 139.807 1.00 19.34 148 ALA B N 1
ATOM 2888 C CA . ALA B 1 145 ? 7.673 13.629 139.045 1.00 20.34 148 ALA B CA 1
ATOM 2889 C C . ALA B 1 145 ? 8.945 14.293 139.551 1.00 19.53 148 ALA B C 1
ATOM 2890 O O . ALA B 1 145 ? 9.833 14.647 138.767 1.00 14.32 148 ALA B O 1
ATOM 2892 N N . THR B 1 146 ? 9.043 14.471 140.865 1.00 16.02 149 THR B N 1
ATOM 2893 C CA . THR B 1 146 ? 10.282 14.837 141.536 1.00 18.29 149 THR B CA 1
ATOM 2894 C C . THR B 1 146 ? 10.676 13.668 142.425 1.00 30.13 149 THR B C 1
ATOM 2895 O O . THR B 1 146 ? 9.888 13.240 143.276 1.00 40.90 149 THR B O 1
ATOM 2899 N N . VAL B 1 147 ? 11.877 13.144 142.217 1.00 21.34 150 VAL B N 1
ATOM 2900 C CA . VAL B 1 147 ? 12.363 11.981 142.948 1.00 13.88 150 VAL B CA 1
ATOM 2901 C C . VAL B 1 147 ? 13.332 12.449 144.026 1.00 28.91 150 VAL B C 1
ATOM 2902 O O . VAL B 1 147 ? 14.180 13.314 143.775 1.00 27.69 150 VAL B O 1
ATOM 2906 N N . TYR B 1 148 ? 13.192 11.897 145.230 1.00 22.75 151 TYR B N 1
ATOM 2907 C CA . TYR B 1 148 ? 14.060 12.203 146.360 1.00 25.27 151 TYR B CA 1
ATOM 2908 C C . TYR B 1 148 ? 14.887 10.963 146.679 1.00 26.24 151 TYR B C 1
ATOM 2909 O O . TYR B 1 148 ? 14.332 9.917 147.031 1.00 23.58 151 TYR B O 1
ATOM 2918 N N . LEU B 1 149 ? 16.205 11.083 146.550 1.00 37.86 152 LEU B N 1
ATOM 2919 C CA . LEU B 1 149 ? 17.114 9.948 146.638 1.00 16.46 152 LEU B CA 1
ATOM 2920 C C . LEU B 1 149 ? 17.575 9.708 148.072 1.00 20.41 152 LEU B C 1
ATOM 2921 O O . LEU B 1 149 ? 17.545 10.598 148.925 1.00 27.04 152 LEU B O 1
ATOM 2926 N N . SER B 1 150 ? 18.034 8.476 148.318 1.00 29.55 153 SER B N 1
ATOM 2927 C CA . SER B 1 150 ? 18.654 8.135 149.593 1.00 30.90 153 SER B CA 1
ATOM 2928 C C . SER B 1 150 ? 19.986 8.843 149.793 1.00 31.56 153 SER B C 1
ATOM 2929 O O . SER B 1 150 ? 20.506 8.860 150.914 1.00 40.90 153 SER B O 1
ATOM 2932 N N . THR B 1 151 ? 20.553 9.414 148.733 1.00 25.30 154 THR B N 1
ATOM 2933 C CA . THR B 1 151 ? 21.793 10.168 148.839 1.00 28.18 154 THR B CA 1
ATOM 2934 C C . THR B 1 151 ? 21.577 11.621 149.248 1.00 30.58 154 THR B C 1
ATOM 2935 O O . THR B 1 151 ? 22.545 12.387 149.275 1.00 23.88 154 THR B O 1
ATOM 2939 N N . GLY B 1 152 ? 20.344 12.022 149.561 1.00 26.31 155 GLY B N 1
ATOM 2940 C CA . GLY B 1 152 ? 20.058 13.364 150.020 1.00 28.98 155 GLY B CA 1
ATOM 2941 C C . GLY B 1 152 ? 19.655 14.345 148.938 1.00 16.32 155 GLY B C 1
ATOM 2942 O O . GLY B 1 152 ? 18.968 15.327 149.240 1.00 27.01 155 GLY B O 1
ATOM 2943 N N . ASN B 1 153 ? 20.063 14.114 147.693 1.00 21.80 156 ASN B N 1
ATOM 2944 C CA . ASN B 1 153 ? 19.702 14.995 146.595 1.00 13.31 156 ASN B CA 1
ATOM 2945 C C . ASN B 1 153 ? 18.315 14.647 146.057 1.00 20.64 156 ASN B C 1
ATOM 2946 O O . ASN B 1 153 ? 17.711 13.633 146.414 1.00 21.69 156 ASN B O 1
ATOM 2951 N N . HIS B 1 154 ? 17.810 15.515 145.186 1.00 16.80 157 HIS B N 1
ATOM 2952 C CA . HIS B 1 154 ? 16.551 15.291 144.499 1.00 17.61 157 HIS B CA 1
ATOM 2953 C C . HIS B 1 154 ? 16.732 15.608 143.020 1.00 18.68 157 HIS B C 1
ATOM 2954 O O . HIS B 1 154 ? 17.631 16.359 142.630 1.00 26.95 157 HIS B O 1
ATOM 2961 N N . ALA B 1 155 ? 15.869 15.022 142.191 1.00 16.77 158 ALA B N 1
ATOM 2962 C CA . ALA B 1 155 ? 15.958 15.195 140.748 1.00 17.89 158 ALA B CA 1
ATOM 2963 C C . ALA B 1 155 ? 14.562 15.316 140.153 1.00 25.59 158 ALA B C 1
ATOM 2964 O O . ALA B 1 155 ? 13.613 14.668 140.604 1.00 22.75 158 ALA B O 1
ATOM 2966 N N . TYR B 1 156 ? 14.452 16.156 139.123 1.00 29.88 159 TYR B N 1
ATOM 2967 C CA . TYR B 1 156 ? 13.173 16.444 138.479 1.00 19.15 159 TYR B CA 1
ATOM 2968 C C . TYR B 1 156 ? 13.028 15.514 137.277 1.00 16.71 159 TYR B C 1
ATOM 2969 O O . TYR B 1 156 ? 13.261 15.888 136.128 1.00 17.59 159 TYR B O 1
ATOM 2978 N N . CYS B 1 157 ? 12.623 14.274 137.563 1.00 15.10 160 CYS B N 1
ATOM 2979 C CA . CYS B 1 157 ? 12.525 13.261 136.517 1.00 16.09 160 CYS B CA 1
ATOM 2980 C C . CYS B 1 157 ? 11.441 13.587 135.499 1.00 18.63 160 CYS B C 1
ATOM 2981 O O . CYS B 1 157 ? 11.571 13.220 134.326 1.00 23.49 160 CYS B O 1
ATOM 2984 N N . LEU B 1 158 ? 10.366 14.260 135.922 1.00 21.13 161 LEU B N 1
ATOM 2985 C CA . LEU B 1 158 ? 9.295 14.603 134.993 1.00 11.26 161 LEU B CA 1
ATOM 2986 C C . LEU B 1 158 ? 9.815 15.422 133.818 1.00 23.03 161 LEU B C 1
ATOM 2987 O O . LEU B 1 158 ? 9.266 15.345 132.712 1.00 20.95 161 LEU B O 1
ATOM 2992 N N . ARG B 1 159 ? 10.885 16.190 134.031 1.00 16.76 162 ARG B N 1
ATOM 2993 C CA . ARG B 1 159 ? 11.429 17.011 132.956 1.00 16.07 162 ARG B CA 1
ATOM 2994 C C . ARG B 1 159 ? 12.217 16.172 131.957 1.00 21.39 162 ARG B C 1
ATOM 2995 O O . ARG B 1 159 ? 12.090 16.367 130.742 1.00 21.89 162 ARG B O 1
ATOM 3003 N N . TYR B 1 160 ? 13.038 15.237 132.448 1.00 17.99 163 TYR B N 1
ATOM 3004 C CA . TYR B 1 160 ? 13.789 14.360 131.552 1.00 14.31 163 TYR B CA 1
ATOM 3005 C C . TYR B 1 160 ? 12.855 13.501 130.712 1.00 15.66 163 TYR B C 1
ATOM 3006 O O . TYR B 1 160 ? 13.118 13.256 129.528 1.00 12.86 163 TYR B O 1
ATOM 3015 N N . PHE B 1 161 ? 11.765 13.021 131.314 1.00 11.11 164 PHE B N 1
ATOM 3016 C CA . PHE B 1 161 ? 10.737 12.342 130.535 1.00 12.52 164 PHE B CA 1
ATOM 3017 C C . PHE B 1 161 ? 10.190 13.256 129.445 1.00 23.93 164 PHE B C 1
ATOM 3018 O O . PHE B 1 161 ? 10.027 12.832 128.294 1.00 19.43 164 PHE B O 1
ATOM 3026 N N . GLU B 1 162 ? 9.909 14.518 129.789 1.00 24.67 165 GLU B N 1
ATOM 3027 C CA . GLU B 1 162 ? 9.439 15.479 128.794 1.00 13.07 165 GLU B CA 1
ATOM 3028 C C . GLU B 1 162 ? 10.427 15.600 127.639 1.00 15.43 165 GLU B C 1
ATOM 3029 O O . GLU B 1 162 ? 10.035 15.590 126.466 1.00 15.30 165 GLU B O 1
ATOM 3035 N N . TRP B 1 163 ? 11.720 15.701 127.955 1.00 11.38 166 TRP B N 1
ATOM 3036 C CA . TRP B 1 163 ? 12.731 15.864 126.914 1.00 19.47 166 TRP B CA 1
ATOM 3037 C C . TRP B 1 163 ? 12.801 14.639 126.012 1.00 22.18 166 TRP B C 1
ATOM 3038 O O . TRP B 1 163 ? 12.849 14.759 124.781 1.00 16.50 166 TRP B O 1
ATOM 3049 N N . LEU B 1 164 ? 12.800 13.445 126.609 1.00 15.23 167 LEU B N 1
ATOM 3050 C CA . LEU B 1 164 ? 12.939 12.225 125.824 1.00 12.61 167 LEU B CA 1
ATOM 3051 C C . LEU B 1 164 ? 11.781 12.038 124.851 1.00 14.54 167 LEU B C 1
ATOM 3052 O O . LEU B 1 164 ? 11.966 11.464 123.773 1.00 24.41 167 LEU B O 1
ATOM 3057 N N . LEU B 1 165 ? 10.591 12.530 125.197 1.00 18.28 168 LEU B N 1
ATOM 3058 C CA . LEU B 1 165 ? 9.449 12.390 124.300 1.00 18.36 168 LEU B CA 1
ATOM 3059 C C . LEU B 1 165 ? 9.458 13.444 123.196 1.00 18.72 168 LEU B C 1
ATOM 3060 O O . LEU B 1 165 ? 9.065 13.158 122.060 1.00 26.48 168 LEU B O 1
ATOM 3065 N N . SER B 1 166 ? 9.902 14.663 123.502 1.00 9.04 169 SER B N 1
ATOM 3066 C CA . SER B 1 166 ? 9.797 15.781 122.568 1.00 12.20 169 SER B CA 1
ATOM 3067 C C . SER B 1 166 ? 11.072 16.054 121.781 1.00 20.12 169 SER B C 1
ATOM 3068 O O . SER B 1 166 ? 10.998 16.299 120.572 1.00 21.19 169 SER B O 1
ATOM 3071 N N . CYS B 1 167 ? 12.238 16.016 122.431 1.00 19.99 170 CYS B N 1
ATOM 3072 C CA . CYS B 1 167 ? 13.477 16.409 121.763 1.00 16.62 170 CYS B CA 1
ATOM 3073 C C . CYS B 1 167 ? 13.801 15.599 120.509 1.00 15.14 170 CYS B C 1
ATOM 3074 O O . CYS B 1 167 ? 14.235 16.208 119.520 1.00 19.80 170 CYS B O 1
ATOM 3077 N N . PRO B 1 168 ? 13.650 14.267 120.477 1.00 11.09 171 PRO B N 1
ATOM 3078 C CA . PRO B 1 168 ? 13.878 13.573 119.199 1.00 9.30 171 PRO B CA 1
ATOM 3079 C C . PRO B 1 168 ? 12.906 14.000 118.115 1.00 15.79 171 PRO B C 1
ATOM 3080 O O . PRO B 1 168 ? 13.322 14.219 116.970 1.00 15.71 171 PRO B O 1
ATOM 3084 N N . VAL B 1 169 ? 11.621 14.154 118.453 1.00 12.16 172 VAL B N 1
ATOM 3085 C CA . VAL B 1 169 ? 10.614 14.484 117.446 1.00 10.67 172 VAL B CA 1
ATOM 3086 C C . VAL B 1 169 ? 10.904 15.841 116.817 1.00 13.28 172 VAL B C 1
ATOM 3087 O O . VAL B 1 169 ? 10.716 16.032 115.609 1.00 15.01 172 VAL B O 1
ATOM 3091 N N . ILE B 1 170 ? 11.370 16.801 117.622 1.00 22.86 173 ILE B N 1
ATOM 3092 C CA . ILE B 1 170 ? 11.800 18.091 117.080 1.00 20.45 173 ILE B CA 1
ATOM 3093 C C . ILE B 1 170 ? 12.899 17.889 116.045 1.00 15.66 173 ILE B C 1
ATOM 3094 O O . ILE B 1 170 ? 12.847 18.438 114.937 1.00 16.06 173 ILE B O 1
ATOM 3099 N N . LEU B 1 171 ? 13.910 17.086 116.391 1.00 21.69 174 LEU B N 1
ATOM 3100 C CA . LEU B 1 171 ? 15.021 16.854 115.473 1.00 16.56 174 LEU B CA 1
ATOM 3101 C C . LEU B 1 171 ? 14.583 16.076 114.239 1.00 32.95 174 LEU B C 1
ATOM 3102 O O . LEU B 1 171 ? 15.124 16.299 113.150 1.00 25.01 174 LEU B O 1
ATOM 3107 N N . ILE B 1 172 ? 13.616 15.162 114.386 1.00 26.35 175 ILE B N 1
ATOM 3108 C CA . ILE B 1 172 ? 13.047 14.491 113.219 1.00 18.70 175 ILE B CA 1
ATOM 3109 C C . ILE B 1 172 ? 12.413 15.513 112.285 1.00 23.51 175 ILE B C 1
ATOM 3110 O O . ILE B 1 172 ? 12.556 15.432 111.059 1.00 22.43 175 ILE B O 1
ATOM 3115 N N . LYS B 1 173 ? 11.710 16.497 112.849 1.00 23.74 176 LYS B N 1
ATOM 3116 C CA . LYS B 1 173 ? 11.192 17.588 112.032 1.00 36.46 176 LYS B CA 1
ATOM 3117 C C . LYS B 1 173 ? 12.326 18.386 111.397 1.00 22.04 176 LYS B C 1
ATOM 3118 O O . LYS B 1 173 ? 12.287 18.685 110.198 1.00 32.20 176 LYS B O 1
ATOM 3124 N N . LEU B 1 174 ? 13.349 18.733 112.185 1.00 19.06 177 LEU B N 1
ATOM 3125 C CA . LEU B 1 174 ? 14.467 19.517 111.663 1.00 20.90 177 LEU B CA 1
ATOM 3126 C C . LEU B 1 174 ? 15.190 18.793 110.536 1.00 31.05 177 LEU B C 1
ATOM 3127 O O . LEU B 1 174 ? 15.691 19.435 109.605 1.00 33.53 177 LEU B O 1
ATOM 3132 N N . SER B 1 175 ? 15.258 17.461 110.598 1.00 24.81 178 SER B N 1
ATOM 3133 C CA . SER B 1 175 ? 15.929 16.699 109.552 1.00 31.14 178 SER B CA 1
ATOM 3134 C C . SER B 1 175 ? 15.234 16.837 108.205 1.00 34.76 178 SER B C 1
ATOM 3135 O O . SER B 1 175 ? 15.856 16.596 107.165 1.00 61.79 178 SER B O 1
ATOM 3138 N N . ASN B 1 176 ? 13.959 17.221 108.203 1.00 48.30 179 ASN B N 1
ATOM 3139 C CA . ASN B 1 176 ? 13.166 17.349 106.985 1.00 47.79 179 ASN B CA 1
ATOM 3140 C C . ASN B 1 176 ? 12.371 18.657 107.037 1.00 50.69 179 ASN B C 1
ATOM 3141 O O . ASN B 1 176 ? 11.141 18.669 107.059 1.00 52.51 179 ASN B O 1
ATOM 3146 N N . LEU B 1 177 ? 13.093 19.781 107.069 1.00 55.50 180 LEU B N 1
ATOM 3147 C CA . LEU B 1 177 ? 12.419 21.074 107.144 1.00 54.51 180 LEU B CA 1
ATOM 3148 C C . LEU B 1 177 ? 11.750 21.440 105.826 1.00 60.16 180 LEU B C 1
ATOM 3149 O O . LEU B 1 177 ? 10.783 22.208 105.816 1.00 73.13 180 LEU B O 1
ATOM 3154 N N . SER B 1 178 ? 12.243 20.908 104.713 1.00 72.93 181 SER B N 1
ATOM 3155 C CA . SER B 1 178 ? 11.634 21.142 103.410 1.00 61.97 181 SER B CA 1
ATOM 3156 C C . SER B 1 178 ? 10.371 20.292 103.283 1.00 65.68 181 SER B C 1
ATOM 3157 O O . SER B 1 178 ? 9.885 19.704 104.254 1.00 66.24 181 SER B O 1
ATOM 3160 N N . GLY B 1 179 ? 9.811 20.223 102.079 1.00 73.12 182 GLY B N 1
ATOM 3161 C CA . GLY B 1 179 ? 8.601 19.469 101.839 1.00 94.43 182 GLY B CA 1
ATOM 3162 C C . GLY B 1 179 ? 8.878 18.026 101.458 1.00 86.33 182 GLY B C 1
ATOM 3163 O O . GLY B 1 179 ? 10.002 17.528 101.545 1.00 77.20 182 GLY B O 1
ATOM 3164 N N . LEU B 1 180 ? 7.807 17.344 101.038 1.00 94.49 183 LEU B N 1
ATOM 3165 C CA . LEU B 1 180 ? 7.849 15.956 100.581 1.00 101.99 183 LEU B CA 1
ATOM 3166 C C . LEU B 1 180 ? 8.246 14.997 101.699 1.00 99.04 183 LEU B C 1
ATOM 3167 O O . LEU B 1 180 ? 8.428 15.406 102.850 1.00 98.09 183 LEU B O 1
ATOM 3169 N N . LYS B 1 181 ? 8.374 13.718 101.364 1.00 104.59 184 LYS B N 1
ATOM 3170 C CA . LYS B 1 181 ? 8.724 12.663 102.303 1.00 98.40 184 LYS B CA 1
ATOM 3171 C C . LYS B 1 181 ? 9.981 11.943 101.819 1.00 102.89 184 LYS B C 1
ATOM 3172 O O . LYS B 1 181 ? 10.523 12.237 100.750 1.00 90.24 184 LYS B O 1
ATOM 3174 N N . ASN B 1 182 ? 10.438 10.983 102.627 1.00 104.82 185 ASN B N 1
ATOM 3175 C CA . ASN B 1 182 ? 11.656 10.219 102.351 1.00 94.95 185 ASN B CA 1
ATOM 3176 C C . ASN B 1 182 ? 12.874 11.141 102.241 1.00 102.11 185 ASN B C 1
ATOM 3177 O O . ASN B 1 182 ? 13.624 11.100 101.266 1.00 95.36 185 ASN B O 1
ATOM 3179 N N . ASP B 1 183 ? 13.076 11.971 103.268 1.00 109.05 186 ASP B N 1
ATOM 3180 C CA . ASP B 1 183 ? 14.124 12.987 103.272 1.00 105.65 186 ASP B CA 1
ATOM 3181 C C . ASP B 1 183 ? 15.064 12.877 104.460 1.00 104.07 186 ASP B C 1
ATOM 3182 O O . ASP B 1 183 ? 15.931 13.743 104.629 1.00 97.87 186 ASP B O 1
ATOM 3187 N N . TYR B 1 184 ? 14.913 11.849 105.292 1.00 107.68 187 TYR B N 1
ATOM 3188 C CA . TYR B 1 184 ? 15.651 11.788 106.553 1.00 103.38 187 TYR B CA 1
ATOM 3189 C C . TYR B 1 184 ? 17.102 11.357 106.348 1.00 110.80 187 TYR B C 1
ATOM 3190 O O . TYR B 1 184 ? 18.020 12.156 106.541 1.00 87.42 187 TYR B O 1
ATOM 3199 N N . SER B 1 185 ? 17.328 10.096 106.008 1.00 95.54 188 SER B N 1
ATOM 3200 C CA . SER B 1 185 ? 18.652 9.551 105.635 1.00 88.85 188 SER B CA 1
ATOM 3201 C C . SER B 1 185 ? 19.546 9.486 106.882 1.00 77.19 188 SER B C 1
ATOM 3202 O O . SER B 1 185 ? 19.090 9.097 107.969 1.00 65.16 188 SER B O 1
ATOM 3204 N N . LYS B 1 186 ? 20.825 9.821 106.764 1.00 75.40 189 LYS B N 1
ATOM 3205 C CA . LYS B 1 186 ? 21.752 9.458 107.825 1.00 62.22 189 LYS B CA 1
ATOM 3206 C C . LYS B 1 186 ? 21.925 10.532 108.888 1.00 79.43 189 LYS B C 1
ATOM 3207 O O . LYS B 1 186 ? 22.253 10.187 110.029 1.00 67.06 189 LYS B O 1
ATOM 3209 N N . ARG B 1 187 ? 21.737 11.819 108.558 1.00 52.33 190 ARG B N 1
ATOM 3210 C CA . ARG B 1 187 ? 21.863 12.857 109.581 1.00 37.80 190 ARG B CA 1
ATOM 3211 C C . ARG B 1 187 ? 20.828 12.678 110.682 1.00 37.11 190 ARG B C 1
ATOM 3212 O O . ARG B 1 187 ? 21.119 12.911 111.862 1.00 31.80 190 ARG B O 1
ATOM 3220 N N . THR B 1 188 ? 19.607 12.291 110.306 1.00 23.62 191 THR B N 1
ATOM 3221 C CA . THR B 1 188 ? 18.545 12.070 111.279 1.00 20.76 191 THR B CA 1
ATOM 3222 C C . THR B 1 188 ? 19.003 11.147 112.401 1.00 36.58 191 THR B C 1
ATOM 3223 O O . THR B 1 188 ? 18.857 11.469 113.585 1.00 32.27 191 THR B O 1
ATOM 3227 N N . MET B 1 189 ? 19.583 9.997 112.042 1.00 25.13 192 MET B N 1
ATOM 3228 C CA . MET B 1 189 ? 19.985 9.023 113.054 1.00 22.48 192 MET B CA 1
ATOM 3229 C C . MET B 1 189 ? 21.059 9.591 113.970 1.00 28.73 192 MET B C 1
ATOM 3230 O O . MET B 1 189 ? 21.004 9.404 115.193 1.00 26.24 192 MET B O 1
ATOM 3235 N N . GLY B 1 190 ? 22.037 10.299 113.400 1.00 31.02 193 GLY B N 1
ATOM 3236 C CA . GLY B 1 190 ? 23.036 10.960 114.226 1.00 21.56 193 GLY B CA 1
ATOM 3237 C C . GLY B 1 190 ? 22.428 11.987 115.165 1.00 23.03 193 GLY B C 1
ATOM 3238 O O . GLY B 1 190 ? 22.879 12.149 116.301 1.00 30.15 193 GLY B O 1
ATOM 3239 N N . LEU B 1 191 ? 21.395 12.696 114.703 1.00 21.75 194 LEU B N 1
ATOM 3240 C CA . LEU B 1 191 ? 20.689 13.631 115.573 1.00 20.86 194 LEU B CA 1
ATOM 3241 C C . LEU B 1 191 ? 19.994 12.901 116.718 1.00 20.48 194 LEU B C 1
ATOM 3242 O O . LEU B 1 191 ? 20.138 13.282 117.887 1.00 19.32 194 LEU B O 1
ATOM 3247 N N . ILE B 1 192 ? 19.241 11.844 116.400 1.00 13.26 195 ILE B N 1
ATOM 3248 C CA . ILE B 1 192 ? 18.450 11.160 117.421 1.00 17.72 195 ILE B CA 1
ATOM 3249 C C . ILE B 1 192 ? 19.357 10.491 118.445 1.00 20.00 195 ILE B C 1
ATOM 3250 O O . ILE B 1 192 ? 19.173 10.649 119.658 1.00 19.98 195 ILE B O 1
ATOM 3255 N N . VAL B 1 193 ? 20.350 9.731 117.972 1.00 14.75 196 VAL B N 1
ATOM 3256 C CA . VAL B 1 193 ? 21.218 8.982 118.880 1.00 10.37 196 VAL B CA 1
ATOM 3257 C C . VAL B 1 193 ? 21.974 9.931 119.806 1.00 24.19 196 VAL B C 1
ATOM 3258 O O . VAL B 1 193 ? 22.056 9.708 121.021 1.00 19.55 196 VAL B O 1
ATOM 3262 N N . SER B 1 194 ? 22.535 11.005 119.244 1.00 13.82 197 SER B N 1
ATOM 3263 C CA . SER B 1 194 ? 23.289 11.958 120.056 1.00 19.22 197 SER B CA 1
ATOM 3264 C C . SER B 1 194 ? 22.388 12.688 121.043 1.00 14.30 197 SER B C 1
ATOM 3265 O O . SER B 1 194 ? 22.771 12.896 122.200 1.00 16.45 197 SER B O 1
ATOM 3268 N N . CYS B 1 195 ? 21.192 13.088 120.603 1.00 14.66 198 CYS B N 1
ATOM 3269 C CA . CYS B 1 195 ? 20.247 13.745 121.500 1.00 10.03 198 CYS B CA 1
ATOM 3270 C C . CYS B 1 195 ? 19.852 12.830 122.653 1.00 12.44 198 CYS B C 1
ATOM 3271 O O . CYS B 1 195 ? 19.825 13.253 123.815 1.00 11.60 198 CYS B O 1
ATOM 3274 N N . VAL B 1 196 ? 19.543 11.567 122.347 1.00 12.17 199 VAL B N 1
ATOM 3275 C CA . VAL B 1 196 ? 19.125 10.624 123.385 1.00 11.54 199 VAL B CA 1
ATOM 3276 C C . VAL B 1 196 ? 20.245 10.402 124.395 1.00 15.64 199 VAL B C 1
ATOM 3277 O O . VAL B 1 196 ? 20.035 10.502 125.610 1.00 17.28 199 VAL B O 1
ATOM 3281 N N . GLY B 1 197 ? 21.452 10.095 123.910 1.00 12.52 200 GLY B N 1
ATOM 3282 C CA . GLY B 1 197 ? 22.582 9.939 124.815 1.00 9.20 200 GLY B CA 1
ATOM 3283 C C . GLY B 1 197 ? 22.828 11.175 125.659 1.00 13.68 200 GLY B C 1
ATOM 3284 O O . GLY B 1 197 ? 23.163 11.076 126.843 1.00 11.84 200 GLY B O 1
ATOM 3285 N N . MET B 1 198 ? 22.645 12.357 125.063 1.00 11.19 201 MET B N 1
ATOM 3286 C CA . MET B 1 198 ? 22.766 13.608 125.806 1.00 12.71 201 MET B CA 1
ATOM 3287 C C . MET B 1 198 ? 21.817 13.638 127.000 1.00 18.84 201 MET B C 1
ATOM 3288 O O . MET B 1 198 ? 22.230 13.936 128.126 1.00 20.03 201 MET B O 1
ATOM 3293 N N . ILE B 1 199 ? 20.538 13.329 126.771 1.00 7.63 202 ILE B N 1
ATOM 3294 C CA . ILE B 1 199 ? 19.566 13.350 127.859 1.00 7.54 202 ILE B CA 1
ATOM 3295 C C . ILE B 1 199 ? 19.872 12.257 128.875 1.00 17.92 202 ILE B C 1
ATOM 3296 O O . ILE B 1 199 ? 19.789 12.482 130.089 1.00 27.74 202 ILE B O 1
ATOM 3301 N N . VAL B 1 200 ? 20.225 11.059 128.398 1.00 9.57 203 VAL B N 1
ATOM 3302 C CA . VAL B 1 200 ? 20.484 9.933 129.295 1.00 18.80 203 VAL B CA 1
ATOM 3303 C C . VAL B 1 200 ? 21.588 10.279 130.288 1.00 14.94 203 VAL B C 1
ATOM 3304 O O . VAL B 1 200 ? 21.439 10.087 131.501 1.00 14.50 203 VAL B O 1
ATOM 3308 N N . PHE B 1 201 ? 22.712 10.800 129.792 1.00 7.97 204 PHE B N 1
ATOM 3309 C CA . PHE B 1 201 ? 23.797 11.162 130.699 1.00 14.93 204 PHE B CA 1
ATOM 3310 C C . PHE B 1 201 ? 23.472 12.415 131.502 1.00 20.86 204 PHE B C 1
ATOM 3311 O O . PHE B 1 201 ? 24.008 12.603 132.601 1.00 11.37 204 PHE B O 1
ATOM 3319 N N . GLY B 1 202 ? 22.595 13.274 130.984 1.00 29.11 205 GLY B N 1
ATOM 3320 C CA . GLY B 1 202 ? 22.101 14.372 131.795 1.00 15.90 205 GLY B CA 1
ATOM 3321 C C . GLY B 1 202 ? 21.226 13.887 132.936 1.00 17.71 205 GLY B C 1
ATOM 3322 O O . GLY B 1 202 ? 21.341 14.366 134.069 1.00 14.40 205 GLY B O 1
ATOM 3323 N N . MET B 1 203 ? 20.340 12.928 132.655 1.00 16.00 206 MET B N 1
ATOM 3324 C CA . MET B 1 203 ? 19.508 12.365 133.714 1.00 12.51 206 MET B CA 1
ATOM 3325 C C . MET B 1 203 ? 20.356 11.654 134.760 1.00 10.72 206 MET B C 1
ATOM 3326 O O . MET B 1 203 ? 20.124 11.799 135.966 1.00 23.58 206 MET B O 1
ATOM 3331 N N . ALA B 1 204 ? 21.350 10.885 134.320 1.00 13.51 207 ALA B N 1
ATOM 3332 C CA . ALA B 1 204 ? 22.242 10.233 135.271 1.00 16.05 207 ALA B CA 1
ATOM 3333 C C . ALA B 1 204 ? 22.989 11.257 136.120 1.00 15.02 207 ALA B C 1
ATOM 3334 O O . ALA B 1 204 ? 23.161 11.064 137.329 1.00 14.72 207 ALA B O 1
ATOM 3336 N N . ALA B 1 205 ? 23.435 12.356 135.505 1.00 19.22 208 ALA B N 1
ATOM 3337 C CA . ALA B 1 205 ? 24.134 13.398 136.253 1.00 10.36 208 ALA B CA 1
ATOM 3338 C C . ALA B 1 205 ? 23.257 13.975 137.357 1.00 22.69 208 ALA B C 1
ATOM 3339 O O . ALA B 1 205 ? 23.720 14.176 138.489 1.00 12.43 208 ALA B O 1
ATOM 3341 N N . GLY B 1 206 ? 21.982 14.247 137.048 1.00 20.57 209 GLY B N 1
ATOM 3342 C CA . GLY B 1 206 ? 21.083 14.782 138.057 1.00 6.16 209 GLY B CA 1
ATOM 3343 C C . GLY B 1 206 ? 20.836 13.809 139.195 1.00 19.62 209 GLY B C 1
ATOM 3344 O O . GLY B 1 206 ? 20.680 14.212 140.349 1.00 13.24 209 GLY B O 1
ATOM 3345 N N . LEU B 1 207 ? 20.807 12.510 138.886 1.00 12.21 210 LEU B N 1
ATOM 3346 C CA . LEU B 1 207 ? 20.599 11.510 139.925 1.00 14.79 210 LEU B CA 1
ATOM 3347 C C . LEU B 1 207 ? 21.823 11.375 140.822 1.00 19.54 210 LEU B C 1
ATOM 3348 O O . LEU B 1 207 ? 21.685 11.131 142.024 1.00 14.44 210 LEU B O 1
ATOM 3353 N N . ALA B 1 208 ? 23.019 11.556 140.267 1.00 16.63 211 ALA B N 1
ATOM 3354 C CA . ALA B 1 208 ? 24.249 11.323 141.002 1.00 18.07 211 ALA B CA 1
ATOM 3355 C C . ALA B 1 208 ? 24.604 12.511 141.890 1.00 18.77 211 ALA B C 1
ATOM 3356 O O . ALA B 1 208 ? 23.953 13.559 141.884 1.00 20.83 211 ALA B O 1
ATOM 3358 N N . THR B 1 209 ? 25.673 12.332 142.660 1.00 32.05 212 THR B N 1
ATOM 3359 C CA . THR B 1 209 ? 26.229 13.381 143.502 1.00 30.61 212 THR B CA 1
ATOM 3360 C C . THR B 1 209 ? 27.735 13.454 143.302 1.00 35.53 212 THR B C 1
ATOM 3361 O O . THR B 1 209 ? 28.347 12.584 142.684 1.00 23.34 212 THR B O 1
ATOM 3365 N N . ASP B 1 210 ? 28.322 14.517 143.833 1.00 43.93 213 ASP B N 1
ATOM 3366 C CA . ASP B 1 210 ? 29.777 14.693 143.972 1.00 29.77 213 ASP B CA 1
ATOM 3367 C C . ASP B 1 210 ? 30.425 14.676 142.580 1.00 27.90 213 ASP B C 1
ATOM 3368 O O . ASP B 1 210 ? 29.842 15.179 141.607 1.00 22.35 213 ASP B O 1
ATOM 3373 N N . TRP B 1 211 ? 31.627 14.110 142.456 1.00 13.32 214 TRP B N 1
ATOM 3374 C CA . TRP B 1 211 ? 32.396 14.199 141.218 1.00 12.25 214 TRP B CA 1
ATOM 3375 C C . TRP B 1 211 ? 31.744 13.412 140.093 1.00 11.71 214 TRP B C 1
ATOM 3376 O O . TRP B 1 211 ? 31.861 13.792 138.922 1.00 14.42 214 TRP B O 1
ATOM 3387 N N . LEU B 1 212 ? 31.059 12.316 140.427 1.00 21.86 215 LEU B N 1
ATOM 3388 C CA . LEU B 1 212 ? 30.370 11.533 139.406 1.00 29.84 215 LEU B CA 1
ATOM 3389 C C . LEU B 1 212 ? 29.356 12.382 138.654 1.00 24.03 215 LEU B C 1
ATOM 3390 O O . LEU B 1 212 ? 29.257 12.296 137.425 1.00 19.76 215 LEU B O 1
ATOM 3395 N N . LYS B 1 213 ? 28.592 13.204 139.382 1.00 30.76 216 LYS B N 1
ATOM 3396 C CA . LYS B 1 213 ? 27.619 14.096 138.757 1.00 20.17 216 LYS B CA 1
ATOM 3397 C C . LYS B 1 213 ? 28.251 14.930 137.649 1.00 19.77 216 LYS B C 1
ATOM 3398 O O . LYS B 1 213 ? 27.690 15.056 136.553 1.00 17.08 216 LYS B O 1
ATOM 3404 N N . TRP B 1 214 ? 29.428 15.497 137.908 1.00 17.23 217 TRP B N 1
ATOM 3405 C CA . TRP B 1 214 ? 30.044 16.378 136.922 1.00 16.15 217 TRP B CA 1
ATOM 3406 C C . TRP B 1 214 ? 30.774 15.605 135.833 1.00 18.96 217 TRP B C 1
ATOM 3407 O O . TRP B 1 214 ? 30.900 16.104 134.709 1.00 21.76 217 TRP B O 1
ATOM 3418 N N . LEU B 1 215 ? 31.245 14.393 136.137 1.00 19.26 218 LEU B N 1
ATOM 3419 C CA . LEU B 1 215 ? 31.713 13.490 135.089 1.00 12.74 218 LEU B CA 1
ATOM 3420 C C . LEU B 1 215 ? 30.583 13.171 134.116 1.00 17.00 218 LEU B C 1
ATOM 3421 O O . LEU B 1 215 ? 30.740 13.292 132.896 1.00 17.52 218 LEU B O 1
ATOM 3426 N N . LEU B 1 216 ? 29.431 12.760 134.646 1.00 17.61 219 LEU B N 1
ATOM 3427 C CA . LEU B 1 216 ? 28.286 12.466 133.791 1.00 23.12 219 LEU B CA 1
ATOM 3428 C C . LEU B 1 216 ? 27.849 13.702 133.019 1.00 17.74 219 LEU B C 1
ATOM 3429 O O . LEU B 1 216 ? 27.452 13.605 131.851 1.00 23.01 219 LEU B O 1
ATOM 3434 N N . TYR B 1 217 ? 27.928 14.874 133.654 1.00 15.18 220 TYR B N 1
ATOM 3435 C CA . TYR B 1 217 ? 27.573 16.120 132.983 1.00 9.64 220 TYR B CA 1
ATOM 3436 C C . TYR B 1 217 ? 28.421 16.334 131.736 1.00 13.50 220 TYR B C 1
ATOM 3437 O O . TYR B 1 217 ? 27.895 16.643 130.660 1.00 9.36 220 TYR B O 1
ATOM 3446 N N . ILE B 1 218 ? 29.742 16.178 131.869 1.00 5.54 221 ILE B N 1
ATOM 3447 C CA . ILE B 1 218 ? 30.644 16.389 130.739 1.00 6.24 221 ILE B CA 1
ATOM 3448 C C . ILE B 1 218 ? 30.324 15.424 129.603 1.00 15.10 221 ILE B C 1
ATOM 3449 O O . ILE B 1 218 ? 30.262 15.821 128.433 1.00 14.16 221 ILE B O 1
ATOM 3454 N N . VAL B 1 219 ? 30.117 14.144 129.928 1.00 15.80 222 VAL B N 1
ATOM 3455 C CA . VAL B 1 219 ? 29.763 13.160 128.906 1.00 13.44 222 VAL B CA 1
ATOM 3456 C C . VAL B 1 219 ? 28.504 13.590 128.163 1.00 17.15 222 VAL B C 1
ATOM 3457 O O . VAL B 1 219 ? 28.400 13.429 126.940 1.00 15.98 222 VAL B O 1
ATOM 3461 N N . SER B 1 220 ? 27.533 14.153 128.887 1.00 11.79 223 SER B N 1
ATOM 3462 C CA . SER B 1 220 ? 26.341 14.693 128.240 1.00 14.14 223 SER B CA 1
ATOM 3463 C C . SER B 1 220 ? 26.693 15.829 127.285 1.00 15.11 223 SER B C 1
ATOM 3464 O O . SER B 1 220 ? 26.104 15.943 126.202 1.00 12.09 223 SER B O 1
ATOM 3467 N N . CYS B 1 221 ? 27.655 16.676 127.662 1.00 11.50 224 CYS B N 1
ATOM 3468 C CA . CYS B 1 221 ? 28.028 17.793 126.799 1.00 16.76 224 CYS B CA 1
ATOM 3469 C C . CYS B 1 221 ? 28.707 17.309 125.525 1.00 14.68 224 CYS B C 1
ATOM 3470 O O . CYS B 1 221 ? 28.531 17.908 124.458 1.00 24.47 224 CYS B O 1
ATOM 3473 N N . ILE B 1 222 ? 29.494 16.234 125.614 1.00 16.91 225 ILE B N 1
ATOM 3474 C CA . ILE B 1 222 ? 30.112 15.665 124.418 1.00 18.96 225 ILE B CA 1
ATOM 3475 C C . ILE B 1 222 ? 29.037 15.158 123.464 1.00 20.12 225 ILE B C 1
ATOM 3476 O O . ILE B 1 222 ? 29.096 15.388 122.250 1.00 34.85 225 ILE B O 1
ATOM 3481 N N . TYR B 1 223 ? 28.039 14.456 124.005 1.00 18.38 226 TYR B N 1
ATOM 3482 C CA . TYR B 1 223 ? 26.888 14.053 123.204 1.00 24.24 226 TYR B CA 1
ATOM 3483 C C . TYR B 1 223 ? 26.171 15.266 122.624 1.00 13.17 226 TYR B C 1
ATOM 3484 O O . TYR B 1 223 ? 25.798 15.278 121.445 1.00 16.40 226 TYR B O 1
ATOM 3493 N N . GLY B 1 224 ? 25.967 16.297 123.444 1.00 16.64 227 GLY B N 1
ATOM 3494 C CA . GLY B 1 224 ? 25.242 17.469 122.979 1.00 24.05 227 GLY B CA 1
ATOM 3495 C C . GLY B 1 224 ? 25.978 18.233 121.896 1.00 24.93 227 GLY B C 1
ATOM 3496 O O . GLY B 1 224 ? 25.363 18.730 120.947 1.00 16.00 227 GLY B O 1
ATOM 3497 N N . GLY B 1 225 ? 27.306 18.335 122.021 1.00 18.69 228 GLY B N 1
ATOM 3498 C CA . GLY B 1 225 ? 28.079 19.068 121.031 1.00 22.04 228 GLY B CA 1
ATOM 3499 C C . GLY B 1 225 ? 28.004 18.444 119.652 1.00 23.27 228 GLY B C 1
ATOM 3500 O O . GLY B 1 225 ? 27.895 19.151 118.646 1.00 16.69 228 GLY B O 1
ATOM 3501 N N . TYR B 1 226 ? 28.067 17.112 119.588 1.00 22.23 229 TYR B N 1
ATOM 3502 C CA . TYR B 1 226 ? 27.865 16.410 118.324 1.00 28.63 229 TYR B CA 1
ATOM 3503 C C . TYR B 1 226 ? 26.458 16.650 117.788 1.00 23.77 229 TYR B C 1
ATOM 3504 O O . TYR B 1 226 ? 26.265 16.826 116.579 1.00 26.01 229 TYR B O 1
ATOM 3513 N N . MET B 1 227 ? 25.464 16.674 118.678 1.00 24.85 230 MET B N 1
ATOM 3514 C CA . MET B 1 227 ? 24.098 16.973 118.264 1.00 22.20 230 MET B CA 1
ATOM 3515 C C . MET B 1 227 ? 23.982 18.402 117.751 1.00 29.06 230 MET B C 1
ATOM 3516 O O . MET B 1 227 ? 23.488 18.634 116.641 1.00 36.73 230 MET B O 1
ATOM 3521 N N . TYR B 1 228 ? 24.420 19.377 118.557 1.00 25.75 231 TYR B N 1
ATOM 3522 C CA . TYR B 1 228 ? 24.408 20.773 118.121 1.00 30.36 231 TYR B CA 1
ATOM 3523 C C . TYR B 1 228 ? 25.093 20.943 116.770 1.00 20.75 231 TYR B C 1
ATOM 3524 O O . TYR B 1 228 ? 24.618 21.699 115.915 1.00 19.14 231 TYR B O 1
ATOM 3533 N N . PHE B 1 229 ? 26.210 20.240 116.561 1.00 26.16 232 PHE B N 1
ATOM 3534 C CA . PHE B 1 229 ? 26.928 20.327 115.294 1.00 24.54 232 PHE B CA 1
ATOM 3535 C C . PHE B 1 229 ? 26.080 19.801 114.142 1.00 31.75 232 PHE B C 1
ATOM 3536 O O . PHE B 1 229 ? 25.945 20.460 113.103 1.00 28.72 232 PHE B O 1
ATOM 3544 N N . GLN B 1 230 ? 25.506 18.605 114.307 1.00 15.42 233 GLN B N 1
ATOM 3545 C CA . GLN B 1 230 ? 24.612 18.060 113.289 1.00 22.96 233 GLN B CA 1
ATOM 3546 C C . GLN B 1 230 ? 23.434 18.991 113.031 1.00 30.02 233 GLN B C 1
ATOM 3547 O O . GLN B 1 230 ? 23.025 19.187 111.879 1.00 30.12 233 GLN B O 1
ATOM 3553 N N . ALA B 1 231 ? 22.871 19.570 114.094 1.00 22.80 234 ALA B N 1
ATOM 3554 C CA . ALA B 1 231 ? 21.714 20.444 113.935 1.00 23.78 234 ALA B CA 1
ATOM 3555 C C . ALA B 1 231 ? 22.061 21.675 113.111 1.00 28.53 234 ALA B C 1
ATOM 3556 O O . ALA B 1 231 ? 21.286 22.085 112.240 1.00 41.06 234 ALA B O 1
ATOM 3558 N N . ALA B 1 232 ? 23.228 22.273 113.365 1.00 26.29 235 ALA B N 1
ATOM 3559 C CA . ALA B 1 232 ? 23.598 23.499 112.666 1.00 25.58 235 ALA B CA 1
ATOM 3560 C C . ALA B 1 232 ? 23.750 23.262 111.170 1.00 29.93 235 ALA B C 1
ATOM 3561 O O . ALA B 1 232 ? 23.416 24.133 110.358 1.00 29.15 235 ALA B O 1
ATOM 3563 N N . LYS B 1 233 ? 24.244 22.083 110.784 1.00 28.52 236 LYS B N 1
ATOM 3564 C CA . LYS B 1 233 ? 24.375 21.764 109.367 1.00 33.32 236 LYS B CA 1
ATOM 3565 C C . LYS B 1 233 ? 23.017 21.549 108.711 1.00 31.93 236 LYS B C 1
ATOM 3566 O O . LYS B 1 233 ? 22.877 21.765 107.502 1.00 44.78 236 LYS B O 1
ATOM 3572 N N . CYS B 1 234 ? 22.012 21.124 109.480 1.00 27.02 237 CYS B N 1
ATOM 3573 C CA . CYS B 1 234 ? 20.660 21.012 108.936 1.00 34.52 237 CYS B CA 1
ATOM 3574 C C . CYS B 1 234 ? 20.093 22.381 108.575 1.00 32.35 237 CYS B C 1
ATOM 3575 O O . CYS B 1 234 ? 19.462 22.542 107.523 1.00 19.21 237 CYS B O 1
ATOM 3578 N N . TYR B 1 235 ? 20.301 23.379 109.436 1.00 31.49 238 TYR B N 1
ATOM 3579 C CA . TYR B 1 235 ? 19.827 24.723 109.126 1.00 33.81 238 TYR B CA 1
ATOM 3580 C C . TYR B 1 235 ? 20.581 25.318 107.945 1.00 37.77 238 TYR B C 1
ATOM 3581 O O . TYR B 1 235 ? 19.993 26.029 107.120 1.00 53.21 238 TYR B O 1
ATOM 3590 N N . VAL B 1 236 ? 21.884 25.044 107.848 1.00 28.64 239 VAL B N 1
ATOM 3591 C CA . VAL B 1 236 ? 22.657 25.515 106.703 1.00 35.51 239 VAL B CA 1
ATOM 3592 C C . VAL B 1 236 ? 22.114 24.911 105.415 1.00 41.89 239 VAL B C 1
ATOM 3593 O O . VAL B 1 236 ? 21.957 25.604 104.402 1.00 49.61 239 VAL B O 1
ATOM 3597 N N . GLU B 1 237 ? 21.798 23.615 105.439 1.00 35.22 240 GLU B N 1
ATOM 3598 C CA . GLU B 1 237 ? 21.250 22.957 104.259 1.00 33.83 240 GLU B CA 1
ATOM 3599 C C . GLU B 1 237 ? 19.794 23.333 104.021 1.00 39.93 240 GLU B C 1
ATOM 3600 O O . GLU B 1 237 ? 19.339 23.336 102.871 1.00 45.34 240 GLU B O 1
ATOM 3606 N N . ALA B 1 238 ? 19.050 23.648 105.085 1.00 29.18 241 ALA B N 1
ATOM 3607 C CA . ALA B 1 238 ? 17.675 24.105 104.910 1.00 42.53 241 ALA B CA 1
ATOM 3608 C C . ALA B 1 238 ? 17.626 25.464 104.228 1.00 48.51 241 ALA B C 1
ATOM 3609 O O . ALA B 1 238 ? 16.708 25.733 103.444 1.00 44.08 241 ALA B O 1
ATOM 3611 N N . ASN B 1 239 ? 18.604 26.326 104.514 1.00 48.47 242 ASN B N 1
ATOM 3612 C CA 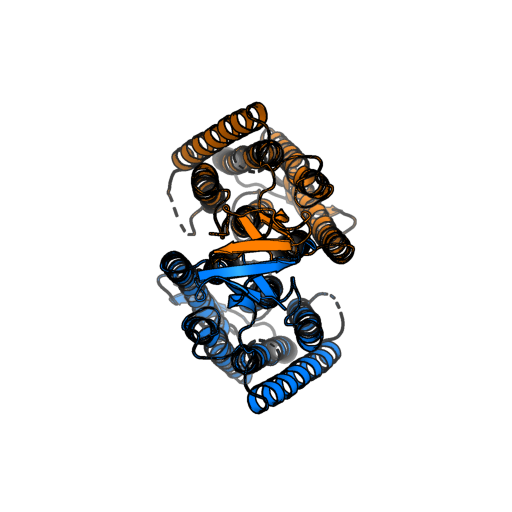. ASN B 1 239 ? 18.651 27.643 103.889 1.00 38.73 242 ASN B CA 1
ATOM 3613 C C . ASN B 1 239 ? 18.741 27.529 102.372 1.00 43.30 242 ASN B C 1
ATOM 3614 O O . ASN B 1 239 ? 18.033 28.235 101.645 1.00 72.43 242 ASN B O 1
ATOM 3619 N N . HIS B 1 240 ? 19.588 26.635 101.877 1.00 54.53 243 HIS B N 1
ATOM 3620 C CA . HIS B 1 240 ? 19.817 26.485 100.448 1.00 58.47 243 HIS B CA 1
ATOM 3621 C C . HIS B 1 240 ? 18.818 25.548 99.774 1.00 60.67 243 HIS B C 1
ATOM 3622 O O . HIS B 1 240 ? 19.017 25.190 98.609 1.00 70.01 243 HIS B O 1
ATOM 3629 N N . SER B 1 241 ? 17.750 25.145 100.469 1.00 45.08 244 SER B N 1
ATOM 3630 C CA . SER B 1 241 ? 16.772 24.226 99.898 1.00 56.43 244 SER B CA 1
ATOM 3631 C C . SER B 1 241 ? 15.336 24.718 100.049 1.00 50.05 244 SER B C 1
ATOM 3632 O O . SER B 1 241 ? 14.400 23.932 99.853 1.00 57.00 244 SER B O 1
ATOM 3635 N N . VAL B 1 242 ? 15.135 25.986 100.394 1.00 44.65 245 VAL B N 1
ATOM 3636 C CA . VAL B 1 242 ? 13.795 26.565 100.460 1.00 51.32 245 VAL B CA 1
ATOM 3637 C C . VAL B 1 242 ? 13.768 27.798 99.568 1.00 65.16 245 VAL B C 1
ATOM 3638 O O . VAL B 1 242 ? 14.826 28.366 99.245 1.00 56.32 245 VAL B O 1
ATOM 3642 N N . PRO B 1 243 ? 12.580 28.222 99.126 1.00 70.31 246 PRO B N 1
ATOM 3643 C CA . PRO B 1 243 ? 12.491 29.404 98.259 1.00 50.75 246 PRO B CA 1
ATOM 3644 C C . PRO B 1 243 ? 13.261 30.590 98.826 1.00 51.31 246 PRO B C 1
ATOM 3645 O O . PRO B 1 243 ? 13.256 30.840 100.033 1.00 55.53 246 PRO B O 1
ATOM 3649 N N . LYS B 1 244 ? 13.932 31.320 97.935 1.00 56.42 247 LYS B N 1
ATOM 3650 C CA . LYS B 1 244 ? 14.869 32.388 98.293 1.00 74.70 247 LYS B CA 1
ATOM 3651 C C . LYS B 1 244 ? 14.198 33.628 98.882 1.00 64.85 247 LYS B C 1
ATOM 3652 O O . LYS B 1 244 ? 14.866 34.670 98.920 1.00 66.39 247 LYS B O 1
ATOM 3654 N N . GLY B 1 245 ? 12.953 33.596 99.347 1.00 30.21 248 GLY B N 1
ATOM 3655 C CA . GLY B 1 245 ? 12.341 34.793 99.888 1.00 50.53 248 GLY B CA 1
ATOM 3656 C C . GLY B 1 245 ? 11.969 34.705 101.354 1.00 51.77 248 GLY B C 1
ATOM 3657 O O . GLY B 1 245 ? 12.828 34.803 102.237 1.00 43.28 248 GLY B O 1
ATOM 3658 N N . HIS B 1 246 ? 10.672 34.525 101.615 1.00 56.27 249 HIS B N 1
ATOM 3659 C CA . HIS B 1 246 ? 10.168 34.521 102.985 1.00 59.54 249 HIS B CA 1
ATOM 3660 C C . HIS B 1 246 ? 10.603 33.276 103.749 1.00 53.94 249 HIS B C 1
ATOM 3661 O O . HIS B 1 246 ? 10.758 33.328 104.974 1.00 50.42 249 HIS B O 1
ATOM 3668 N N . CYS B 1 247 ? 10.821 32.160 103.049 1.00 40.79 250 CYS B N 1
ATOM 3669 C CA . CYS B 1 247 ? 11.087 30.896 103.732 1.00 56.19 250 CYS B CA 1
ATOM 3670 C C . CYS B 1 247 ? 12.462 30.881 104.388 1.00 50.29 250 CYS B C 1
ATO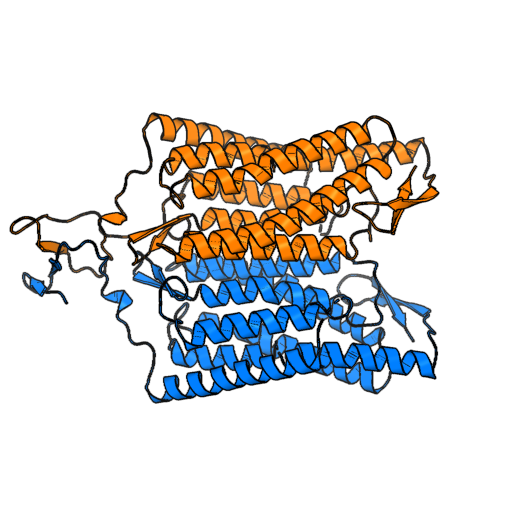M 3671 O O . CYS B 1 247 ? 12.636 30.288 105.459 1.00 45.81 250 CYS B O 1
ATOM 3674 N N . ARG B 1 248 ? 13.451 31.526 103.767 1.00 46.64 251 ARG B N 1
ATOM 3675 C CA . ARG B 1 248 ? 14.787 31.545 104.354 1.00 37.95 251 ARG B CA 1
ATOM 3676 C C . ARG B 1 248 ? 14.838 32.417 105.601 1.00 45.01 251 ARG B C 1
ATOM 3677 O O . ARG B 1 248 ? 15.622 32.138 106.516 1.00 50.27 251 ARG B O 1
ATOM 3685 N N . MET B 1 249 ? 14.017 33.469 105.658 1.00 54.67 252 MET B N 1
ATOM 3686 C CA . MET B 1 249 ? 13.916 34.258 106.882 1.00 56.24 252 MET B CA 1
ATOM 3687 C C . MET B 1 249 ? 13.285 33.442 108.003 1.00 45.50 252 MET B C 1
ATOM 3688 O O . MET B 1 249 ? 13.682 33.560 109.169 1.00 38.51 252 MET B O 1
ATOM 3693 N N . VAL B 1 250 ? 12.308 32.600 107.663 1.00 47.16 253 VAL B N 1
ATOM 3694 C CA . VAL B 1 250 ? 11.698 31.718 108.651 1.00 39.05 253 VAL B CA 1
ATOM 3695 C C . VAL B 1 250 ? 12.706 30.685 109.136 1.00 39.71 253 VAL B C 1
ATOM 3696 O O . VAL B 1 250 ? 12.808 30.415 110.338 1.00 33.17 253 VAL B O 1
ATOM 3700 N N . VAL B 1 251 ? 13.473 30.100 108.211 1.00 33.26 254 VAL B N 1
ATOM 3701 C CA . VAL B 1 251 ? 14.468 29.099 108.590 1.00 25.12 254 VAL B CA 1
ATOM 3702 C C . VAL B 1 251 ? 15.526 29.713 109.498 1.00 25.70 254 VAL B C 1
ATOM 3703 O O . VAL B 1 251 ? 15.921 29.115 110.507 1.00 34.26 254 VAL B O 1
ATOM 3707 N N . LYS B 1 252 ? 15.998 30.917 109.162 1.00 31.48 255 LYS B N 1
ATOM 3708 C CA . LYS B 1 252 ? 16.988 31.580 110.007 1.00 29.54 255 LYS B CA 1
ATOM 3709 C C . LYS B 1 252 ? 16.416 31.901 111.381 1.00 27.63 255 LYS B C 1
ATOM 3710 O O . LYS B 1 252 ? 17.124 31.821 112.392 1.00 38.41 255 LYS B O 1
ATOM 3716 N N . LEU B 1 253 ? 15.133 32.264 111.438 1.00 25.00 256 LEU B N 1
ATOM 3717 C CA . LEU B 1 253 ? 14.496 32.532 112.722 1.00 30.32 256 LEU B CA 1
ATOM 3718 C C . LEU B 1 253 ? 14.334 31.252 113.536 1.00 37.30 256 LEU B C 1
ATOM 3719 O O . LEU B 1 253 ? 14.526 31.259 114.758 1.00 22.12 256 LEU B O 1
ATOM 3724 N N . MET B 1 254 ? 13.976 30.146 112.877 1.00 19.63 257 MET B N 1
ATOM 3725 C CA . MET B 1 254 ? 13.944 28.858 113.563 1.00 18.78 257 MET B CA 1
ATOM 3726 C C . MET B 1 254 ? 15.320 28.489 114.097 1.00 23.63 257 MET B C 1
ATOM 3727 O O . MET B 1 254 ? 15.441 27.927 115.194 1.00 26.10 257 MET B O 1
ATOM 3732 N N . ALA B 1 255 ? 16.372 28.796 113.333 1.00 24.71 258 ALA B N 1
ATOM 3733 C CA . ALA B 1 255 ? 17.723 28.464 113.770 1.00 25.11 258 ALA B CA 1
ATOM 3734 C C . ALA B 1 255 ? 18.109 29.254 115.011 1.00 23.19 258 ALA B C 1
ATOM 3735 O O . ALA B 1 255 ? 18.706 28.702 115.944 1.00 18.31 258 ALA B O 1
ATOM 3737 N N . TYR B 1 256 ? 17.770 30.544 115.045 1.00 17.22 259 TYR B N 1
ATOM 3738 C CA . TYR B 1 256 ? 18.058 31.357 116.222 1.00 24.66 259 TYR B CA 1
ATOM 3739 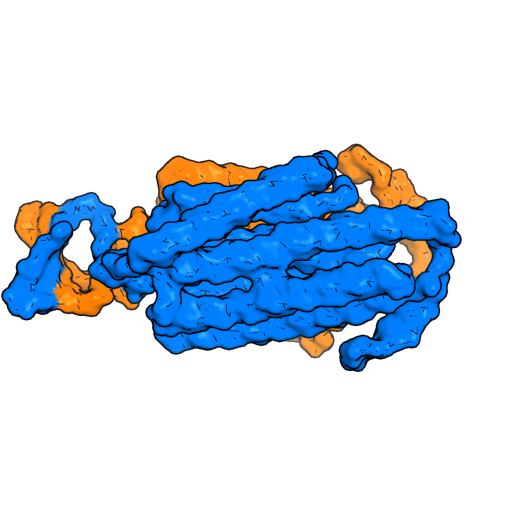C C . TYR B 1 256 ? 17.274 30.867 117.432 1.00 24.97 259 TYR B C 1
ATOM 3740 O O . TYR B 1 256 ? 17.829 30.717 118.527 1.00 18.06 259 TYR B O 1
ATOM 3749 N N . ALA B 1 257 ? 15.978 30.603 117.247 1.00 22.84 260 ALA B N 1
ATOM 3750 C CA . ALA B 1 257 ? 15.148 30.133 118.351 1.00 17.78 260 ALA B CA 1
ATOM 3751 C C . ALA B 1 257 ? 15.628 28.783 118.870 1.00 21.54 260 ALA B C 1
ATOM 3752 O O . ALA B 1 257 ? 15.629 28.541 120.083 1.00 22.66 260 ALA B O 1
ATOM 3754 N N . TYR B 1 258 ? 16.044 27.894 117.966 1.00 19.33 261 TYR B N 1
ATOM 3755 C CA . TYR B 1 258 ? 16.506 26.571 118.376 1.00 17.63 261 TYR B CA 1
ATOM 3756 C C . TYR B 1 258 ? 17.736 26.665 119.275 1.00 27.85 261 TYR B C 1
ATOM 3757 O O . TYR B 1 258 ? 17.753 26.123 120.386 1.00 22.23 261 TYR B O 1
ATOM 3766 N N . PHE B 1 259 ? 18.782 27.348 118.805 1.00 14.51 262 PHE B N 1
ATOM 3767 C CA . PHE B 1 259 ? 20.034 27.376 119.557 1.00 26.83 262 PHE B CA 1
ATOM 3768 C C . PHE B 1 259 ? 19.900 28.190 120.837 1.00 22.76 262 PHE B C 1
ATOM 3769 O O . PHE B 1 259 ? 20.445 27.811 121.882 1.00 13.13 262 PHE B O 1
ATOM 3777 N N . ALA B 1 260 ? 19.175 29.307 120.778 1.00 17.29 263 ALA B N 1
ATOM 3778 C CA . ALA B 1 260 ? 19.012 30.131 121.968 1.00 21.16 263 ALA B CA 1
ATOM 3779 C C . ALA B 1 260 ? 18.225 29.395 123.045 1.00 15.71 263 ALA B C 1
ATOM 3780 O O . ALA B 1 260 ? 18.503 29.547 124.239 1.00 27.99 263 ALA B O 1
ATOM 3782 N N . SER B 1 261 ? 17.245 28.585 122.644 1.00 28.97 264 SER B N 1
ATOM 3783 C CA . SER B 1 261 ? 16.478 27.818 123.619 1.00 19.75 264 SER B CA 1
ATOM 3784 C C . SER B 1 261 ? 17.213 26.547 124.038 1.00 21.60 264 SER B C 1
ATOM 3785 O O . SER B 1 261 ? 17.318 26.244 125.233 1.00 19.87 264 SER B O 1
ATOM 3788 N N . TRP B 1 262 ? 17.725 25.783 123.070 1.00 9.76 265 TRP B N 1
ATOM 3789 C CA . TRP B 1 262 ? 18.389 24.532 123.416 1.00 24.33 265 TRP B CA 1
ATOM 3790 C C . TRP B 1 262 ? 19.706 24.770 124.147 1.00 28.43 265 TRP B C 1
ATOM 3791 O O . TRP B 1 262 ? 20.090 23.965 125.004 1.00 14.26 265 TRP B O 1
ATOM 3802 N N . GLY B 1 263 ? 20.402 25.867 123.834 1.00 16.48 266 GLY B N 1
ATOM 3803 C CA . GLY B 1 263 ? 21.650 26.166 124.510 1.00 12.64 266 GLY B CA 1
ATOM 3804 C C . GLY B 1 263 ? 21.486 26.582 125.956 1.00 14.81 266 GLY B C 1
ATOM 3805 O O . GLY B 1 263 ? 22.459 26.537 126.717 1.00 19.35 266 GLY B O 1
ATOM 3806 N N . SER B 1 264 ? 20.274 26.965 126.356 1.00 11.54 267 SER B N 1
ATOM 3807 C CA . SER B 1 264 ? 20.026 27.467 127.701 1.00 19.06 267 SER B CA 1
ATOM 3808 C C . SER B 1 264 ? 19.775 26.367 128.723 1.00 16.31 267 SER B C 1
ATOM 3809 O O . SER B 1 264 ? 19.857 26.634 129.927 1.00 18.60 267 SER B O 1
ATOM 3812 N N . TYR B 1 265 ? 19.462 25.144 128.282 1.00 20.16 268 TYR B N 1
ATOM 3813 C CA . TYR B 1 265 ? 19.199 24.071 129.237 1.00 11.34 268 TYR B CA 1
ATOM 3814 C C . TYR B 1 265 ? 20.449 23.654 130.007 1.00 15.28 268 TYR B C 1
ATOM 3815 O O . TYR B 1 265 ? 20.366 23.510 131.237 1.00 16.76 268 TYR B O 1
ATOM 3824 N N . PRO B 1 266 ? 21.614 23.442 129.374 1.00 27.22 269 PRO B N 1
ATOM 3825 C CA . PRO B 1 266 ? 22.808 23.124 130.176 1.00 15.23 269 PRO B CA 1
ATOM 3826 C C . PRO B 1 266 ? 23.249 24.258 131.082 1.00 21.46 269 PRO B C 1
ATOM 3827 O O . PRO B 1 266 ? 23.875 23.995 132.115 1.00 25.41 269 PRO B O 1
ATOM 3831 N N . ILE B 1 267 ? 22.946 25.510 130.736 1.00 15.65 270 ILE B N 1
ATOM 3832 C CA . ILE B 1 267 ? 23.257 26.615 131.638 1.00 11.52 270 ILE B CA 1
ATOM 3833 C C . ILE B 1 267 ? 22.338 26.579 132.854 1.00 22.22 270 ILE B C 1
ATOM 3834 O O . ILE B 1 267 ? 22.793 26.666 134.001 1.00 22.07 270 ILE B O 1
ATOM 3839 N N . LEU B 1 268 ? 21.029 26.447 132.620 1.00 29.66 271 LEU B N 1
ATOM 3840 C CA . LEU B 1 268 ? 20.083 26.325 133.725 1.00 16.94 271 LEU B CA 1
ATOM 3841 C C . LEU B 1 268 ? 20.394 25.110 134.591 1.00 22.73 271 LEU B C 1
ATOM 3842 O O . LEU B 1 268 ? 20.278 25.167 135.820 1.00 21.16 271 LEU B O 1
ATOM 3847 N N . TRP B 1 269 ? 20.800 24.003 133.966 1.00 20.15 272 TRP B N 1
ATOM 3848 C CA . TRP B 1 269 ? 21.084 22.784 134.715 1.00 10.99 272 TRP B CA 1
ATOM 3849 C C . TRP B 1 269 ? 22.268 22.971 135.657 1.00 29.21 272 TRP B C 1
ATOM 3850 O O . TRP B 1 269 ? 22.181 22.658 136.852 1.00 19.28 272 TRP B O 1
ATOM 3861 N N . ALA B 1 270 ? 23.397 23.458 135.130 1.00 15.47 273 ALA B N 1
ATOM 3862 C CA . ALA B 1 270 ? 24.591 23.613 135.955 1.00 19.63 273 ALA B CA 1
ATOM 3863 C C . ALA B 1 270 ? 24.373 24.579 137.106 1.00 14.46 273 ALA B C 1
ATOM 3864 O O . ALA B 1 270 ? 25.056 24.475 138.132 1.00 20.81 273 ALA B O 1
ATOM 3866 N N . VAL B 1 271 ? 23.426 25.501 136.967 1.00 25.05 274 VAL B N 1
ATOM 3867 C CA . VAL B 1 271 ? 23.238 26.549 137.956 1.00 15.95 274 VAL B CA 1
ATOM 3868 C C . VAL B 1 271 ? 22.034 26.305 138.861 1.00 22.15 274 VAL B C 1
ATOM 3869 O O . VAL B 1 271 ? 21.935 26.940 139.919 1.00 26.69 274 VAL B O 1
ATOM 3873 N N . GLY B 1 272 ? 21.149 25.376 138.498 1.00 16.87 275 GLY B N 1
ATOM 3874 C CA . GLY B 1 272 ? 19.937 25.140 139.248 1.00 21.99 275 GLY B CA 1
ATOM 3875 C C . GLY B 1 272 ? 20.082 24.109 140.352 1.00 30.38 275 GLY B C 1
ATOM 3876 O O . GLY B 1 272 ? 21.189 23.791 140.807 1.00 16.78 275 GLY B O 1
ATOM 3877 N N . PRO B 1 273 ? 18.947 23.560 140.803 1.00 10.79 276 PRO B N 1
ATOM 3878 C CA . PRO B 1 273 ? 18.962 22.666 141.975 1.00 8.98 276 PRO B CA 1
ATOM 3879 C C . PRO B 1 273 ? 19.604 21.310 141.726 1.00 30.16 276 PRO B C 1
ATOM 3880 O O . PRO B 1 273 ? 19.852 20.576 142.693 1.00 24.28 276 PRO B O 1
ATOM 3884 N N . GLU B 1 274 ? 19.869 20.941 140.477 1.00 27.29 277 GLU B N 1
ATOM 3885 C CA . GLU B 1 274 ? 20.649 19.751 140.180 1.00 20.41 277 GLU B CA 1
ATOM 3886 C C . GLU B 1 274 ? 22.098 20.090 139.849 1.00 35.45 277 GLU B C 1
ATOM 3887 O O . GLU B 1 274 ? 22.837 19.223 139.370 1.00 23.96 277 GLU B O 1
ATOM 3893 N N . GLY B 1 275 ? 22.517 21.329 140.108 1.00 20.25 278 GLY B N 1
ATOM 3894 C CA . GLY B 1 275 ? 23.884 21.760 139.886 1.00 30.85 278 GLY B CA 1
ATOM 3895 C C . GLY B 1 275 ? 24.461 22.530 141.057 1.00 25.31 278 GLY B C 1
ATOM 3896 O O . GLY B 1 275 ? 24.536 22.007 142.171 1.00 30.82 278 GLY B O 1
ATOM 3897 N N . LEU B 1 276 ? 24.857 23.781 140.827 1.00 22.17 279 LEU B N 1
ATOM 3898 C CA . LEU B 1 276 ? 25.508 24.581 141.859 1.00 21.85 279 LEU B CA 1
ATOM 3899 C C . LEU B 1 276 ? 24.542 25.127 142.905 1.00 16.36 279 LEU B C 1
ATOM 3900 O O . LEU B 1 276 ? 24.997 25.771 143.857 1.00 33.50 279 LEU B O 1
ATOM 3905 N N . LEU B 1 277 ? 23.235 24.899 142.745 1.00 28.98 280 LEU B N 1
ATOM 3906 C CA . LEU B 1 277 ? 22.215 25.248 143.738 1.00 15.68 280 LEU B CA 1
ATOM 3907 C C . LEU B 1 277 ? 22.019 26.758 143.871 1.00 25.42 280 LEU B C 1
ATOM 3908 O O . LEU B 1 277 ? 21.696 27.258 144.952 1.00 25.58 280 LEU B O 1
ATOM 3913 N N . LYS B 1 278 ? 22.193 27.496 142.774 1.00 25.25 281 LYS B N 1
ATOM 3914 C CA . LYS B 1 278 ? 21.923 28.929 142.803 1.00 28.48 281 LYS B CA 1
ATOM 3915 C C . LYS B 1 278 ? 20.439 29.214 142.600 1.00 36.00 281 LYS B C 1
ATOM 3916 O O . LYS B 1 278 ? 19.827 29.946 143.385 1.00 29.25 281 LYS B O 1
ATOM 3922 N N . LEU B 1 279 ? 19.845 28.641 141.556 1.00 19.21 282 LEU B N 1
ATOM 3923 C CA . LEU B 1 279 ? 18.425 28.812 141.288 1.00 22.57 282 LEU B CA 1
ATOM 3924 C C . LEU B 1 279 ? 17.609 27.774 142.047 1.00 22.16 282 LEU B C 1
ATOM 3925 O O . LEU B 1 279 ? 17.945 26.585 142.061 1.00 19.45 282 LEU B O 1
ATOM 3930 N N . SER B 1 280 ? 16.531 28.241 142.676 1.00 21.14 283 SER B N 1
ATOM 3931 C CA . SER B 1 280 ? 15.600 27.386 143.387 1.00 17.75 283 SER B CA 1
ATOM 3932 C C . SER B 1 280 ? 14.779 26.581 142.385 1.00 18.02 283 SER B C 1
ATOM 3933 O O . SER B 1 280 ? 14.837 26.830 141.179 1.00 14.51 283 SER B O 1
ATOM 3936 N N . PRO B 1 281 ? 14.016 25.585 142.854 1.00 23.15 284 PRO B N 1
ATOM 3937 C CA . PRO B 1 281 ? 13.118 24.873 141.926 1.00 24.13 284 PRO B CA 1
ATOM 3938 C C . PRO B 1 281 ? 12.128 25.783 141.214 1.00 25.20 284 PRO B C 1
ATOM 3939 O O . PRO B 1 281 ? 11.885 25.606 140.013 1.00 34.61 284 PRO B O 1
ATOM 3943 N N . TYR B 1 282 ? 11.548 26.758 141.917 1.00 13.49 285 TYR B N 1
ATOM 3944 C CA . TYR B 1 282 ? 10.609 27.671 141.271 1.00 13.30 285 TYR B CA 1
ATOM 3945 C C . TYR B 1 282 ? 11.321 28.560 140.259 1.00 22.13 285 TYR B C 1
ATOM 3946 O O . TYR B 1 282 ? 10.873 28.696 139.113 1.00 19.25 285 TYR B O 1
ATOM 3955 N N . ALA B 1 283 ? 12.435 29.173 140.667 1.00 17.57 286 ALA B N 1
ATOM 3956 C CA . ALA B 1 283 ? 13.215 29.994 139.747 1.00 18.70 286 ALA B CA 1
ATOM 3957 C C . ALA B 1 283 ? 13.627 29.199 138.514 1.00 21.40 286 ALA B C 1
ATOM 3958 O O . ALA B 1 283 ? 13.462 29.661 137.378 1.00 17.06 286 ALA B O 1
ATOM 3960 N N . ASN B 1 284 ? 14.159 27.990 138.723 1.00 26.45 287 ASN B N 1
ATOM 3961 C CA . ASN B 1 284 ? 14.566 27.150 137.600 1.00 13.53 287 ASN B CA 1
ATOM 3962 C C . ASN B 1 284 ? 13.373 26.761 136.734 1.00 21.45 287 ASN B C 1
ATOM 3963 O O . ASN B 1 284 ? 13.531 26.518 135.532 1.00 21.60 287 ASN B O 1
ATOM 3968 N N . SER B 1 285 ? 12.173 26.706 137.321 1.00 21.93 288 SER B N 1
ATOM 3969 C CA . SER B 1 285 ? 10.976 26.421 136.534 1.00 15.08 288 SER B CA 1
ATOM 3970 C C . SER B 1 285 ? 10.644 27.573 135.594 1.00 21.77 288 SER B C 1
ATOM 3971 O O . SER B 1 285 ? 10.226 27.347 134.451 1.00 14.89 288 SER B O 1
ATOM 3974 N N . ILE B 1 286 ? 10.817 28.813 136.064 1.00 15.63 289 ILE B N 1
ATOM 3975 C CA . ILE B 1 286 ? 10.575 29.984 135.223 1.00 11.34 289 ILE B CA 1
ATOM 3976 C C . ILE B 1 286 ? 11.419 29.911 133.958 1.00 29.44 289 ILE B C 1
ATOM 3977 O O . ILE B 1 286 ? 10.918 30.090 132.840 1.00 24.67 289 ILE B O 1
ATOM 3982 N N . GLY B 1 287 ? 12.716 29.639 134.115 1.00 18.29 290 GLY B N 1
ATOM 3983 C CA . GLY B 1 287 ? 13.595 29.607 132.959 1.00 7.62 290 GLY B CA 1
ATOM 3984 C C . GLY B 1 287 ? 13.245 28.499 131.983 1.00 21.35 290 GLY B C 1
ATOM 3985 O O . GLY B 1 287 ? 13.311 28.688 130.764 1.00 23.58 290 GLY B O 1
ATOM 3986 N N . HIS B 1 288 ? 12.862 27.330 132.505 1.00 17.54 291 HIS B N 1
ATOM 3987 C CA . HIS B 1 288 ? 12.532 26.205 131.632 1.00 15.24 291 HIS B CA 1
ATOM 3988 C C . HIS B 1 288 ? 11.239 26.451 130.859 1.00 21.53 291 HIS B C 1
ATOM 3989 O O . HIS B 1 288 ? 11.151 26.116 129.671 1.00 17.74 291 HIS B O 1
ATOM 3996 N N . SER B 1 289 ? 10.229 27.037 131.512 1.00 12.16 292 SER B N 1
ATOM 3997 C CA . SER B 1 289 ? 8.994 27.375 130.809 1.00 15.35 292 SER B CA 1
ATOM 3998 C C . SER B 1 289 ? 9.255 28.326 129.647 1.00 20.53 292 SER B C 1
ATOM 3999 O O . SER B 1 289 ? 8.676 28.170 128.564 1.00 11.19 292 SER B O 1
ATOM 4002 N N . ILE B 1 290 ? 10.119 29.323 129.855 1.00 27.47 293 ILE B N 1
ATOM 4003 C CA . ILE B 1 290 ? 10.436 30.265 128.785 1.00 18.63 293 ILE B CA 1
ATOM 4004 C C . ILE B 1 290 ? 11.164 29.558 127.649 1.00 24.13 293 ILE B C 1
ATOM 4005 O O . ILE B 1 290 ? 10.890 29.807 126.468 1.00 22.48 293 ILE B O 1
ATOM 4010 N N . CYS B 1 291 ? 12.097 28.660 127.982 1.00 10.07 294 CYS B N 1
ATOM 4011 C CA . CYS B 1 291 ? 12.765 27.879 126.945 1.00 21.12 294 CYS B CA 1
ATOM 4012 C C . CYS B 1 291 ? 11.782 26.970 126.217 1.00 20.68 294 CYS B C 1
ATOM 4013 O O . CYS B 1 291 ? 11.856 26.818 124.991 1.00 15.74 294 CYS B O 1
ATOM 4016 N N . ASP B 1 292 ? 10.853 26.357 126.952 1.00 12.13 295 ASP B N 1
ATOM 4017 C CA . ASP B 1 292 ? 9.891 25.468 126.312 1.00 19.35 295 ASP B CA 1
ATOM 4018 C C . ASP B 1 292 ? 8.994 26.232 125.347 1.00 13.23 295 ASP B C 1
ATOM 4019 O O . ASP B 1 292 ? 8.730 25.763 124.234 1.00 14.72 295 ASP B O 1
ATOM 4024 N N . ILE B 1 293 ? 8.532 27.419 125.751 1.00 13.59 296 ILE B N 1
ATOM 4025 C CA . ILE B 1 293 ? 7.698 28.242 124.881 1.00 17.67 296 ILE B CA 1
ATOM 4026 C C . ILE B 1 293 ? 8.422 28.553 123.579 1.00 23.07 296 ILE B C 1
ATOM 4027 O O . ILE B 1 293 ? 7.797 28.652 122.513 1.00 22.63 296 ILE B O 1
ATOM 4032 N N . ILE B 1 294 ? 9.746 28.678 123.633 1.00 22.00 297 ILE B N 1
ATOM 4033 C CA . ILE B 1 294 ? 10.529 28.954 122.435 1.00 9.73 297 ILE B CA 1
ATOM 4034 C C . ILE B 1 294 ? 10.836 27.667 121.678 1.00 21.49 297 ILE B C 1
ATOM 4035 O O . ILE B 1 294 ? 10.664 27.593 120.456 1.00 26.95 297 ILE B O 1
ATOM 4040 N N . ALA B 1 295 ? 11.284 26.634 122.386 1.00 16.18 298 ALA B N 1
ATOM 4041 C CA . ALA B 1 295 ? 11.710 25.393 121.741 1.00 16.01 298 ALA B CA 1
ATOM 4042 C C . ALA B 1 295 ? 10.555 24.589 121.147 1.00 22.47 298 ALA B C 1
ATOM 4043 O O . ALA B 1 295 ? 10.695 23.992 120.077 1.00 20.88 298 ALA B O 1
ATOM 4074 N N . GLU B 1 297 ? 6.929 25.571 121.113 1.00 29.05 300 GLU B N 1
ATOM 4075 C CA . GLU B 1 297 ? 5.703 26.200 120.652 1.00 23.79 300 GLU B CA 1
ATOM 4076 C C . GLU B 1 297 ? 5.975 27.195 119.539 1.00 25.99 300 GLU B C 1
ATOM 4077 O O . GLU B 1 297 ? 5.411 27.089 118.450 1.00 26.41 300 GLU B O 1
ATOM 4083 N N . PHE B 1 298 ? 6.853 28.159 119.818 1.00 17.95 301 PHE B N 1
ATOM 4084 C CA . PHE B 1 298 ? 7.258 29.105 118.785 1.00 15.44 301 PHE B CA 1
ATOM 4085 C C . PHE B 1 298 ? 7.971 28.397 117.640 1.00 22.47 301 PHE B C 1
ATOM 4086 O O . PHE B 1 298 ? 7.786 28.750 116.469 1.00 29.51 301 PHE B O 1
ATOM 4094 N N . TRP B 1 299 ? 8.778 27.380 117.955 1.00 17.57 302 TRP B N 1
ATOM 4095 C CA . TRP B 1 299 ? 9.558 26.706 116.921 1.00 18.15 302 TRP B CA 1
ATOM 4096 C C . TRP B 1 299 ? 8.686 25.804 116.055 1.00 23.06 302 TRP B C 1
ATOM 4097 O O . TRP B 1 299 ? 8.863 25.757 114.831 1.00 28.89 302 TRP B O 1
ATOM 4108 N N . THR B 1 300 ? 7.751 25.069 116.665 1.00 15.83 303 THR B N 1
ATOM 4109 C CA . THR B 1 300 ? 6.896 24.187 115.875 1.00 23.41 303 THR B CA 1
ATOM 4110 C C . THR B 1 300 ? 5.877 24.969 115.063 1.00 24.95 303 THR B C 1
ATOM 4111 O O . THR B 1 300 ? 5.430 24.493 114.013 1.00 21.29 303 THR B O 1
ATOM 4115 N N . PHE B 1 301 ? 5.485 26.157 115.535 1.00 23.44 304 PHE B N 1
ATOM 4116 C CA . PHE B 1 301 ? 4.605 27.005 114.738 1.00 18.42 304 PHE B CA 1
ATOM 4117 C C . PHE B 1 301 ? 5.292 27.441 113.451 1.00 20.91 304 PHE B C 1
ATOM 4118 O O . PHE B 1 301 ? 4.679 27.441 112.377 1.00 20.16 304 PHE B O 1
ATOM 4126 N N . LEU B 1 302 ? 6.565 27.821 113.542 1.00 31.47 305 LEU B N 1
ATOM 4127 C CA . LEU B 1 302 ? 7.314 28.181 112.344 1.00 25.87 305 LEU B CA 1
ATOM 4128 C C . LEU B 1 302 ? 7.512 26.976 111.435 1.00 23.67 305 LEU B C 1
ATOM 4129 O O . LEU B 1 302 ? 7.379 27.087 110.210 1.00 32.07 305 LEU B O 1
ATOM 4134 N N . ALA B 1 303 ? 7.834 25.817 112.011 1.00 24.13 306 ALA B N 1
ATOM 4135 C CA . ALA B 1 303 ? 7.922 24.599 111.212 1.00 25.80 306 ALA B CA 1
ATOM 4136 C C . ALA B 1 303 ? 6.596 24.300 110.522 1.00 19.36 306 ALA B C 1
ATOM 4137 O O . ALA B 1 303 ? 6.570 23.923 109.344 1.00 38.34 306 ALA B O 1
ATOM 4139 N N . HIS B 1 304 ? 5.484 24.469 111.238 1.00 24.38 307 HIS B N 1
ATOM 4140 C CA . HIS B 1 304 ? 4.175 24.304 110.616 1.00 33.61 307 HIS B CA 1
ATOM 4141 C C . HIS B 1 304 ? 3.920 25.387 109.575 1.00 29.83 307 HIS B C 1
ATOM 4142 O O . HIS B 1 304 ? 3.366 25.111 108.505 1.00 35.98 307 HIS B O 1
ATOM 4149 N N . HIS B 1 305 ? 4.320 26.625 109.875 1.00 30.08 308 HIS B N 1
ATOM 4150 C CA . HIS B 1 305 ? 4.160 27.720 108.924 1.00 19.80 308 HIS B CA 1
ATOM 4151 C C . HIS B 1 305 ? 5.031 27.521 107.690 1.00 31.77 308 HIS B C 1
ATOM 4152 O O . HIS B 1 305 ? 4.586 27.769 106.563 1.00 25.06 308 HIS B O 1
ATOM 4159 N N . LEU B 1 306 ? 6.277 27.074 107.884 1.00 37.02 309 LEU B N 1
ATOM 4160 C CA . LEU B 1 306 ? 7.186 26.869 106.760 1.00 21.18 309 LEU B CA 1
ATOM 4161 C C . LEU B 1 306 ? 6.635 25.844 105.776 1.00 42.89 309 LEU B C 1
ATOM 4162 O O . LEU B 1 306 ? 6.673 26.058 104.558 1.00 40.47 309 LEU B O 1
ATOM 4167 N N . ARG B 1 307 ? 6.117 24.724 106.289 1.00 28.34 310 ARG B N 1
ATOM 4168 C CA . ARG B 1 307 ? 5.572 23.685 105.422 1.00 33.46 310 ARG B CA 1
ATOM 4169 C C . ARG B 1 307 ? 4.404 24.201 104.592 1.00 50.51 310 ARG B C 1
ATOM 4170 O O . ARG B 1 307 ? 4.227 23.782 103.442 1.00 63.39 310 ARG B O 1
ATOM 4178 N N . ILE B 1 308 ? 3.596 25.104 105.154 1.00 48.26 311 ILE B N 1
ATOM 4179 C CA . ILE B 1 308 ? 2.513 25.714 104.387 1.00 40.17 311 ILE B CA 1
ATOM 4180 C C . ILE B 1 308 ? 3.077 26.617 103.295 1.00 60.64 311 ILE B C 1
ATOM 4181 O O . ILE B 1 308 ? 2.633 26.580 102.142 1.00 64.15 311 ILE B O 1
ATOM 4186 N N . LYS B 1 309 ? 4.069 27.439 103.643 1.00 44.76 312 LYS B N 1
ATOM 4187 C CA . LYS B 1 309 ? 4.590 28.414 102.691 1.00 45.48 312 LYS B CA 1
ATOM 4188 C C . LYS B 1 309 ? 5.293 27.736 101.521 1.00 60.43 312 LYS B C 1
ATOM 4189 O O . LYS B 1 309 ? 5.207 28.205 100.379 1.00 71.15 312 LYS B O 1
ATOM 4195 N N . ILE B 1 310 ? 5.987 26.629 101.780 1.00 51.47 313 ILE B N 1
ATOM 4196 C CA . ILE B 1 310 ? 6.626 25.896 100.692 1.00 50.69 313 ILE B CA 1
ATOM 4197 C C . ILE B 1 310 ? 5.578 25.223 99.815 1.00 65.79 313 ILE B C 1
ATOM 4198 O O . ILE B 1 310 ? 5.705 25.195 98.585 1.00 76.75 313 ILE B O 1
ATOM 4203 N N . HIS B 1 311 ? 4.531 24.665 100.428 1.00 66.20 314 HIS B N 1
ATOM 4204 C CA . HIS B 1 311 ? 3.458 24.056 99.647 1.00 65.25 314 HIS B CA 1
ATOM 4205 C C . HIS B 1 311 ? 2.681 25.106 98.862 1.00 61.15 314 HIS B C 1
ATOM 4206 O O . HIS B 1 311 ? 2.275 24.862 97.720 1.00 72.20 314 HIS B O 1
ATOM 4213 N N . GLU B 1 312 ? 2.462 26.281 99.457 1.00 61.67 315 GLU B N 1
ATOM 4214 C CA . GLU B 1 312 ? 1.783 27.352 98.736 1.00 75.74 315 GLU B CA 1
ATOM 4215 C C . GLU B 1 312 ? 2.659 27.923 97.627 1.00 82.95 315 GLU B C 1
ATOM 4216 O O . GLU B 1 312 ? 2.141 28.391 96.608 1.00 90.06 315 GLU B O 1
ATOM 4222 N N . HIS B 1 313 ? 3.980 27.898 97.808 1.00 78.64 316 HIS B N 1
ATOM 4223 C CA . HIS B 1 313 ? 4.882 28.386 96.769 1.00 80.89 316 HIS B CA 1
ATOM 4224 C C . HIS B 1 313 ? 4.893 27.449 95.569 1.00 86.51 316 HIS B C 1
ATOM 4225 O O . HIS B 1 313 ? 4.786 27.892 94.421 1.00 88.67 316 HIS B O 1
ATOM 4232 N N . ILE B 1 314 ? 5.025 26.144 95.818 1.00 87.66 317 ILE B N 1
ATOM 4233 C CA . ILE B 1 314 ? 5.082 25.175 94.729 1.00 82.19 317 ILE B CA 1
ATOM 4234 C C . ILE B 1 314 ? 3.750 25.110 93.991 1.00 96.69 317 ILE B C 1
ATOM 4235 O O . ILE B 1 314 ? 3.712 24.857 92.779 1.00 105.16 317 ILE B O 1
ATOM 4240 N N . LEU B 1 315 ? 2.643 25.361 94.692 1.00 97.09 318 LEU B N 1
ATOM 4241 C CA . LEU B 1 315 ? 1.329 25.295 94.062 1.00 96.00 318 LEU B CA 1
ATOM 4242 C C . LEU B 1 315 ? 1.106 26.410 93.047 1.00 99.50 318 LEU B C 1
ATOM 4243 O O . LEU B 1 315 ? 0.178 26.310 92.236 1.00 101.13 318 LEU B O 1
ATOM 4245 N N . ILE B 1 316 ? 1.923 27.467 93.070 1.00 93.52 319 ILE B N 1
ATOM 4246 C CA . ILE B 1 316 ? 1.772 28.569 92.123 1.00 82.82 319 ILE B CA 1
ATOM 4247 C C . ILE B 1 316 ? 3.024 28.728 91.267 1.00 80.77 319 ILE B C 1
ATOM 4248 O O . ILE B 1 316 ? 2.940 29.186 90.123 1.00 91.07 319 ILE B O 1
ATOM 4253 N N . HIS B 1 317 ? 4.187 28.355 91.802 1.00 85.41 320 HIS B N 1
ATOM 4254 C CA . HIS B 1 317 ? 5.447 28.517 91.086 1.00 87.77 320 HIS B CA 1
ATOM 4255 C C . HIS B 1 317 ? 5.894 27.256 90.362 1.00 76.89 320 HIS B C 1
ATOM 4256 O O . HIS B 1 317 ? 6.808 27.329 89.534 1.00 73.12 320 HIS B O 1
ATOM 4263 N N . GLY B 1 318 ? 5.290 26.113 90.652 1.00 64.74 321 GLY B N 1
ATOM 4264 C CA . GLY B 1 318 ? 5.738 24.863 90.082 1.00 73.03 321 GLY B CA 1
ATOM 4265 C C . GLY B 1 318 ? 7.020 24.363 90.726 1.00 102.62 321 GLY B C 1
ATOM 4266 O O . GLY B 1 318 ? 7.807 25.115 91.301 1.00 103.12 321 GLY B O 1
ATOM 4267 N N . ASP B 1 319 ? 7.227 23.054 90.619 1.00 114.97 322 ASP B N 1
ATOM 4268 C CA . ASP B 1 319 ? 8.377 22.395 91.234 1.00 108.17 322 ASP B CA 1
ATOM 4269 C C . ASP B 1 319 ? 9.538 22.413 90.248 1.00 111.39 322 ASP B C 1
ATOM 4270 O O . ASP B 1 319 ? 9.588 21.610 89.314 1.00 110.34 322 ASP B O 1
ATOM 4275 N N . ILE B 1 320 ? 10.474 23.338 90.452 1.00 120.77 323 ILE B N 1
ATOM 4276 C CA . ILE B 1 320 ? 11.715 23.394 89.690 1.00 126.05 323 ILE B CA 1
ATOM 4277 C C . ILE B 1 320 ? 12.872 23.269 90.670 1.00 126.77 323 ILE B C 1
ATOM 4278 O O . ILE B 1 320 ? 12.810 23.795 91.788 1.00 126.40 323 ILE B O 1
ATOM 4283 N N . ARG B 1 321 ? 13.924 22.564 90.257 1.00 130.14 324 ARG B N 1
ATOM 4284 C CA . ARG B 1 321 ? 15.042 22.296 91.150 1.00 126.60 324 ARG B CA 1
ATOM 4285 C C . ARG B 1 321 ? 16.331 22.168 90.356 1.00 120.26 324 ARG B C 1
ATOM 4286 O O . ARG B 1 321 ? 16.322 22.015 89.132 1.00 121.40 324 ARG B O 1
ATOM 4294 N N . LYS B 1 322 ? 17.445 22.239 91.081 1.00 117.58 325 LYS B N 1
ATOM 4295 C CA . LYS B 1 322 ? 18.757 21.930 90.531 1.00 119.56 325 LYS B CA 1
ATOM 4296 C C . LYS B 1 322 ? 19.615 21.349 91.646 1.00 118.77 325 LYS B C 1
ATOM 4297 O O . LYS B 1 322 ? 19.670 21.909 92.745 1.00 118.02 325 LYS B O 1
ATOM 4303 N N . THR B 1 323 ? 20.260 20.219 91.370 1.00 107.04 326 THR B N 1
ATOM 4304 C CA . THR B 1 323 ? 21.141 19.595 92.346 1.00 90.75 326 THR B CA 1
ATOM 4305 C C . THR B 1 323 ? 22.471 20.338 92.379 1.00 97.45 326 THR B C 1
ATOM 4306 O O . THR B 1 323 ? 23.092 20.565 91.336 1.00 91.71 326 THR B O 1
ATOM 4308 N N . THR B 1 324 ? 22.898 20.729 93.577 1.00 101.74 327 THR B N 1
ATOM 4309 C CA . THR B 1 324 ? 24.142 21.461 93.773 1.00 100.81 327 THR B CA 1
ATOM 4310 C C . THR B 1 324 ? 25.015 20.712 94.769 1.00 111.26 327 THR B C 1
ATOM 4311 O O . THR B 1 324 ? 24.570 20.395 95.877 1.00 110.45 327 THR B O 1
ATOM 4313 N N . LYS B 1 325 ? 26.252 20.425 94.369 1.00 110.69 328 LYS B N 1
ATOM 4314 C CA . LYS B 1 325 ? 27.219 19.751 95.233 1.00 93.70 328 LYS B CA 1
ATOM 4315 C C . LYS B 1 325 ? 27.832 20.794 96.158 1.00 93.90 328 LYS B C 1
ATOM 4316 O O . LYS B 1 325 ? 28.703 21.567 95.752 1.00 95.68 328 LYS B O 1
ATOM 4318 N N . MET B 1 326 ? 27.380 20.818 97.407 1.00 98.85 329 MET B N 1
ATOM 4319 C CA . MET B 1 326 ? 27.740 21.865 98.350 1.00 99.61 329 MET B CA 1
ATOM 4320 C C . MET B 1 326 ? 28.726 21.364 99.395 1.00 88.73 329 MET B C 1
ATOM 4321 O O . MET B 1 326 ? 28.832 20.165 99.667 1.00 86.43 329 MET B O 1
ATOM 4326 N N . GLU B 1 327 ? 29.444 22.314 99.986 1.00 78.01 330 GLU B N 1
ATOM 4327 C CA . GLU B 1 327 ? 30.394 22.054 101.062 1.00 78.58 330 GLU B CA 1
ATOM 4328 C C . GLU B 1 327 ? 29.773 22.550 102.365 1.00 74.72 330 GLU B C 1
ATOM 4329 O O . GLU B 1 327 ? 29.802 23.749 102.662 1.00 67.94 330 GLU B O 1
ATOM 4331 N N . ILE B 1 328 ? 29.201 21.625 103.131 1.00 81.80 331 ILE B N 1
ATOM 4332 C CA . ILE B 1 328 ? 28.601 21.921 104.427 1.00 84.10 331 ILE B CA 1
ATOM 4333 C C . ILE B 1 328 ? 29.472 21.263 105.486 1.00 83.98 331 ILE B C 1
ATOM 4334 O O . ILE B 1 328 ? 29.515 20.031 105.584 1.00 96.64 331 ILE B O 1
ATOM 4339 N N . GLY B 1 329 ? 30.171 22.074 106.278 1.00 86.91 332 GLY B N 1
ATOM 4340 C CA . GLY B 1 329 ? 31.046 21.523 107.298 1.00 93.19 332 GLY B CA 1
ATOM 4341 C C . GLY B 1 329 ? 32.229 20.759 106.748 1.00 100.39 332 GLY B C 1
ATOM 4342 O O . GLY B 1 329 ? 32.707 19.817 107.392 1.00 88.87 332 GLY B O 1
ATOM 4343 N N . GLY B 1 330 ? 32.712 21.135 105.566 1.00 93.46 333 GLY B N 1
ATOM 4344 C CA . GLY B 1 330 ? 33.875 20.501 104.979 1.00 100.01 333 GLY B CA 1
ATOM 4345 C C . GLY B 1 330 ? 33.616 19.113 104.430 1.00 107.34 333 GLY B C 1
ATOM 4346 O O . GLY B 1 330 ? 34.257 18.146 104.853 1.00 106.72 333 GLY B O 1
ATOM 4347 N N . GLU B 1 331 ? 32.688 19.005 103.482 1.00 96.00 334 GLU B N 1
ATOM 4348 C CA . GLU B 1 331 ? 32.358 17.733 102.850 1.00 108.01 334 GLU B CA 1
ATOM 4349 C C . GLU B 1 331 ? 31.444 18.008 101.667 1.00 104.57 334 GLU B C 1
ATOM 4350 O O . GLU B 1 331 ? 30.849 19.082 101.560 1.00 105.08 334 GLU B O 1
ATOM 4356 N N . GLU B 1 332 ? 31.330 17.017 100.787 1.00 110.49 335 GLU B N 1
ATOM 4357 C CA . GLU B 1 332 ? 30.476 17.132 99.610 1.00 103.35 335 GLU B CA 1
ATOM 4358 C C . GLU B 1 332 ? 29.056 16.731 99.990 1.00 100.98 335 GLU B C 1
ATOM 4359 O O . GLU B 1 332 ? 28.777 15.551 100.225 1.00 96.26 335 GLU B O 1
ATOM 4365 N N . VAL B 1 333 ? 28.158 17.711 100.058 1.00 99.80 336 VAL B N 1
ATOM 4366 C CA . VAL B 1 333 ? 26.748 17.483 100.354 1.00 104.46 336 VAL B CA 1
ATOM 4367 C C . VAL B 1 333 ? 25.937 17.867 99.126 1.00 106.39 336 VAL B C 1
ATOM 4368 O O . VAL B 1 333 ? 26.162 18.928 98.532 1.00 102.50 336 VAL B O 1
ATOM 4372 N N . GLU B 1 334 ? 25.004 17.001 98.739 1.00 106.13 337 GLU B N 1
ATOM 4373 C CA . GLU B 1 334 ? 24.114 17.267 97.615 1.00 105.12 337 GLU B CA 1
ATOM 4374 C C . GLU B 1 334 ? 22.861 17.954 98.145 1.00 108.76 337 GLU B C 1
ATOM 4375 O O . GLU B 1 334 ? 22.029 17.322 98.804 1.00 106.13 337 GLU B O 1
ATOM 4377 N N . VAL B 1 335 ? 22.730 19.249 97.868 1.00 112.35 338 VAL B N 1
ATOM 4378 C CA . VAL B 1 335 ? 21.589 20.045 98.307 1.00 114.25 338 VAL B CA 1
ATOM 4379 C C . VAL B 1 335 ? 20.854 20.532 97.067 1.00 116.18 338 VAL B C 1
ATOM 4380 O O . VAL B 1 335 ? 21.448 21.200 96.210 1.00 117.38 338 VAL B O 1
ATOM 4382 N N . GLU B 1 336 ? 19.569 20.192 96.964 1.00 112.67 339 GLU B N 1
ATOM 4383 C CA . GLU B 1 336 ? 18.746 20.622 95.842 1.00 106.88 339 GLU B CA 1
ATOM 4384 C C . GLU B 1 336 ? 18.115 21.971 96.158 1.00 98.12 339 GLU B C 1
ATOM 4385 O O . GLU B 1 336 ? 17.529 22.157 97.229 1.00 95.15 339 GLU B O 1
ATOM 4391 N N . GLU B 1 337 ? 18.251 22.910 95.228 1.00 99.53 340 GLU B N 1
ATOM 4392 C CA . GLU B 1 337 ? 17.766 24.270 95.396 1.00 101.14 340 GLU B CA 1
ATOM 4393 C C . GLU B 1 337 ? 16.602 24.520 94.446 1.00 112.14 340 GLU B C 1
ATOM 4394 O O . GLU B 1 337 ? 16.358 23.749 93.517 1.00 115.09 340 GLU B O 1
ATOM 4400 N N . PHE B 1 338 ? 15.877 25.607 94.692 1.00 109.66 341 PHE B N 1
ATOM 4401 C CA . PHE B 1 338 ? 14.750 25.971 93.837 1.00 97.18 341 PHE B CA 1
ATOM 4402 C C . PHE B 1 338 ? 15.192 26.892 92.706 1.00 87.25 341 PHE B C 1
ATOM 4403 O O . PHE B 1 338 ? 15.267 28.107 92.877 1.00 91.47 341 PHE B O 1
#

InterPro domains:
  IPR001425 Archaeal/bacterial/fungal rhodopsins [PF01036] (91-309)
  IPR001425 Archaeal/bacterial/fungal rhodopsins [PTHR28286] (49-711)
  IPR001425 Archaeal/bacterial/fungal rhodopsins [SM01021] (91-322)

Radius of gyration: 25.43 Å; Cα contacts (8 Å, |Δi|>4): 840; chains: 2; bounding box: 43×55×84 Å

Foldseek 3Di:
DWDADDPRPDIGDDPPPDDDDPLLVDDQDDPVLLVLLLVLLVVQLVLLVVVCVVQDDPPLVLLNQLSVLSNVLSVCCNPPCCPPPCKAQDPVSAIARVSVLVSCLRRVLSLLLLLLQLADGDVPRDVLNVLLNVLSVQLSVLQRVLLVDDDPSNVVSNVSSVVSVVSNLVSSVLSLVLLLQAADDPPLNVLSVVLVVLCCVLVVCVSVLCQCPSSHVPNHGNSNSSSSNSVSSVSSSVNSVSSVVSHVVRVVCCVVPNDDWDFDWQDRDPDIHTHTHD/DADPDWDQDDVSPDIDDDPDPHHYDPLLVDDQDDPVLLVLLVVLLVVLLVLLVVVCVVVDPDVDVLVLSNQLSVLSNVLSVCCVPPCSPPPCKAQDPVSAIARVSVLVSCLRRVLSLLQLLCPLADDDPRRPDLSVLLNVLSNLLSVLQRVLLVDDDPSSVVSNVSSVVSVVSNLLSSVLSLVLQLQAAPVPPLNVLSVVLVVLQCVLVVCVSVLCCCPRSHPNNHGNSRSSSSNSVSSVSVSVNSVSSVVSHVVRVVCCVPVNDDWDWDQDQRPHDTDTHIHD

Nearest PDB structures (foldseek):
  5zih-assembly1_B  TM=9.944E-01  e=2.352E-38  Chlamydomonas reinhardtii
  3ug9-assembly1_A-2  TM=9.588E-01  e=1.685E-25  Chlamydomonas reinhardtii
  6csn-assembly1_A-2  TM=9.597E-01  e=5.841E-25  Chlamydomonas reinhardtii
  6eig-assembly2_B-3  TM=9.728E-01  e=9.675E-23  Chlamydomonas reinhardtii
  6eig-assembly1_A-2  TM=9.762E-01  e=7.334E-22  Chlamydomonas reinhardtii

B-factor: mean 38.62, std 27.04, range [3.56, 150.21]

Solvent-accessible surface area: 24209 Å² total

Sequence (562 aa):
SYTLENNGSVICIPNNGQCFCLAWLHSRGTPGEKIGAQVCQWIAFSIAIALLTFYGFTCGWEEVYVCCVEVLFVTLEIFKEFSSPATVYLSTGNHAYCLRYFEWLLSCPVILIKLSNLSGLKNDYSKRTMGLIVSCVGMIVFGMAAGLATDWLKWLLYIVSCIYGGYMYFQAAKCYVEANHSVPKGHCRMVVKLMAYAYFASWGSYPILWAVGPEGLLKLSPYANSIGHSICDIIAEFWTFLAHHLRIKIHEHILIHGDIRKTTKMEIGGEEVEVEEFLFQTSYTLENNGSVICIPNNGQCFCLAWLHSRGTPGEKIGAQVCQWIAFSIAIALLTFYGFSATCGWEEVYVCCVEVLFVTLEIFKEFSSPATVYLSTGNHAYCLRYFEWLLSCPVILIKLSNLSGLKNDYSKRTMGLIVSCVGMIVFGMAAGLATDWLKWLLYIVSCIYGGYMYFQAAKCYVEANHSVPKGHCRMVVKLMAYAYFASWGSYPILWAVGPEGLLKLSPYANSIGHSICDIIAEFWTFLAHHLRIKIHEHILIHGDIRKTTKMEIGGEEVEVEEF

Organism: Chlamydomonas reinhardtii (NCBI:txid3055)